Protein AF-A0A520CJH2-F1 (afdb_monomer)

pLDDT: mean 89.47, std 7.86, range [49.47, 98.0]

Nearest PDB structures (foldseek):
  4y6t-assembly2_C  TM=4.741E-01  e=3.007E-02  Tobacco streak virus
  7z4f-assembly1_G  TM=2.948E-01  e=1.039E-01  Escherichia phage vB_EcoP_SU10
  7z47-assembly1_G  TM=4.373E-01  e=9.478E-01  Escherichia phage vB_EcoP_SU10
  1u5z-assembly1_A  TM=4.393E-01  e=1.910E+00  Mus musculus
  6r21-assembly1_a  TM=2.544E-01  e=3.224E-01  Escherichia phage T7

Radius of gyration: 30.47 Å; Cα contacts (8 Å, |Δi|>4): 1007; chains: 1; bounding box: 66×52×87 Å

Structure (mmCIF, N/CA/C/O backbone):
data_AF-A0A520CJH2-F1
#
_entry.id   AF-A0A520CJH2-F1
#
loop_
_atom_site.group_PDB
_atom_site.id
_atom_site.type_symbol
_atom_site.label_atom_id
_atom_site.label_alt_id
_atom_site.label_comp_id
_atom_site.label_asym_id
_atom_site.label_entity_id
_atom_site.label_seq_id
_atom_site.pdbx_PDB_ins_code
_atom_site.Cartn_x
_atom_site.Cartn_y
_atom_site.Cartn_z
_atom_site.occupancy
_atom_site.B_iso_or_equiv
_atom_site.auth_seq_id
_atom_site.auth_comp_id
_atom_site.auth_asym_id
_atom_site.auth_atom_id
_atom_site.pdbx_PDB_model_num
ATOM 1 N N . MET A 1 1 ? -14.035 -7.427 -17.396 1.00 49.47 1 MET A N 1
ATOM 2 C CA . MET A 1 1 ? -14.349 -6.980 -16.019 1.00 49.47 1 MET A CA 1
ATOM 3 C C . MET A 1 1 ? -14.960 -8.146 -15.274 1.00 49.47 1 MET A C 1
ATOM 5 O O . MET A 1 1 ? -15.926 -8.706 -15.775 1.00 49.47 1 MET A O 1
ATOM 9 N N . LEU A 1 2 ? -14.410 -8.506 -14.117 1.00 64.00 2 LEU A N 1
ATOM 10 C CA . LEU A 1 2 ? -15.059 -9.451 -13.208 1.00 64.00 2 LEU A CA 1
ATOM 11 C C . LEU A 1 2 ? -16.206 -8.712 -12.513 1.00 64.00 2 LEU A C 1
ATOM 13 O O . LEU A 1 2 ? -16.003 -7.603 -12.021 1.00 64.00 2 LEU A O 1
ATOM 17 N N . ASN A 1 3 ? -17.414 -9.270 -12.536 1.00 65.25 3 ASN A N 1
ATOM 18 C CA . ASN A 1 3 ? -18.578 -8.648 -11.909 1.00 65.25 3 ASN A CA 1
ATOM 19 C C . ASN A 1 3 ? -19.119 -9.542 -10.792 1.00 65.25 3 ASN A C 1
ATOM 21 O O . ASN A 1 3 ? -19.513 -10.683 -11.041 1.00 65.25 3 ASN A O 1
ATOM 25 N N . GLY A 1 4 ? -19.144 -9.000 -9.577 1.00 76.44 4 GLY A N 1
ATOM 26 C CA . GLY A 1 4 ? -19.648 -9.680 -8.393 1.00 76.44 4 GLY A CA 1
ATOM 27 C C . GLY A 1 4 ? -18.774 -10.836 -7.906 1.00 76.44 4 GLY A C 1
ATOM 28 O O . GLY A 1 4 ? -17.748 -11.198 -8.487 1.00 76.44 4 GLY A O 1
ATOM 29 N N . ASP A 1 5 ? -19.210 -11.414 -6.796 1.00 86.88 5 ASP A N 1
ATOM 30 C CA . ASP A 1 5 ? -18.475 -12.427 -6.044 1.00 86.88 5 ASP A CA 1
ATOM 31 C C . ASP A 1 5 ? -18.231 -13.699 -6.851 1.00 86.88 5 ASP A C 1
ATOM 33 O O . ASP A 1 5 ? -17.122 -14.222 -6.859 1.00 86.88 5 ASP A O 1
ATOM 37 N N . LYS A 1 6 ? -19.242 -14.150 -7.602 1.00 89.56 6 LYS A N 1
ATOM 38 C CA . LYS A 1 6 ? -19.169 -15.389 -8.383 1.00 89.56 6 LYS A CA 1
ATOM 39 C C . LYS A 1 6 ? -18.104 -15.328 -9.482 1.00 89.56 6 LYS A C 1
ATOM 41 O O . LYS A 1 6 ? -17.424 -16.316 -9.728 1.00 89.56 6 LYS A O 1
ATOM 46 N N . ALA A 1 7 ? -17.941 -14.176 -10.138 1.00 91.12 7 ALA A N 1
ATOM 47 C CA . ALA A 1 7 ? -16.892 -14.005 -11.144 1.00 91.12 7 ALA A CA 1
ATOM 48 C C . ALA A 1 7 ? -15.493 -14.047 -10.514 1.00 91.12 7 ALA A C 1
ATOM 50 O O . ALA A 1 7 ? -14.572 -14.598 -11.107 1.00 91.12 7 ALA A O 1
ATOM 51 N N . GLN A 1 8 ? -15.340 -13.499 -9.307 1.00 93.25 8 GLN A N 1
ATOM 52 C CA . GLN A 1 8 ? -14.084 -13.587 -8.567 1.00 93.25 8 GLN A CA 1
ATOM 53 C C . GLN A 1 8 ? -13.792 -15.018 -8.108 1.00 93.25 8 GLN A C 1
ATOM 55 O O . GLN A 1 8 ? -12.650 -15.452 -8.207 1.00 93.25 8 GLN A O 1
ATOM 60 N N . ASP A 1 9 ? -14.810 -15.763 -7.669 1.00 92.88 9 ASP A N 1
ATOM 61 C CA . ASP A 1 9 ? -14.666 -17.178 -7.313 1.00 92.88 9 ASP A CA 1
ATOM 62 C C . ASP A 1 9 ? -14.182 -18.002 -8.521 1.00 92.88 9 ASP A C 1
ATOM 64 O O . ASP A 1 9 ? -13.231 -18.771 -8.396 1.00 92.88 9 ASP A O 1
ATOM 68 N N . PHE A 1 10 ? -14.757 -17.784 -9.712 1.00 94.19 10 PHE A N 1
ATOM 69 C CA . PHE A 1 10 ? -14.285 -18.430 -10.943 1.00 94.19 10 PHE A CA 1
ATOM 70 C C . PHE A 1 10 ? -12.838 -18.072 -11.291 1.00 94.19 10 PHE A C 1
ATOM 72 O O . PHE A 1 10 ? -12.078 -18.948 -11.694 1.00 94.19 10 PHE A O 1
ATOM 79 N N . GLU A 1 11 ? -12.437 -16.810 -11.125 1.00 94.69 11 GLU A N 1
ATOM 80 C CA . GLU A 1 11 ? -11.051 -16.410 -11.381 1.00 94.69 11 GLU A CA 1
ATOM 81 C C . GLU A 1 11 ? -10.081 -17.061 -10.384 1.00 94.69 11 GLU A C 1
ATOM 83 O O . GLU A 1 11 ? -9.000 -17.499 -10.766 1.00 94.69 11 GLU A O 1
ATOM 88 N N . ILE A 1 12 ? -10.475 -17.191 -9.115 1.00 95.12 12 ILE A N 1
ATOM 89 C CA . ILE A 1 12 ? -9.679 -17.890 -8.098 1.00 95.12 12 ILE A CA 1
ATOM 90 C C . ILE A 1 12 ? -9.507 -19.371 -8.459 1.00 95.12 12 ILE A C 1
ATOM 92 O O . ILE A 1 12 ? -8.401 -19.897 -8.326 1.00 95.12 12 ILE A O 1
ATOM 96 N N . GLU A 1 13 ? -10.557 -20.047 -8.929 1.00 96.12 13 GLU A N 1
ATOM 97 C CA . GLU A 1 13 ? -10.433 -21.429 -9.411 1.00 96.12 13 GLU A CA 1
ATOM 98 C C . GLU A 1 13 ? -9.540 -21.513 -10.655 1.00 96.12 13 GLU A C 1
ATOM 100 O O . GLU A 1 13 ? -8.630 -22.335 -10.687 1.00 96.12 13 GLU A O 1
ATOM 105 N N . ASN A 1 14 ? -9.674 -20.591 -11.612 1.00 95.25 14 ASN A N 1
ATOM 106 C CA . ASN A 1 14 ? -8.790 -20.512 -12.781 1.00 95.25 14 ASN A CA 1
ATOM 107 C C . ASN A 1 14 ? -7.308 -20.319 -12.389 1.00 95.25 14 ASN A C 1
ATOM 109 O O . ASN A 1 14 ? -6.427 -20.968 -12.956 1.00 95.25 14 ASN A O 1
ATOM 113 N N . ILE A 1 15 ? -7.019 -19.474 -11.392 1.00 95.06 15 ILE A N 1
ATOM 114 C CA . ILE A 1 15 ? -5.667 -19.281 -10.841 1.00 95.06 15 ILE A CA 1
ATOM 115 C C . ILE A 1 15 ? -5.108 -20.597 -10.278 1.00 95.06 15 ILE A C 1
ATOM 117 O O . ILE A 1 15 ? -3.943 -20.928 -10.530 1.00 95.06 15 ILE A O 1
ATOM 121 N N . LYS A 1 16 ? -5.931 -21.357 -9.541 1.00 95.50 16 LYS A N 1
ATOM 122 C CA . LYS A 1 16 ? -5.554 -22.659 -8.968 1.00 95.50 16 LYS A CA 1
ATOM 123 C C . LYS A 1 16 ? -5.333 -23.711 -10.054 1.00 95.50 16 LYS A C 1
ATOM 125 O O . LYS A 1 16 ? -4.285 -24.352 -10.062 1.00 95.50 16 LYS A O 1
ATOM 130 N N . GLU A 1 17 ? -6.283 -23.864 -10.974 1.00 96.75 17 GLU A N 1
ATOM 131 C CA . GLU A 1 17 ? -6.253 -24.852 -12.060 1.00 96.75 17 GLU A CA 1
ATOM 132 C C . GLU A 1 17 ? -5.045 -24.654 -12.980 1.00 96.75 17 GLU A C 1
ATOM 134 O O . GLU A 1 17 ? -4.362 -25.615 -13.333 1.00 96.75 17 GLU A O 1
ATOM 139 N N . LYS A 1 18 ? -4.722 -23.399 -13.318 1.00 96.38 18 LYS A N 1
ATOM 140 C CA . LYS A 1 18 ? -3.559 -23.063 -14.154 1.00 96.38 18 LYS A CA 1
ATOM 141 C C . LYS A 1 18 ? -2.236 -23.020 -13.390 1.00 96.38 18 LYS A C 1
ATOM 143 O O . LYS A 1 18 ? -1.203 -22.746 -13.999 1.00 96.38 18 LYS A O 1
ATOM 148 N N . ASN A 1 19 ? -2.243 -23.278 -12.080 1.00 94.31 19 ASN A N 1
ATOM 149 C CA . ASN A 1 19 ? -1.060 -23.230 -11.219 1.00 94.31 19 ASN A CA 1
ATOM 150 C C . ASN A 1 19 ? -0.271 -21.910 -11.373 1.00 94.31 19 ASN A C 1
ATOM 152 O O . ASN A 1 19 ? 0.968 -21.895 -11.459 1.00 94.31 19 ASN A O 1
ATOM 156 N N . ILE A 1 20 ? -1.003 -20.792 -11.458 1.00 96.56 20 ILE A N 1
ATOM 157 C CA . ILE A 1 20 ? -0.411 -19.469 -11.662 1.00 96.56 20 ILE A CA 1
ATOM 158 C C . ILE A 1 20 ? 0.540 -19.174 -10.505 1.00 96.56 20 ILE A C 1
ATOM 160 O O . ILE A 1 20 ? 0.189 -19.245 -9.330 1.00 96.56 20 ILE A O 1
ATOM 164 N N . SER A 1 21 ? 1.787 -18.875 -10.855 1.00 96.56 21 SER A N 1
ATOM 165 C CA . SER A 1 21 ? 2.884 -18.759 -9.888 1.00 96.56 21 SER A CA 1
ATOM 166 C C . SER A 1 21 ? 3.324 -17.324 -9.638 1.00 96.56 21 SER A C 1
ATOM 168 O O . SER A 1 21 ? 4.057 -17.089 -8.680 1.00 96.56 21 SER A O 1
ATOM 170 N N . ILE A 1 22 ? 2.888 -16.397 -10.491 1.00 95.94 22 ILE A N 1
ATOM 171 C CA . ILE A 1 22 ? 3.232 -14.979 -10.468 1.00 95.94 22 ILE A CA 1
ATOM 172 C C . ILE A 1 22 ? 1.938 -14.182 -10.644 1.00 95.94 22 ILE A C 1
ATOM 174 O O . ILE A 1 22 ? 1.135 -14.502 -11.518 1.00 95.94 22 ILE A O 1
ATOM 178 N N . VAL A 1 23 ? 1.751 -13.149 -9.827 1.00 95.38 23 VAL A N 1
ATOM 179 C CA . VAL A 1 23 ? 0.635 -12.201 -9.904 1.00 95.38 23 VAL A CA 1
ATOM 180 C C . VAL A 1 23 ? 1.197 -10.784 -9.845 1.00 95.38 23 VAL A C 1
ATOM 182 O O . VAL A 1 23 ? 2.148 -10.522 -9.111 1.00 95.38 23 VAL A O 1
ATOM 185 N N . LEU A 1 24 ? 0.612 -9.870 -10.614 1.00 93.19 24 LEU A N 1
ATOM 186 C CA . LEU A 1 24 ? 0.958 -8.452 -10.591 1.00 93.19 24 LEU A CA 1
ATOM 187 C C . LEU A 1 24 ? -0.078 -7.697 -9.763 1.00 93.19 24 LEU A C 1
ATOM 189 O O . LEU A 1 24 ? -1.270 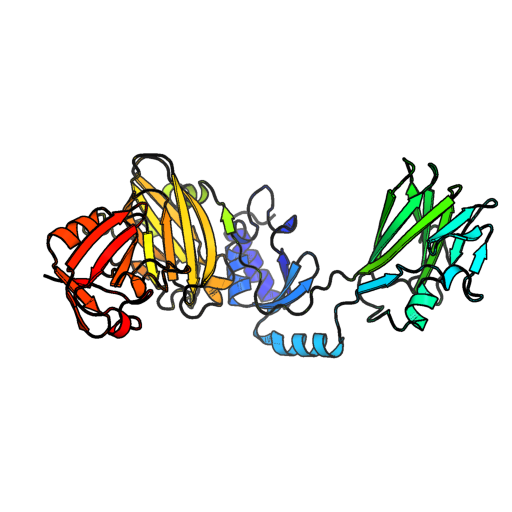-7.751 -10.064 1.00 93.19 24 LEU A O 1
ATOM 193 N N . MET A 1 25 ? 0.379 -6.998 -8.729 1.00 92.12 25 MET A N 1
ATOM 194 C CA . MET A 1 25 ? -0.459 -6.182 -7.855 1.00 92.12 25 MET A CA 1
ATOM 195 C C . MET A 1 25 ? -0.097 -4.710 -8.046 1.00 92.12 25 MET A C 1
ATOM 197 O O . MET A 1 25 ? 1.083 -4.372 -7.973 1.00 92.12 25 MET A O 1
ATOM 201 N N . PRO A 1 26 ? -1.061 -3.820 -8.324 1.00 90.06 26 PRO A N 1
ATOM 202 C CA . PRO A 1 26 ? -0.759 -2.417 -8.584 1.00 90.06 26 PRO A CA 1
ATOM 203 C C . PRO A 1 26 ? -0.163 -1.743 -7.344 1.00 90.06 26 PRO A C 1
ATOM 205 O O . PRO A 1 26 ? -0.619 -1.979 -6.225 1.00 90.06 26 PRO A O 1
ATOM 208 N N . ILE A 1 27 ? 0.838 -0.882 -7.543 1.00 87.81 27 ILE A N 1
ATOM 209 C CA . ILE A 1 27 ? 1.409 -0.076 -6.453 1.00 87.81 27 ILE A CA 1
ATOM 210 C C . ILE A 1 27 ? 0.531 1.143 -6.145 1.00 87.81 27 ILE A C 1
ATOM 212 O O . ILE A 1 27 ? -0.222 1.615 -7.001 1.00 87.81 27 ILE A O 1
ATOM 216 N N . LYS A 1 28 ? 0.655 1.692 -4.930 1.00 83.81 28 LYS A N 1
ATOM 217 C CA . LYS A 1 28 ? -0.051 2.911 -4.508 1.00 83.81 28 LYS A CA 1
ATOM 218 C C . LYS A 1 28 ? 0.225 4.063 -5.485 1.00 83.81 28 LYS A C 1
ATOM 220 O O . LYS A 1 28 ? 1.314 4.180 -6.036 1.00 83.81 28 LYS A O 1
ATOM 225 N N . ASN A 1 29 ? -0.769 4.930 -5.681 1.00 77.44 29 ASN A N 1
ATOM 226 C CA . ASN A 1 29 ? -0.710 6.113 -6.557 1.00 77.44 29 ASN A CA 1
ATOM 227 C C . ASN A 1 29 ? -0.493 5.824 -8.056 1.00 77.44 29 ASN A C 1
ATOM 229 O O . ASN A 1 29 ? -0.295 6.756 -8.832 1.00 77.44 29 ASN A O 1
ATOM 233 N N . ASN A 1 30 ? -0.578 4.564 -8.487 1.00 80.69 30 ASN A N 1
ATOM 234 C CA . ASN A 1 30 ? -0.613 4.215 -9.902 1.00 80.69 30 ASN A CA 1
ATOM 235 C C . ASN A 1 30 ? -2.052 4.274 -10.459 1.00 80.69 30 ASN A C 1
ATOM 237 O O . ASN A 1 30 ? -3.011 4.014 -9.732 1.00 80.69 30 ASN A O 1
ATOM 241 N N . ILE A 1 31 ? -2.213 4.537 -11.762 1.00 77.44 31 ILE A N 1
ATOM 242 C CA . ILE A 1 31 ? -3.508 4.475 -12.469 1.00 77.44 31 ILE A CA 1
ATOM 243 C C . ILE A 1 31 ? -4.232 3.129 -12.295 1.00 77.44 31 ILE A C 1
ATOM 245 O O . ILE A 1 31 ? -5.457 3.074 -12.312 1.00 77.44 31 ILE A O 1
ATOM 249 N N . TRP A 1 32 ? -3.483 2.046 -12.092 1.00 81.62 32 TRP A N 1
ATOM 250 C CA . TRP A 1 32 ? -4.009 0.702 -11.885 1.00 81.62 32 TRP A CA 1
ATOM 251 C C . TRP A 1 32 ? -4.401 0.430 -10.432 1.00 81.62 32 TRP A C 1
ATOM 253 O O . TRP A 1 32 ? -5.050 -0.573 -10.168 1.00 81.62 32 TRP A O 1
ATOM 263 N N . HIS A 1 33 ? -4.038 1.299 -9.483 1.00 82.88 33 HIS A N 1
ATOM 264 C CA . HIS A 1 33 ? -4.399 1.144 -8.070 1.00 82.88 33 HIS A CA 1
ATOM 265 C C . HIS A 1 33 ? -5.893 1.382 -7.829 1.00 82.88 33 HIS A C 1
ATOM 267 O O . HIS A 1 33 ? -6.485 0.782 -6.930 1.00 82.88 33 HIS A O 1
ATOM 273 N N . GLY A 1 34 ? -6.521 2.225 -8.655 1.00 82.88 34 GLY A N 1
ATOM 274 C CA . GLY A 1 34 ? -7.947 2.511 -8.592 1.00 82.88 34 GLY A CA 1
ATOM 275 C C . GLY A 1 34 ? -8.580 2.588 -9.975 1.00 82.88 34 GLY A C 1
ATOM 276 O O . GLY A 1 34 ? -8.155 3.365 -10.821 1.00 82.88 34 GLY A O 1
ATOM 277 N N . ILE A 1 35 ? -9.643 1.816 -10.196 1.00 79.56 35 ILE A N 1
ATOM 278 C CA . ILE A 1 35 ? -10.407 1.829 -11.448 1.00 79.56 35 ILE A CA 1
ATOM 279 C C . ILE A 1 35 ? -11.742 2.513 -11.172 1.00 79.56 35 ILE A C 1
ATOM 281 O O . ILE A 1 35 ? -12.525 2.028 -10.354 1.00 79.56 35 ILE A O 1
ATOM 285 N N . MET A 1 36 ? -12.016 3.617 -11.876 1.00 74.75 36 MET A N 1
ATOM 286 C CA . MET A 1 36 ? -13.234 4.426 -11.695 1.00 74.75 36 MET A CA 1
ATOM 287 C C . MET A 1 36 ? -13.401 4.922 -10.246 1.00 74.75 36 MET A C 1
ATOM 289 O O . MET A 1 36 ? -14.473 4.817 -9.657 1.00 74.75 36 MET A O 1
ATOM 293 N N . GLY A 1 37 ? -12.311 5.406 -9.641 1.00 75.06 37 GLY A N 1
ATOM 294 C CA . GLY A 1 37 ? -12.320 5.952 -8.278 1.00 75.06 37 GLY A CA 1
ATOM 295 C C . GLY A 1 37 ? -12.457 4.912 -7.158 1.00 75.06 37 GLY A C 1
ATOM 296 O O . GLY A 1 37 ? -12.549 5.293 -5.998 1.00 75.06 37 GLY A O 1
ATOM 297 N N . SER A 1 38 ? -12.459 3.612 -7.477 1.00 83.12 38 SER A N 1
ATOM 298 C CA . SER A 1 38 ? -12.492 2.524 -6.490 1.00 83.12 38 SER A CA 1
ATOM 299 C C . SER A 1 38 ? -11.183 1.747 -6.492 1.00 83.12 38 SER A C 1
ATOM 301 O O . SER A 1 38 ? -10.724 1.326 -7.556 1.00 83.12 38 SER A O 1
ATOM 303 N N . TYR A 1 39 ? -10.610 1.515 -5.311 1.00 89.62 39 TYR A N 1
ATOM 304 C CA . TYR A 1 39 ? -9.392 0.719 -5.160 1.00 89.62 39 TYR A CA 1
ATOM 305 C C . TYR A 1 39 ? -9.604 -0.713 -5.670 1.00 89.62 39 TYR A C 1
ATOM 307 O O . TYR A 1 39 ? -10.650 -1.326 -5.433 1.00 89.62 39 TYR A O 1
ATOM 315 N N . VAL A 1 40 ? -8.620 -1.243 -6.397 1.00 89.75 40 VAL A N 1
ATOM 316 C CA . VAL A 1 40 ? -8.719 -2.554 -7.065 1.00 89.75 40 VAL A CA 1
ATOM 317 C C . VAL A 1 40 ? -8.896 -3.695 -6.067 1.00 89.75 40 VAL A C 1
ATOM 319 O O . VAL A 1 40 ? -9.703 -4.590 -6.304 1.00 89.75 40 VAL A O 1
ATOM 322 N N . ASP A 1 41 ? -8.209 -3.638 -4.935 1.00 90.19 41 ASP A N 1
ATOM 323 C CA . ASP A 1 41 ? -8.299 -4.614 -3.846 1.00 90.19 41 ASP A CA 1
ATOM 324 C C . ASP A 1 41 ? -9.569 -4.482 -2.991 1.00 90.19 41 ASP A C 1
ATOM 326 O O . ASP A 1 41 ? -9.914 -5.410 -2.267 1.00 90.19 41 ASP A O 1
ATOM 330 N N . LEU A 1 42 ? -10.315 -3.381 -3.090 1.00 89.25 42 LEU A N 1
ATOM 331 C CA . LEU A 1 42 ? -11.682 -3.293 -2.564 1.00 89.25 42 LEU A CA 1
ATOM 332 C C . LEU A 1 42 ? -12.708 -3.815 -3.567 1.00 89.25 42 LEU A C 1
ATOM 334 O O . LEU A 1 42 ? -13.669 -4.479 -3.186 1.00 89.25 42 LEU A O 1
ATOM 338 N N . LYS A 1 43 ? -12.508 -3.530 -4.856 1.00 88.69 43 LYS A N 1
ATOM 339 C CA . LYS A 1 43 ? -13.416 -3.961 -5.925 1.00 88.69 43 LYS A CA 1
ATOM 340 C C . LYS A 1 43 ? -13.342 -5.470 -6.169 1.00 88.69 43 LYS A C 1
ATOM 342 O O . LYS A 1 43 ? -14.375 -6.107 -6.359 1.00 88.69 43 LYS A O 1
ATOM 347 N N . TYR A 1 44 ? -12.136 -6.034 -6.145 1.00 91.56 44 TYR A N 1
ATOM 348 C CA . TYR A 1 44 ? -11.856 -7.456 -6.358 1.00 91.56 44 TYR A CA 1
ATOM 349 C C . TYR A 1 44 ? -11.303 -8.108 -5.087 1.00 91.56 44 TYR A C 1
ATOM 351 O O . TYR A 1 44 ? -10.284 -8.804 -5.099 1.00 91.56 44 TYR A O 1
ATOM 359 N N . TYR A 1 45 ? -11.976 -7.841 -3.969 1.00 91.75 45 TYR A N 1
ATOM 360 C CA . TYR A 1 45 ? -11.511 -8.193 -2.634 1.00 91.75 45 TYR A CA 1
ATOM 361 C C . TYR A 1 45 ? -11.253 -9.695 -2.440 1.00 91.75 45 TYR A C 1
ATOM 363 O O . TYR A 1 45 ? -10.294 -10.040 -1.757 1.00 91.75 45 TYR A O 1
ATOM 371 N N . LYS A 1 46 ? -12.026 -10.605 -3.059 1.00 93.12 46 LYS A N 1
ATOM 372 C CA . LYS A 1 46 ? -11.806 -12.056 -2.894 1.00 93.12 46 LYS A CA 1
ATOM 373 C C . LYS A 1 46 ? -10.496 -12.489 -3.543 1.00 93.12 46 LYS A C 1
ATOM 375 O O . LYS A 1 46 ? -9.763 -13.308 -2.992 1.00 93.12 46 LYS A O 1
ATOM 380 N N . ILE A 1 47 ? -10.195 -11.928 -4.714 1.00 94.31 47 ILE A N 1
ATOM 381 C CA . ILE A 1 47 ? -8.946 -12.204 -5.430 1.00 94.31 47 ILE A CA 1
ATOM 382 C C . ILE A 1 47 ? -7.776 -11.622 -4.647 1.00 94.31 47 ILE A C 1
ATOM 384 O O . ILE A 1 47 ? -6.794 -12.324 -4.426 1.00 94.31 47 ILE A O 1
ATOM 388 N N . ALA A 1 48 ? -7.894 -10.377 -4.177 1.00 94.31 48 ALA A N 1
ATOM 389 C CA . ALA A 1 48 ? -6.870 -9.744 -3.351 1.00 94.31 48 ALA A CA 1
ATOM 390 C C . ALA A 1 48 ? -6.577 -10.571 -2.086 1.00 94.31 48 ALA A C 1
ATOM 392 O O . ALA A 1 48 ? -5.422 -10.880 -1.802 1.00 94.31 48 ALA A O 1
ATOM 393 N N . GLU A 1 49 ? -7.612 -11.026 -1.380 1.00 94.88 49 GLU A N 1
ATOM 394 C CA . GLU A 1 49 ? -7.493 -11.917 -0.220 1.00 94.88 49 GLU A CA 1
ATOM 395 C C . GLU A 1 49 ? -6.796 -13.232 -0.555 1.00 94.88 49 GLU A C 1
ATOM 397 O O . GLU A 1 49 ? -5.872 -13.642 0.150 1.00 94.88 49 GLU A O 1
ATOM 402 N N . TYR A 1 50 ? -7.194 -13.878 -1.653 1.00 95.00 50 TYR A N 1
ATOM 403 C CA . TYR A 1 50 ? -6.548 -15.099 -2.115 1.00 95.00 50 TYR A CA 1
ATOM 404 C C . TYR A 1 50 ? -5.059 -14.868 -2.413 1.00 95.00 50 TYR A C 1
ATOM 406 O O . TYR A 1 50 ? -4.216 -15.659 -1.978 1.00 95.00 50 TYR A O 1
ATOM 414 N N . VAL A 1 51 ? -4.716 -13.772 -3.094 1.00 95.69 51 VAL A N 1
ATOM 415 C CA . VAL A 1 51 ? -3.327 -13.403 -3.389 1.00 95.69 51 VAL A CA 1
ATOM 416 C C . VAL A 1 51 ? -2.556 -13.158 -2.093 1.00 95.69 51 VAL A C 1
ATOM 418 O O . VAL A 1 51 ? -1.530 -13.794 -1.873 1.00 95.69 51 VAL A O 1
ATOM 421 N N . TYR A 1 52 ? -3.049 -12.325 -1.179 1.00 94.62 52 TYR A N 1
ATOM 422 C CA . TYR A 1 52 ? -2.339 -12.000 0.064 1.00 94.62 52 TYR A CA 1
ATOM 423 C C . TYR A 1 52 ? -2.197 -13.190 1.028 1.00 94.62 52 TYR A C 1
ATOM 425 O O . TYR A 1 52 ? -1.209 -13.281 1.770 1.00 94.62 52 TYR A O 1
ATOM 433 N N . ALA A 1 53 ? -3.135 -14.139 0.987 1.00 93.69 53 ALA A N 1
ATOM 434 C CA . ALA A 1 53 ? -3.057 -15.378 1.749 1.00 93.69 53 ALA A CA 1
ATOM 435 C C . ALA A 1 53 ? -2.026 -16.368 1.173 1.00 93.69 53 ALA A C 1
ATOM 437 O O . ALA A 1 53 ? -1.315 -17.018 1.947 1.00 93.69 53 ALA A O 1
ATOM 438 N N . ASN A 1 54 ? -1.891 -16.470 -0.155 1.00 95.38 54 ASN A N 1
ATOM 439 C CA . ASN A 1 54 ? -1.142 -17.556 -0.814 1.00 95.38 54 ASN A CA 1
ATOM 440 C C . ASN A 1 54 ? 0.164 -17.121 -1.498 1.00 95.38 54 ASN A C 1
ATOM 442 O O . ASN A 1 54 ? 1.042 -17.953 -1.735 1.00 95.38 54 ASN A O 1
ATOM 446 N N . PHE A 1 55 ? 0.324 -15.833 -1.780 1.00 96.75 55 PHE A N 1
ATOM 447 C CA . PHE A 1 55 ? 1.470 -15.261 -2.475 1.00 96.75 55 PHE A CA 1
ATOM 448 C C . PHE A 1 55 ? 2.266 -14.344 -1.543 1.00 96.75 55 PHE A C 1
ATOM 450 O O . PHE A 1 55 ? 1.767 -13.849 -0.530 1.00 96.75 55 PHE A O 1
ATOM 457 N N . SER A 1 56 ? 3.532 -14.133 -1.882 1.00 95.50 56 SER A N 1
ATOM 458 C CA . SER A 1 56 ? 4.432 -13.207 -1.205 1.00 95.50 56 SER A CA 1
ATOM 459 C C . SER A 1 56 ? 4.984 -12.195 -2.204 1.00 95.50 56 SER A C 1
ATOM 461 O O . SER A 1 56 ? 5.319 -12.596 -3.321 1.00 95.50 56 SER A O 1
ATOM 463 N N . PRO A 1 57 ? 5.128 -10.918 -1.807 1.00 95.12 57 PRO A N 1
ATOM 464 C CA . PRO A 1 57 ? 5.881 -9.949 -2.581 1.00 95.12 57 PRO A CA 1
ATOM 465 C C . PRO A 1 57 ? 7.292 -10.478 -2.840 1.00 95.12 57 PRO A C 1
ATOM 467 O O . PRO A 1 57 ? 7.888 -11.156 -1.993 1.00 95.12 57 PRO A O 1
ATOM 470 N N . LEU A 1 58 ? 7.789 -10.189 -4.033 1.00 91.81 58 LEU A N 1
ATOM 471 C CA . LEU A 1 58 ? 9.121 -10.574 -4.465 1.00 91.81 58 LEU A CA 1
ATOM 472 C C . LEU A 1 58 ? 9.918 -9.347 -4.900 1.00 91.81 58 LEU A C 1
ATOM 474 O O . LEU A 1 58 ? 11.045 -9.137 -4.458 1.00 91.81 58 LEU A O 1
ATOM 478 N N . TYR A 1 59 ? 9.326 -8.545 -5.773 1.00 87.56 59 TYR A N 1
ATOM 479 C CA . TYR A 1 59 ? 10.030 -7.532 -6.540 1.00 87.56 59 TYR A CA 1
ATOM 480 C C . TYR A 1 59 ? 9.063 -6.434 -6.964 1.00 87.56 59 TYR A C 1
ATOM 482 O O . TYR A 1 59 ? 7.890 -6.720 -7.196 1.00 87.56 59 TYR A O 1
ATOM 490 N N . ARG A 1 60 ? 9.541 -5.198 -7.094 1.00 85.94 60 ARG A N 1
ATOM 491 C CA . ARG A 1 60 ? 8.740 -4.083 -7.594 1.00 85.94 60 ARG A CA 1
ATOM 492 C C . ARG A 1 60 ? 9.222 -3.616 -8.951 1.00 85.94 60 ARG A C 1
ATOM 494 O O . ARG A 1 60 ? 10.373 -3.225 -9.123 1.00 85.94 60 ARG A O 1
ATOM 501 N N . SER A 1 61 ? 8.275 -3.601 -9.875 1.00 80.56 61 SER A N 1
ATOM 502 C CA . SER A 1 61 ? 8.343 -2.835 -11.112 1.00 80.56 61 SER A CA 1
ATOM 503 C C . SER A 1 61 ? 7.690 -1.466 -10.906 1.00 80.56 61 SER A C 1
ATOM 505 O O . SER A 1 61 ? 6.901 -1.280 -9.979 1.00 80.56 61 SER A O 1
ATOM 507 N N . GLY A 1 62 ? 7.949 -0.517 -11.799 1.00 72.94 62 GLY A N 1
ATOM 508 C CA . GLY A 1 62 ? 7.544 0.880 -11.652 1.00 72.94 62 GLY A CA 1
ATOM 509 C C . GLY A 1 62 ? 6.035 1.087 -11.534 1.00 72.94 62 GLY A C 1
ATOM 510 O O . GLY A 1 62 ? 5.598 2.149 -11.103 1.00 72.94 62 GLY A O 1
ATOM 511 N N . THR A 1 63 ? 5.226 0.083 -11.885 1.00 82.81 63 THR A N 1
ATOM 512 C CA . THR A 1 63 ? 3.760 0.140 -11.800 1.00 82.81 63 THR A CA 1
ATOM 513 C C . THR A 1 63 ? 3.121 -0.991 -10.988 1.00 82.81 63 THR A C 1
ATOM 515 O O . THR A 1 63 ? 1.985 -0.839 -10.532 1.00 82.81 63 THR A O 1
ATOM 518 N N . PHE A 1 64 ? 3.841 -2.091 -10.745 1.00 90.19 64 PHE A N 1
ATOM 519 C CA . PHE A 1 64 ? 3.326 -3.260 -10.031 1.00 90.19 64 PHE A CA 1
ATOM 520 C C . PHE A 1 64 ? 4.343 -3.838 -9.051 1.00 90.19 64 PHE A C 1
ATOM 522 O O . PHE A 1 64 ? 5.518 -4.014 -9.381 1.00 90.19 64 PHE A O 1
ATOM 529 N N . ASP A 1 65 ? 3.849 -4.260 -7.895 1.00 91.62 65 ASP A N 1
ATOM 530 C CA . ASP A 1 65 ? 4.498 -5.273 -7.081 1.00 91.62 65 ASP A CA 1
ATOM 531 C C . ASP A 1 65 ? 4.254 -6.650 -7.712 1.00 91.62 65 ASP A C 1
ATOM 533 O O . ASP A 1 65 ? 3.120 -7.060 -7.972 1.00 91.62 65 ASP A O 1
ATOM 537 N N . VAL A 1 66 ? 5.334 -7.386 -7.945 1.00 92.94 66 VAL A N 1
ATOM 538 C CA . VAL A 1 66 ? 5.315 -8.771 -8.402 1.00 92.94 66 VAL A CA 1
ATOM 539 C C . VAL A 1 66 ? 5.218 -9.675 -7.182 1.00 92.94 66 VAL A C 1
ATOM 541 O O . VAL A 1 66 ? 6.107 -9.712 -6.326 1.00 92.94 66 VAL A O 1
ATOM 544 N N . TYR A 1 67 ? 4.125 -10.419 -7.119 1.00 96.38 67 TYR A N 1
ATOM 545 C CA . TYR A 1 67 ? 3.853 -11.425 -6.109 1.00 96.38 67 TYR A CA 1
ATOM 546 C C . TYR A 1 67 ? 4.115 -12.805 -6.690 1.00 96.38 67 TYR A C 1
ATOM 548 O O . TYR A 1 67 ? 3.756 -13.085 -7.831 1.00 96.38 67 TYR A O 1
ATOM 556 N N . VAL A 1 68 ? 4.695 -13.694 -5.892 1.00 96.62 68 VAL A N 1
ATOM 557 C CA . VAL A 1 68 ? 4.917 -15.090 -6.274 1.00 96.62 68 VAL A CA 1
ATOM 558 C C . VAL A 1 68 ? 4.301 -16.039 -5.271 1.00 96.62 68 VAL A C 1
ATOM 560 O O . VAL A 1 68 ? 4.205 -15.728 -4.084 1.00 96.62 68 VAL A O 1
ATOM 563 N N . LEU A 1 69 ? 3.874 -17.208 -5.741 1.00 97.00 69 LEU A N 1
ATOM 564 C CA . LEU A 1 69 ? 3.301 -18.231 -4.876 1.00 97.00 69 LEU A CA 1
ATOM 565 C C . LEU A 1 69 ? 4.296 -18.561 -3.752 1.00 97.00 69 LEU A C 1
ATOM 567 O O . LEU A 1 69 ? 5.472 -18.811 -4.023 1.00 97.00 69 LEU A O 1
ATOM 571 N N . LYS A 1 70 ? 3.837 -18.583 -2.492 1.00 95.56 70 LYS A N 1
ATOM 572 C CA . LYS A 1 70 ? 4.707 -18.755 -1.309 1.00 95.56 70 LYS A CA 1
ATOM 573 C C . LYS A 1 70 ? 5.621 -19.978 -1.418 1.00 95.56 70 LYS A C 1
ATOM 575 O O . LYS A 1 70 ? 6.804 -19.890 -1.104 1.00 95.56 70 LYS A O 1
ATOM 580 N N . SER A 1 71 ? 5.101 -21.091 -1.937 1.00 96.00 71 SER A N 1
ATOM 581 C CA . SER A 1 71 ? 5.856 -22.334 -2.150 1.00 96.00 71 SER A CA 1
ATOM 582 C C . SER A 1 71 ? 6.960 -22.231 -3.211 1.00 96.00 71 SER A C 1
ATOM 584 O O . SER A 1 71 ? 7.882 -23.041 -3.202 1.00 96.00 71 SER A O 1
ATOM 586 N N . LYS A 1 72 ? 6.900 -21.240 -4.108 1.00 96.25 72 LYS A N 1
ATOM 587 C CA . LYS A 1 72 ? 7.882 -21.004 -5.177 1.00 96.25 72 LYS A CA 1
ATOM 588 C C . LYS A 1 72 ? 8.789 -19.801 -4.911 1.00 96.25 72 LYS A C 1
ATOM 590 O O . LYS A 1 72 ? 9.665 -19.523 -5.726 1.00 96.25 72 LYS A O 1
ATOM 595 N N . LYS A 1 73 ? 8.637 -19.105 -3.777 1.00 93.69 73 LYS A N 1
ATOM 596 C CA . LYS A 1 73 ? 9.407 -17.886 -3.490 1.00 93.69 73 LYS A CA 1
ATOM 597 C C . LYS A 1 73 ? 10.919 -18.122 -3.545 1.00 93.69 73 LYS A C 1
ATOM 599 O O . LYS A 1 73 ? 11.611 -17.386 -4.234 1.00 93.69 73 LYS A O 1
ATOM 604 N N . ALA A 1 74 ? 11.415 -19.182 -2.902 1.00 93.56 74 ALA A N 1
ATOM 605 C CA . ALA A 1 74 ? 12.847 -19.496 -2.887 1.00 93.56 74 ALA A CA 1
ATOM 606 C C . ALA A 1 74 ? 13.421 -19.736 -4.296 1.00 93.56 74 ALA A C 1
ATOM 608 O O . ALA A 1 74 ? 14.536 -19.318 -4.590 1.00 93.56 74 ALA A O 1
ATOM 609 N N . HIS A 1 75 ? 12.645 -20.371 -5.180 1.00 94.12 75 HIS A N 1
ATOM 610 C CA . HIS A 1 75 ? 13.037 -20.581 -6.572 1.00 94.12 75 HIS A CA 1
ATOM 611 C C . HIS A 1 75 ? 13.192 -19.248 -7.318 1.00 94.12 75 HIS A C 1
ATOM 613 O O . HIS A 1 75 ? 14.228 -19.012 -7.937 1.00 94.12 75 HIS A O 1
ATOM 619 N N . PHE A 1 76 ? 12.209 -18.350 -7.206 1.00 92.62 76 PHE A N 1
ATOM 620 C CA . PHE A 1 76 ? 12.276 -17.039 -7.854 1.00 92.62 76 PHE A CA 1
ATOM 621 C C . PHE A 1 76 ? 13.314 -16.100 -7.224 1.00 92.62 76 PHE A C 1
ATOM 623 O O . PHE A 1 76 ? 13.961 -15.354 -7.953 1.00 92.62 76 PHE A O 1
ATOM 630 N N . ASP A 1 77 ? 13.542 -16.175 -5.909 1.00 88.38 77 ASP A N 1
ATOM 631 C CA . ASP A 1 77 ? 14.636 -15.453 -5.245 1.00 88.38 77 ASP A CA 1
ATOM 632 C C . ASP A 1 77 ? 15.999 -15.856 -5.836 1.00 88.38 77 ASP A C 1
ATOM 634 O O . ASP A 1 77 ? 16.850 -14.998 -6.064 1.00 88.38 77 ASP A O 1
ATOM 638 N N . THR A 1 78 ? 16.220 -17.148 -6.111 1.00 88.94 78 THR A N 1
ATOM 639 C CA . THR A 1 78 ? 17.454 -17.625 -6.760 1.00 88.94 78 THR A CA 1
ATOM 640 C C . THR A 1 78 ? 17.580 -17.109 -8.192 1.00 88.94 78 THR A C 1
ATOM 642 O O . THR A 1 78 ? 18.665 -16.672 -8.571 1.00 88.94 78 THR A O 1
ATOM 645 N N . ILE A 1 79 ? 16.487 -17.098 -8.965 1.00 86.75 79 ILE A N 1
ATOM 646 C CA . ILE A 1 79 ? 16.483 -16.525 -10.321 1.00 86.75 79 ILE A CA 1
ATOM 647 C C . ILE A 1 79 ? 16.865 -15.042 -10.265 1.00 86.75 79 ILE A C 1
ATOM 649 O O . ILE A 1 79 ? 17.809 -14.639 -10.939 1.00 86.75 79 ILE A O 1
ATOM 653 N N . LEU A 1 80 ? 16.214 -14.241 -9.415 1.00 81.00 80 LEU A N 1
ATOM 654 C CA . LEU A 1 80 ? 16.528 -12.813 -9.285 1.00 81.00 80 LEU A CA 1
ATOM 655 C C . LEU A 1 80 ? 17.976 -12.572 -8.853 1.00 81.00 80 LEU A C 1
ATOM 657 O O . LEU A 1 80 ? 18.646 -11.720 -9.422 1.00 81.00 80 LEU A O 1
ATOM 661 N N . LYS A 1 81 ? 18.494 -13.359 -7.902 1.00 80.75 81 LYS A N 1
ATOM 662 C CA . LYS A 1 81 ? 19.904 -13.271 -7.493 1.00 80.75 81 LYS A CA 1
ATOM 663 C C . LYS A 1 81 ? 20.864 -13.594 -8.635 1.00 80.75 81 LYS A C 1
ATOM 665 O O . LYS A 1 81 ? 21.900 -12.947 -8.739 1.00 80.75 81 LYS A O 1
ATOM 670 N N . SER A 1 82 ? 20.531 -14.568 -9.484 1.00 79.69 82 SER A N 1
ATOM 671 C CA . SER A 1 82 ? 21.354 -14.916 -10.649 1.00 79.69 82 SER A CA 1
ATOM 672 C C . SER A 1 82 ? 21.366 -13.827 -11.728 1.00 79.69 82 SER A C 1
ATOM 674 O O . SER A 1 82 ? 22.344 -13.718 -12.458 1.00 79.69 82 SER A O 1
ATOM 676 N N . LEU A 1 83 ? 20.321 -12.991 -11.784 1.00 72.62 83 LEU A N 1
ATOM 677 C CA . LEU A 1 83 ? 20.225 -11.838 -12.686 1.00 72.62 83 LEU A CA 1
ATOM 678 C C . LEU A 1 83 ? 20.993 -10.600 -12.175 1.00 72.62 83 LEU A C 1
ATOM 680 O O . LEU A 1 83 ? 21.142 -9.625 -12.908 1.00 72.62 83 LEU A O 1
ATOM 684 N N . GLY A 1 84 ? 21.504 -10.620 -10.939 1.00 67.94 84 GLY A N 1
ATOM 685 C CA . GLY A 1 84 ? 22.288 -9.522 -10.371 1.00 67.94 84 GLY A CA 1
ATOM 686 C C . GLY A 1 84 ? 21.457 -8.287 -9.998 1.00 67.94 84 GLY A C 1
ATOM 687 O O . GLY A 1 84 ? 20.326 -8.395 -9.526 1.00 67.94 84 GLY A O 1
ATOM 688 N N . ASP A 1 85 ? 22.052 -7.100 -10.148 1.00 62.84 85 ASP A N 1
ATOM 689 C CA . ASP A 1 85 ? 21.446 -5.818 -9.762 1.00 62.84 85 ASP A CA 1
ATOM 690 C C . ASP A 1 85 ? 20.297 -5.458 -10.711 1.00 62.84 85 ASP A C 1
ATOM 692 O O . ASP A 1 85 ? 20.494 -4.910 -11.791 1.00 62.84 85 ASP A O 1
ATOM 696 N N . THR A 1 86 ? 19.074 -5.837 -10.352 1.00 63.28 86 THR A N 1
ATOM 697 C CA . THR A 1 86 ? 17.910 -5.658 -11.235 1.00 63.28 86 THR A CA 1
ATOM 698 C C . THR A 1 86 ? 17.587 -4.195 -11.553 1.00 63.28 86 THR A C 1
ATOM 700 O O . THR A 1 86 ? 16.735 -3.969 -12.404 1.00 63.28 86 THR A O 1
ATOM 703 N N . SER A 1 87 ? 18.206 -3.203 -10.900 1.00 64.25 87 SER A N 1
ATOM 704 C CA . SER A 1 87 ? 18.107 -1.784 -11.264 1.00 64.25 87 SER A CA 1
ATOM 705 C C . SER A 1 87 ? 19.335 -1.305 -12.054 1.00 64.25 87 SER A C 1
ATOM 707 O O . SER A 1 87 ? 20.480 -1.625 -11.745 1.00 64.25 87 SER A O 1
ATOM 709 N N . SER A 1 88 ? 19.091 -0.531 -13.107 1.00 63.72 88 SER A N 1
ATOM 710 C CA . SER A 1 88 ? 20.098 0.040 -13.997 1.00 63.72 88 SER A CA 1
ATOM 711 C C . SER A 1 88 ? 19.712 1.485 -14.295 1.00 63.72 88 SER A C 1
ATOM 713 O O . SER A 1 88 ? 19.113 1.791 -15.328 1.00 63.72 88 SER A O 1
ATOM 715 N N . ASP A 1 89 ? 20.049 2.377 -13.369 1.00 73.69 89 ASP A N 1
ATOM 716 C CA . ASP A 1 89 ? 19.998 3.810 -13.627 1.00 73.69 89 ASP A CA 1
ATOM 717 C C . ASP A 1 89 ? 21.346 4.236 -14.194 1.00 73.69 89 ASP A C 1
ATOM 719 O O . ASP A 1 89 ? 22.370 4.220 -13.508 1.00 73.69 89 ASP A O 1
ATOM 723 N N . THR A 1 90 ? 21.355 4.598 -15.472 1.00 83.75 90 THR A N 1
ATOM 724 C CA . THR A 1 90 ? 22.553 5.074 -16.157 1.00 83.75 90 THR A CA 1
ATOM 725 C C . THR A 1 90 ? 22.278 6.425 -16.785 1.00 83.75 90 THR A C 1
ATOM 727 O O . THR A 1 90 ? 21.279 6.607 -17.477 1.00 83.75 90 THR A O 1
ATOM 730 N N . SER A 1 91 ? 23.139 7.405 -16.515 1.00 88.94 91 SER A N 1
ATOM 731 C CA . SER A 1 91 ? 22.940 8.771 -16.991 1.00 88.94 91 SER A CA 1
ATOM 732 C C . SER A 1 91 ? 24.225 9.426 -17.473 1.00 88.94 91 SER A C 1
ATOM 734 O O . SER A 1 91 ? 25.297 9.305 -16.861 1.00 88.94 91 SER A O 1
ATOM 736 N N . VAL A 1 92 ? 24.067 10.213 -18.530 1.00 90.56 92 VAL A N 1
ATOM 737 C CA . VAL A 1 92 ? 25.019 11.208 -19.004 1.00 90.56 92 VAL A CA 1
ATOM 738 C C . VAL A 1 92 ? 24.464 12.593 -18.698 1.00 90.56 92 VAL A C 1
ATOM 740 O O . VAL A 1 92 ? 23.373 12.949 -19.142 1.00 90.56 92 VAL A O 1
ATOM 743 N N . THR A 1 93 ? 25.218 13.363 -17.923 1.00 90.94 93 THR A N 1
ATOM 744 C CA . THR A 1 93 ? 24.963 14.790 -17.667 1.00 90.94 93 THR A CA 1
ATOM 745 C C . THR A 1 93 ? 26.111 15.663 -18.163 1.00 90.94 93 THR A C 1
ATOM 747 O O . THR A 1 93 ? 25.901 16.832 -18.460 1.00 90.94 93 THR A O 1
ATOM 750 N N . ASP A 1 94 ? 27.311 15.090 -18.292 1.00 90.00 94 ASP A N 1
ATOM 751 C CA . ASP A 1 94 ? 28.439 15.706 -18.981 1.00 90.00 94 ASP A CA 1
ATOM 752 C C . ASP A 1 94 ? 28.519 15.172 -20.417 1.00 90.00 94 ASP A C 1
ATOM 754 O O . ASP A 1 94 ? 28.779 13.990 -20.643 1.00 90.00 94 ASP A O 1
ATOM 758 N N . PHE A 1 95 ? 28.300 16.057 -21.386 1.00 93.25 95 PHE A N 1
ATOM 759 C CA . PHE A 1 95 ? 28.312 15.735 -22.811 1.00 93.25 95 PHE A CA 1
ATOM 760 C C . PHE A 1 95 ? 29.656 16.027 -23.491 1.00 93.25 95 PHE A C 1
ATOM 762 O O . PHE A 1 95 ? 29.737 15.985 -24.718 1.00 93.25 95 PHE A O 1
ATOM 769 N N . ASN A 1 96 ? 30.727 16.295 -22.733 1.00 92.00 96 ASN A N 1
ATOM 770 C CA . ASN A 1 96 ? 32.065 16.549 -23.280 1.00 92.00 96 ASN A CA 1
ATOM 771 C C . ASN A 1 96 ? 32.578 15.407 -24.174 1.00 92.00 96 ASN A C 1
ATOM 773 O O . ASN A 1 96 ? 33.330 15.668 -25.117 1.00 92.00 96 ASN A O 1
ATOM 777 N N . PHE A 1 97 ? 32.118 14.170 -23.939 1.00 92.50 97 PHE A N 1
ATOM 778 C CA . PHE A 1 97 ? 32.441 13.007 -24.771 1.00 92.50 97 PHE A CA 1
ATOM 779 C C . PHE A 1 97 ? 32.036 13.192 -26.242 1.00 92.50 97 PHE A C 1
ATOM 781 O O . PHE A 1 97 ? 32.602 12.549 -27.120 1.00 92.50 97 PHE A O 1
ATOM 788 N N . LEU A 1 98 ? 31.101 14.103 -26.551 1.00 93.81 98 LEU A N 1
ATOM 789 C CA . LEU A 1 98 ? 30.726 14.431 -27.928 1.00 93.81 98 LEU A CA 1
ATOM 790 C C . LEU A 1 98 ? 31.883 15.026 -28.739 1.00 93.81 98 LEU A C 1
ATOM 792 O O . LEU A 1 98 ? 31.789 15.066 -29.963 1.00 93.81 98 LEU A O 1
ATOM 796 N N . ASN A 1 99 ? 32.979 15.453 -28.106 1.00 90.69 99 ASN A N 1
ATOM 797 C CA . ASN A 1 99 ? 34.209 15.865 -28.787 1.00 90.69 99 ASN A CA 1
ATOM 798 C C . ASN A 1 99 ? 35.163 14.699 -29.094 1.00 90.69 99 ASN A C 1
ATOM 800 O O . ASN A 1 99 ? 36.120 14.886 -29.842 1.00 90.69 99 ASN A O 1
ATOM 804 N N . GLU A 1 100 ? 34.915 13.505 -28.557 1.00 91.12 100 GLU A N 1
ATOM 805 C CA . GLU A 1 100 ? 35.790 12.351 -28.748 1.00 91.12 100 GLU A CA 1
ATOM 806 C C . GLU A 1 100 ? 35.694 11.780 -30.170 1.00 91.12 100 GLU A C 1
ATOM 808 O O . GLU A 1 100 ? 34.681 11.910 -30.863 1.00 91.12 100 GLU A O 1
ATOM 813 N N . SER A 1 101 ? 36.777 11.140 -30.619 1.00 91.00 101 SER A N 1
ATOM 814 C CA . SER A 1 101 ? 36.918 10.636 -31.992 1.00 91.00 101 SER A CA 1
ATOM 815 C C . SER A 1 101 ? 36.043 9.421 -32.301 1.00 91.00 101 SER A C 1
ATOM 817 O O . SER A 1 101 ? 35.785 9.152 -33.471 1.00 91.00 101 SER A O 1
ATOM 819 N N . PHE A 1 102 ? 35.579 8.692 -31.281 1.00 92.12 102 PHE A N 1
ATOM 820 C CA . PHE A 1 102 ? 34.673 7.557 -31.471 1.00 92.12 102 PHE A CA 1
ATOM 821 C C . PHE A 1 102 ? 33.223 7.992 -31.738 1.00 92.12 102 PHE A C 1
ATOM 823 O O . PHE A 1 102 ? 32.422 7.182 -32.193 1.00 92.12 102 PHE A O 1
ATOM 830 N N . VAL A 1 103 ? 32.872 9.254 -31.460 1.00 95.19 103 VAL A N 1
ATOM 831 C CA . VAL A 1 103 ? 31.524 9.778 -31.696 1.00 95.19 103 VAL A CA 1
ATOM 832 C C . VAL A 1 103 ? 31.384 10.142 -33.169 1.00 95.19 103 VAL A C 1
ATOM 834 O O . VAL A 1 103 ? 32.017 11.082 -33.656 1.00 95.19 103 VAL A O 1
ATOM 837 N N . ASN A 1 104 ? 30.515 9.424 -33.875 1.00 96.00 104 ASN A N 1
ATOM 838 C CA . ASN A 1 104 ? 30.184 9.735 -35.259 1.00 96.00 104 ASN A CA 1
ATOM 839 C C . ASN A 1 104 ? 29.218 10.924 -35.295 1.00 96.00 104 ASN A C 1
ATOM 841 O O . ASN A 1 104 ? 28.202 10.929 -34.600 1.00 96.00 104 ASN A O 1
ATOM 845 N N . LYS A 1 105 ? 29.546 11.936 -36.095 1.00 95.69 105 LYS A N 1
ATOM 846 C CA . LYS A 1 105 ? 28.797 13.185 -36.241 1.00 95.69 105 LYS A CA 1
ATOM 847 C C . LYS A 1 105 ? 28.643 13.482 -37.725 1.00 95.69 105 LYS A C 1
ATOM 849 O O . LYS A 1 105 ? 29.624 13.432 -38.462 1.00 95.69 105 LYS A O 1
ATOM 854 N N . ASN A 1 106 ? 27.442 13.858 -38.141 1.00 96.69 106 ASN A N 1
ATOM 855 C CA . ASN A 1 106 ? 27.176 14.359 -39.485 1.00 96.69 106 ASN A CA 1
ATOM 856 C C . ASN A 1 106 ? 26.493 15.716 -39.383 1.00 96.69 106 ASN A C 1
ATOM 858 O O . ASN A 1 106 ? 25.533 15.847 -38.629 1.00 96.69 106 ASN A O 1
ATOM 862 N N . ASN A 1 107 ? 26.997 16.710 -40.119 1.00 95.69 107 ASN A N 1
ATOM 863 C CA . ASN A 1 107 ? 26.461 18.076 -40.166 1.00 95.69 107 ASN A CA 1
ATOM 864 C C . ASN A 1 107 ? 26.156 18.699 -38.785 1.00 95.69 107 ASN A C 1
ATOM 866 O O . ASN A 1 107 ? 25.316 19.583 -38.671 1.00 95.69 107 ASN A O 1
ATOM 870 N N . LEU A 1 108 ? 26.867 18.274 -37.735 1.00 94.62 108 LEU A N 1
ATOM 871 C CA . LEU A 1 108 ? 26.760 18.813 -36.381 1.00 94.62 108 LEU A CA 1
ATOM 872 C C . LEU A 1 108 ? 28.083 19.430 -35.947 1.00 94.62 108 LEU A C 1
ATOM 874 O O . LEU A 1 108 ? 29.125 18.773 -35.961 1.00 94.62 108 LEU A O 1
ATOM 878 N N . ILE A 1 109 ? 28.016 20.680 -35.505 1.00 94.56 109 ILE A N 1
ATOM 879 C CA . ILE A 1 109 ? 29.122 21.389 -34.868 1.00 94.56 109 ILE A CA 1
ATOM 880 C C . ILE A 1 109 ? 28.921 21.301 -33.356 1.00 94.56 109 ILE A C 1
ATOM 882 O O . ILE A 1 109 ? 27.870 21.685 -32.842 1.00 94.56 109 ILE A O 1
ATOM 886 N N . VAL A 1 110 ? 29.932 20.796 -32.649 1.00 94.00 110 VAL A N 1
ATOM 887 C CA . VAL A 1 110 ? 29.957 20.751 -31.183 1.00 94.00 110 VAL A CA 1
ATOM 888 C C . VAL A 1 110 ? 30.696 21.986 -30.681 1.00 94.00 110 VAL A C 1
ATOM 890 O O . VAL A 1 110 ? 31.872 22.176 -30.980 1.00 94.00 110 VAL A O 1
ATOM 893 N N . GLU A 1 111 ? 30.009 22.828 -29.922 1.00 94.00 111 GLU A N 1
ATOM 894 C CA . GLU A 1 111 ? 30.593 23.985 -29.249 1.00 94.00 111 GLU A CA 1
ATOM 895 C C . GLU A 1 111 ? 30.633 23.724 -27.747 1.00 94.00 111 GLU A C 1
ATOM 897 O O . GLU A 1 111 ? 29.655 23.256 -27.167 1.00 94.00 111 GLU A O 1
ATOM 902 N N . ASN A 1 112 ? 31.754 24.051 -27.108 1.00 90.00 112 ASN A N 1
ATOM 903 C CA . ASN A 1 112 ? 31.885 24.015 -25.657 1.00 90.00 112 ASN A CA 1
ATOM 904 C C . ASN A 1 112 ? 32.053 25.447 -25.154 1.00 90.00 112 ASN A C 1
ATOM 906 O O . ASN A 1 112 ? 32.985 26.147 -25.552 1.00 90.00 112 ASN A O 1
ATOM 910 N N . SER A 1 113 ? 31.131 25.913 -24.322 1.00 85.69 113 SER A N 1
ATOM 911 C CA . SER A 1 113 ? 31.201 27.234 -23.698 1.00 85.69 113 SER A CA 1
ATOM 912 C C . SER A 1 113 ? 30.803 27.102 -22.238 1.00 85.69 113 SER A C 1
ATOM 914 O O . SER A 1 113 ? 29.731 26.592 -21.944 1.00 85.69 113 SER A O 1
ATOM 916 N N . ASN A 1 114 ? 31.655 27.559 -21.318 1.00 79.69 114 ASN A N 1
ATOM 917 C CA . ASN A 1 114 ? 31.394 27.517 -19.872 1.00 79.69 114 ASN A CA 1
ATOM 918 C C . ASN A 1 114 ? 31.026 26.115 -19.333 1.00 79.69 114 ASN A C 1
ATOM 920 O O . ASN A 1 114 ? 30.139 26.001 -18.491 1.00 79.69 114 ASN A O 1
ATOM 924 N N . ASN A 1 115 ? 31.702 25.057 -19.803 1.00 78.69 115 ASN A N 1
ATOM 925 C CA . ASN A 1 115 ? 31.396 23.648 -19.493 1.00 78.69 115 ASN A CA 1
ATOM 926 C C . ASN A 1 115 ? 30.002 23.176 -19.946 1.00 78.69 115 ASN A C 1
ATOM 928 O O . ASN A 1 115 ? 29.510 22.153 -19.471 1.00 78.69 115 ASN A O 1
ATOM 932 N N . GLU A 1 116 ? 29.371 23.888 -20.875 1.00 87.81 116 GLU A N 1
ATOM 933 C CA . GLU A 1 116 ? 28.102 23.503 -21.474 1.00 87.81 116 GLU A CA 1
ATOM 934 C C . GLU A 1 116 ? 28.313 23.165 -22.955 1.00 87.81 116 GLU A C 1
ATOM 936 O O . GLU A 1 116 ? 28.888 23.945 -23.723 1.00 87.81 116 GLU A O 1
ATOM 941 N N . ILE A 1 117 ? 27.858 21.976 -23.356 1.00 94.44 117 ILE A N 1
ATOM 942 C CA . ILE A 1 117 ? 27.975 21.498 -24.733 1.00 94.44 117 ILE A CA 1
ATOM 943 C C . ILE A 1 117 ? 26.741 21.903 -25.522 1.00 94.44 117 ILE A C 1
ATOM 945 O O . ILE A 1 117 ? 25.616 21.548 -25.186 1.00 94.44 117 ILE A O 1
ATOM 949 N N . SER A 1 118 ? 26.969 22.614 -26.615 1.00 94.00 118 SER A N 1
ATOM 950 C CA . SER A 1 118 ? 25.957 22.992 -27.586 1.00 94.00 118 SER A CA 1
ATOM 951 C C . SER A 1 118 ? 26.179 22.255 -28.903 1.00 94.00 118 SER A C 1
ATOM 953 O O . SER A 1 118 ? 27.299 22.177 -29.399 1.00 94.00 118 SER A O 1
ATOM 955 N N . LEU A 1 119 ? 25.105 21.750 -29.499 1.00 95.88 119 LEU A N 1
ATOM 956 C CA . LEU A 1 119 ? 25.101 21.067 -30.788 1.00 95.88 119 LEU A CA 1
ATOM 957 C C . LEU A 1 119 ? 24.378 21.945 -31.800 1.00 95.88 119 LEU A C 1
ATOM 959 O O . LEU A 1 119 ? 23.167 22.129 -31.688 1.00 95.88 119 LEU A O 1
ATOM 963 N N . LYS A 1 120 ? 25.119 22.494 -32.764 1.00 95.44 120 LYS A N 1
ATOM 964 C CA . LYS A 1 120 ? 24.577 23.313 -33.852 1.00 95.44 120 LYS A CA 1
ATOM 965 C C . LYS A 1 120 ? 24.449 22.501 -35.131 1.00 95.44 120 LYS A C 1
ATOM 967 O O . LYS A 1 120 ? 25.416 21.879 -35.572 1.00 95.44 120 LYS A O 1
ATOM 972 N N . SER A 1 121 ? 23.270 22.541 -35.735 1.00 93.25 121 SER A N 1
ATOM 973 C CA . SER A 1 121 ? 23.011 21.940 -37.040 1.00 93.25 121 SER A CA 1
ATOM 974 C C . SER A 1 121 ? 23.623 22.803 -38.148 1.00 93.25 121 SER A C 1
ATOM 976 O O . SER A 1 121 ? 23.384 24.005 -38.204 1.00 93.25 121 SER A O 1
ATOM 978 N N . ASN A 1 122 ? 24.429 22.197 -39.021 1.00 91.31 122 ASN A N 1
ATOM 979 C CA . ASN A 1 122 ? 25.162 22.856 -40.109 1.00 91.31 122 ASN A CA 1
ATOM 980 C C . ASN A 1 122 ? 24.833 22.240 -41.483 1.00 91.31 122 ASN A C 1
ATOM 982 O O . ASN A 1 122 ? 25.700 22.070 -42.338 1.00 91.31 122 ASN A O 1
ATOM 986 N N . GLY A 1 123 ? 23.580 21.837 -41.689 1.00 85.12 123 GLY A N 1
ATOM 987 C CA . GLY A 1 123 ? 23.133 21.239 -42.942 1.00 85.12 123 GLY A CA 1
ATOM 988 C C . GLY A 1 123 ? 21.893 20.372 -42.769 1.00 85.12 123 GLY A C 1
ATOM 989 O O . GLY A 1 123 ? 21.226 20.403 -41.737 1.00 85.12 123 GLY A O 1
ATOM 990 N N . SER A 1 124 ? 21.580 19.589 -43.799 1.00 86.38 124 SER A N 1
ATOM 991 C CA . SER A 1 124 ? 20.532 18.571 -43.730 1.00 86.38 124 SER A CA 1
ATOM 992 C C . SER A 1 124 ? 21.045 17.305 -43.041 1.00 86.38 124 SER A C 1
ATOM 994 O O . SER A 1 124 ? 22.224 16.967 -43.133 1.00 86.38 124 SER A O 1
ATOM 996 N N . SER A 1 125 ? 20.153 16.557 -42.392 1.00 89.25 125 SER A N 1
ATOM 997 C CA . SER A 1 125 ? 20.485 15.272 -41.750 1.00 89.25 125 SER A CA 1
ATOM 998 C C . SER A 1 125 ? 21.553 15.387 -40.657 1.00 89.25 125 SER A C 1
ATOM 1000 O O . SER A 1 125 ? 22.484 14.584 -40.592 1.00 89.25 125 SER A O 1
ATOM 1002 N N . SER A 1 126 ? 21.442 16.401 -39.804 1.00 96.50 126 SER A N 1
ATOM 1003 C CA . SER A 1 126 ? 22.359 16.598 -38.685 1.00 96.50 126 SER A CA 1
ATOM 1004 C C . SER A 1 126 ? 22.114 15.541 -37.609 1.00 96.50 126 SER A C 1
ATOM 1006 O O . SER A 1 126 ? 20.988 15.403 -37.128 1.00 96.50 126 SER A O 1
ATOM 1008 N N . PHE A 1 127 ? 23.131 14.760 -37.244 1.00 97.25 127 PHE A N 1
ATOM 1009 C CA . PHE A 1 127 ? 23.000 13.706 -36.233 1.00 97.25 127 PHE A CA 1
ATOM 1010 C C . PHE A 1 127 ? 24.314 13.382 -35.528 1.00 97.25 127 PHE A C 1
ATOM 1012 O O . PHE A 1 127 ? 25.401 13.680 -36.031 1.00 97.25 127 PHE A O 1
ATOM 1019 N N . PHE A 1 128 ? 24.205 12.709 -34.383 1.00 97.19 128 PHE A N 1
ATOM 1020 C CA . PHE A 1 128 ? 25.337 12.068 -33.722 1.00 97.19 128 PHE A CA 1
ATOM 1021 C C . PHE A 1 128 ? 25.003 10.652 -33.224 1.00 97.19 128 PHE A C 1
ATOM 1023 O O . PHE A 1 128 ? 23.849 10.342 -32.921 1.00 97.19 128 PHE A O 1
ATOM 1030 N N . ILE A 1 129 ? 26.032 9.803 -33.151 1.00 96.88 129 ILE A N 1
ATOM 1031 C CA . ILE A 1 129 ? 26.011 8.412 -32.669 1.00 96.88 129 ILE A CA 1
ATOM 1032 C C . ILE A 1 129 ? 27.213 8.218 -31.737 1.00 96.88 129 ILE A C 1
ATOM 1034 O O . ILE A 1 129 ? 28.293 8.742 -32.011 1.00 96.88 129 ILE A O 1
ATOM 1038 N N . GLY A 1 130 ? 27.040 7.462 -30.652 1.00 94.44 130 GLY A N 1
ATOM 1039 C CA . GLY A 1 130 ? 28.132 7.119 -29.730 1.00 94.44 130 GLY A CA 1
ATOM 1040 C C . GLY A 1 130 ? 27.808 7.295 -28.246 1.00 94.44 130 GLY A C 1
ATOM 1041 O O . GLY A 1 130 ? 28.655 7.006 -27.405 1.00 94.44 130 GLY A O 1
ATOM 1042 N N . ILE A 1 131 ? 26.595 7.735 -27.878 1.00 94.50 131 ILE A N 1
ATOM 1043 C CA . ILE A 1 131 ? 26.190 7.787 -26.458 1.00 94.50 131 ILE A CA 1
ATOM 1044 C C . ILE A 1 131 ? 26.278 6.397 -25.817 1.00 94.50 131 ILE A C 1
ATOM 1046 O O . ILE A 1 131 ? 26.781 6.272 -24.700 1.00 94.50 131 ILE A O 1
ATOM 1050 N N . MET A 1 132 ? 25.803 5.358 -26.511 1.00 93.44 132 MET A N 1
ATOM 1051 C CA . MET A 1 132 ? 25.795 4.001 -25.962 1.00 93.44 132 MET A CA 1
ATOM 1052 C C . MET A 1 132 ? 27.217 3.486 -25.757 1.00 93.44 132 MET A C 1
ATOM 1054 O O . MET A 1 132 ? 27.536 2.980 -24.683 1.00 93.44 132 MET A O 1
ATOM 1058 N N . ASP A 1 133 ? 28.103 3.721 -26.723 1.00 92.12 133 ASP A N 1
ATOM 1059 C CA . ASP A 1 133 ? 29.528 3.417 -26.595 1.00 92.12 133 ASP A CA 1
ATOM 1060 C C . ASP A 1 133 ? 30.194 4.145 -25.423 1.00 92.12 133 ASP A C 1
ATOM 1062 O O . ASP A 1 133 ? 30.940 3.527 -24.660 1.00 92.12 133 ASP A O 1
ATOM 1066 N N . HIS A 1 134 ? 29.898 5.432 -25.220 1.00 93.50 134 HIS A N 1
ATOM 1067 C CA . HIS A 1 134 ? 30.394 6.180 -24.063 1.00 93.50 134 HIS A CA 1
ATOM 1068 C C . HIS A 1 134 ? 29.917 5.562 -22.738 1.00 93.50 134 HIS A C 1
ATOM 1070 O O . HIS A 1 134 ? 30.699 5.348 -21.804 1.00 93.50 134 HIS A O 1
ATOM 1076 N N . LEU A 1 135 ? 28.627 5.240 -22.654 1.00 90.50 135 LEU A N 1
ATOM 1077 C CA . LEU A 1 135 ? 28.015 4.635 -21.475 1.00 90.50 135 LEU A CA 1
ATOM 1078 C C . LEU A 1 135 ? 28.578 3.231 -21.171 1.00 90.50 135 LEU A C 1
ATOM 1080 O O . LEU A 1 135 ? 28.817 2.908 -20.004 1.00 90.50 135 LEU A O 1
ATOM 1084 N N . ARG A 1 136 ? 28.870 2.421 -22.198 1.00 89.19 136 ARG A N 1
ATOM 1085 C CA . ARG A 1 136 ? 29.536 1.114 -22.037 1.00 89.19 136 ARG A CA 1
ATOM 1086 C C . ARG A 1 136 ? 30.988 1.258 -21.599 1.00 89.19 136 ARG A C 1
ATOM 1088 O O . ARG A 1 136 ? 31.404 0.602 -20.649 1.00 89.19 136 ARG A O 1
ATOM 1095 N N . ARG A 1 137 ? 31.758 2.151 -22.234 1.00 88.94 137 ARG A N 1
ATOM 1096 C CA . ARG A 1 137 ? 33.173 2.409 -21.889 1.00 88.94 137 ARG A CA 1
ATOM 1097 C C . ARG A 1 137 ? 33.343 2.936 -20.468 1.00 88.94 137 ARG A C 1
ATOM 1099 O O . ARG A 1 137 ? 34.334 2.624 -19.816 1.00 88.94 137 ARG A O 1
ATOM 1106 N N . SER A 1 138 ? 32.369 3.695 -19.975 1.00 85.38 138 SER A N 1
ATOM 1107 C CA . SER A 1 138 ? 32.337 4.179 -18.590 1.00 85.38 138 SER A CA 1
ATOM 1108 C C . SER A 1 138 ? 31.827 3.140 -17.580 1.00 85.38 138 SER A C 1
ATOM 1110 O O . SER A 1 138 ? 31.705 3.459 -16.399 1.00 85.38 138 SER A O 1
ATOM 1112 N N . ASN A 1 139 ? 31.552 1.902 -18.020 1.00 79.38 139 ASN A N 1
ATOM 1113 C CA . ASN A 1 139 ? 31.000 0.808 -17.217 1.00 79.38 139 ASN A CA 1
ATOM 1114 C C . ASN A 1 139 ? 29.718 1.207 -16.457 1.00 79.38 139 ASN A C 1
ATOM 1116 O O . ASN A 1 139 ? 29.455 0.737 -15.349 1.00 79.38 139 ASN A O 1
ATOM 1120 N N . LYS A 1 140 ? 28.937 2.133 -17.034 1.00 76.81 140 LYS A N 1
ATOM 1121 C CA . LYS A 1 140 ? 27.707 2.660 -16.430 1.00 76.81 140 LYS A CA 1
ATOM 1122 C C . LYS A 1 140 ? 26.464 1.880 -16.837 1.00 76.81 140 LYS A C 1
ATOM 1124 O O . LYS A 1 140 ? 25.412 2.096 -16.243 1.00 76.81 140 LYS A O 1
ATOM 1129 N N . ILE A 1 141 ? 26.545 1.031 -17.857 1.00 79.06 141 ILE A N 1
ATOM 1130 C CA . ILE A 1 141 ? 25.427 0.186 -18.276 1.00 79.06 141 ILE A CA 1
ATOM 1131 C C . ILE A 1 141 ? 25.541 -1.160 -17.570 1.00 79.06 141 ILE A C 1
ATOM 1133 O O . ILE A 1 141 ? 26.567 -1.830 -17.638 1.00 79.06 141 ILE A O 1
ATOM 1137 N N . LYS A 1 142 ? 24.461 -1.549 -16.896 1.00 75.19 142 LYS A N 1
ATOM 1138 C CA . LYS A 1 142 ? 24.282 -2.872 -16.302 1.00 75.19 142 LYS A CA 1
ATOM 1139 C C . LYS A 1 142 ? 23.003 -3.473 -16.867 1.00 75.19 142 LYS A C 1
ATOM 1141 O O . LYS A 1 142 ? 22.045 -2.738 -17.075 1.00 75.19 142 LYS A O 1
ATOM 1146 N N . ASN A 1 143 ? 22.985 -4.791 -17.052 1.00 73.50 143 ASN A N 1
ATOM 1147 C CA . ASN A 1 143 ? 21.783 -5.553 -17.397 1.00 73.50 143 ASN A CA 1
ATOM 1148 C C . ASN A 1 143 ? 21.037 -5.013 -18.630 1.00 73.50 143 ASN A C 1
ATOM 1150 O O . ASN A 1 143 ? 19.865 -4.649 -18.557 1.00 73.50 143 ASN A O 1
ATOM 1154 N N . GLU A 1 144 ? 21.735 -5.006 -19.773 1.00 81.44 144 GLU A N 1
ATOM 1155 C CA . GLU A 1 144 ? 21.235 -4.488 -21.058 1.00 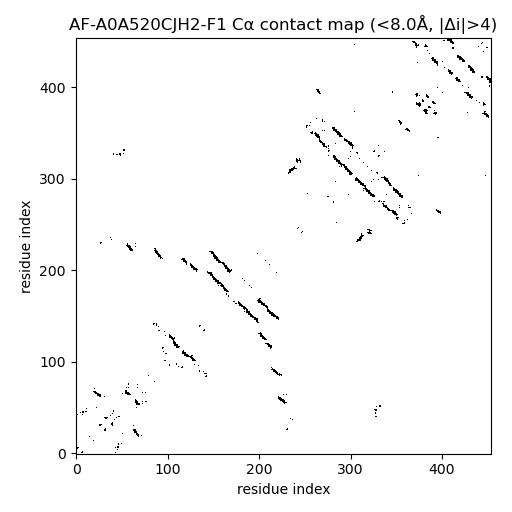81.44 144 GLU A CA 1
ATOM 1156 C C . GLU A 1 144 ? 19.951 -5.162 -21.545 1.00 81.44 144 GLU A C 1
ATOM 1158 O O . GLU A 1 144 ? 19.211 -4.545 -22.301 1.00 81.44 144 GLU A O 1
ATOM 1163 N N . ASP A 1 145 ? 19.653 -6.377 -21.084 1.00 80.44 145 ASP A N 1
ATOM 1164 C CA . ASP A 1 145 ? 18.474 -7.147 -21.488 1.00 80.44 145 ASP A CA 1
ATOM 1165 C C . ASP A 1 145 ? 17.175 -6.759 -20.754 1.00 80.44 145 ASP A C 1
ATOM 1167 O O . ASP A 1 145 ? 16.112 -7.298 -21.066 1.00 80.44 145 ASP A O 1
ATOM 1171 N N . LEU A 1 146 ? 17.226 -5.840 -19.782 1.00 76.19 146 LEU A N 1
ATOM 1172 C CA . LEU A 1 146 ? 16.037 -5.396 -19.046 1.00 76.19 146 LEU A CA 1
ATOM 1173 C C . LEU A 1 146 ? 15.301 -4.259 -19.773 1.00 76.19 146 LEU A C 1
ATOM 1175 O O . LEU A 1 146 ? 15.961 -3.340 -20.270 1.00 76.19 146 LE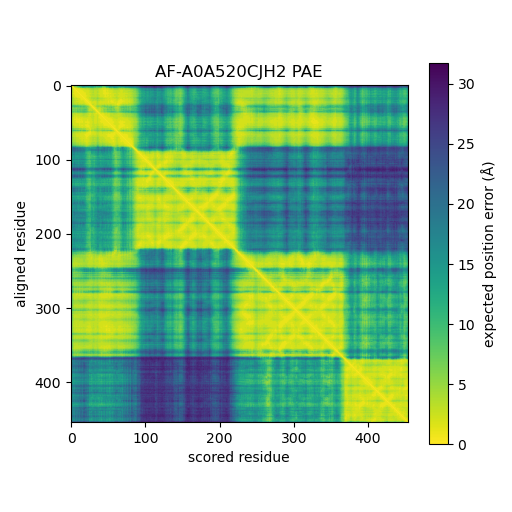U A O 1
ATOM 1179 N N . PRO A 1 147 ? 13.949 -4.248 -19.770 1.00 80.38 147 PRO A N 1
ATOM 1180 C CA . PRO A 1 147 ? 13.169 -3.121 -20.272 1.00 80.38 147 PRO A CA 1
ATOM 1181 C C . PRO A 1 147 ? 13.620 -1.796 -19.662 1.00 80.38 147 PRO A C 1
ATOM 1183 O O . PRO A 1 147 ? 13.875 -1.707 -18.459 1.00 80.38 147 PRO A O 1
ATOM 1186 N N . SER A 1 148 ? 13.711 -0.764 -20.496 1.00 85.69 148 SER A N 1
ATOM 1187 C CA . SER A 1 148 ? 14.294 0.521 -20.111 1.00 85.69 148 SER A CA 1
ATOM 1188 C C . SER A 1 148 ? 13.511 1.688 -20.693 1.00 85.69 148 SER A C 1
ATOM 1190 O O . SER A 1 148 ? 12.930 1.582 -21.769 1.00 85.69 148 SER A O 1
ATOM 1192 N N . ARG A 1 149 ? 13.515 2.818 -19.991 1.00 88.44 149 ARG A N 1
ATOM 1193 C CA . ARG A 1 149 ? 12.979 4.093 -20.457 1.00 88.44 149 ARG A CA 1
ATOM 1194 C C . ARG A 1 149 ? 14.124 5.071 -20.651 1.00 88.44 149 ARG A C 1
ATOM 1196 O O . ARG A 1 149 ? 14.882 5.323 -19.718 1.00 88.44 149 ARG A O 1
ATOM 1203 N N . LEU A 1 150 ? 14.219 5.647 -21.842 1.00 92.56 150 LEU A N 1
ATOM 1204 C CA . LEU A 1 150 ? 15.053 6.810 -22.108 1.00 92.56 150 LEU A CA 1
ATOM 1205 C C . LEU A 1 150 ? 14.354 8.070 -21.604 1.00 92.56 150 LEU A C 1
ATOM 1207 O O . LEU A 1 150 ? 13.199 8.310 -21.942 1.00 92.56 150 LEU A O 1
ATOM 1211 N N . ASN A 1 151 ? 15.087 8.896 -20.867 1.00 94.00 151 ASN A N 1
ATOM 1212 C CA . ASN A 1 151 ? 14.761 10.273 -20.539 1.00 94.00 151 ASN A CA 1
ATOM 1213 C C . ASN A 1 151 ? 15.868 11.179 -21.100 1.00 94.00 151 ASN A C 1
ATOM 1215 O O . ASN A 1 151 ? 16.992 11.192 -20.589 1.00 94.00 151 ASN A O 1
ATOM 1219 N N . PHE A 1 152 ? 15.562 11.915 -22.169 1.00 96.44 152 PHE A N 1
ATOM 1220 C CA . PHE A 1 152 ? 16.485 12.860 -22.791 1.00 96.44 152 PHE A CA 1
ATOM 1221 C C . PHE A 1 152 ? 15.979 14.293 -22.614 1.00 96.44 152 PHE A C 1
ATOM 1223 O O . PHE A 1 152 ? 14.987 14.686 -23.222 1.00 96.44 152 PHE A O 1
ATOM 1230 N N . LYS A 1 153 ? 16.661 15.081 -21.778 1.00 97.31 153 LYS A N 1
ATOM 1231 C CA . LYS A 1 153 ? 16.371 16.500 -21.530 1.00 97.31 153 LYS A CA 1
ATOM 1232 C C . LYS A 1 153 ? 17.394 17.379 -22.223 1.00 97.31 153 LYS A C 1
ATOM 1234 O O . LYS A 1 153 ? 18.596 17.123 -22.135 1.00 97.31 153 LYS A O 1
ATOM 1239 N N . PHE A 1 154 ? 16.924 18.451 -22.842 1.00 96.94 154 PHE A N 1
ATOM 1240 C CA . PHE A 1 154 ? 17.761 19.409 -23.556 1.00 96.94 154 PHE A CA 1
ATOM 1241 C C . PHE A 1 154 ? 17.078 20.777 -23.612 1.00 96.94 154 PHE A C 1
ATOM 1243 O O . PHE A 1 154 ? 15.871 20.895 -23.413 1.00 96.94 154 PHE A O 1
ATOM 1250 N N . ASN A 1 155 ? 17.857 21.815 -23.886 1.00 97.12 155 ASN A N 1
ATOM 1251 C CA . ASN A 1 155 ? 17.346 23.125 -24.266 1.00 97.12 155 ASN A CA 1
ATOM 1252 C C . ASN A 1 155 ? 17.433 23.276 -25.791 1.00 97.12 155 ASN A C 1
ATOM 1254 O O . ASN A 1 155 ? 18.446 22.893 -26.369 1.00 97.12 155 ASN A O 1
ATOM 1258 N N . ALA A 1 156 ? 16.398 23.800 -26.443 1.00 97.00 156 ALA A N 1
ATOM 1259 C CA . ALA A 1 156 ? 16.385 24.065 -27.882 1.00 97.00 156 ALA A CA 1
ATOM 1260 C C . ALA A 1 156 ? 16.302 25.569 -28.158 1.00 97.00 156 ALA A C 1
ATOM 1262 O O . ALA A 1 156 ? 15.508 26.274 -27.533 1.00 97.00 156 ALA A O 1
ATOM 1263 N N . SER A 1 157 ? 17.084 26.066 -29.120 1.00 95.56 157 SER A N 1
ATOM 1264 C CA . SER A 1 157 ? 17.081 27.490 -29.487 1.00 95.56 157 SER A CA 1
ATOM 1265 C C . SER A 1 157 ? 15.818 27.926 -30.226 1.00 95.56 157 SER A C 1
ATOM 1267 O O . SER A 1 157 ? 15.395 29.072 -30.101 1.00 95.56 157 SER A O 1
ATOM 1269 N N . ASN A 1 158 ? 15.216 27.026 -31.002 1.00 94.50 158 ASN A N 1
ATOM 1270 C CA . ASN A 1 158 ? 14.075 27.293 -31.871 1.00 94.50 158 ASN A CA 1
ATOM 1271 C C . ASN A 1 158 ? 13.188 26.047 -32.025 1.00 94.50 158 ASN A C 1
ATOM 1273 O O . ASN A 1 158 ? 13.506 24.968 -31.525 1.00 94.50 158 ASN A O 1
ATOM 1277 N N . THR A 1 159 ? 12.058 26.219 -32.711 1.00 95.12 159 THR A N 1
ATOM 1278 C CA . THR A 1 159 ? 11.152 25.123 -33.068 1.00 95.12 159 THR A CA 1
ATOM 1279 C C . THR A 1 159 ? 11.753 24.220 -34.147 1.00 95.12 159 THR A C 1
ATOM 1281 O O . THR A 1 159 ? 12.616 24.639 -34.920 1.00 95.12 159 THR A O 1
ATOM 1284 N N . GLY A 1 160 ? 11.287 22.974 -34.207 1.00 95.06 160 GLY A N 1
ATOM 1285 C CA . GLY A 1 160 ? 11.744 21.963 -35.165 1.00 95.06 160 GLY A CA 1
ATOM 1286 C C . GLY A 1 160 ? 11.465 20.562 -34.639 1.00 95.06 160 GLY A C 1
ATOM 1287 O O . GLY A 1 160 ? 10.393 20.330 -34.078 1.00 95.06 160 GLY A O 1
ATOM 1288 N N . SER A 1 161 ? 12.404 19.628 -34.786 1.00 95.75 161 SER A N 1
ATOM 1289 C CA . SER A 1 161 ? 12.248 18.280 -34.227 1.00 95.75 161 SER A CA 1
ATOM 1290 C C . SER A 1 161 ? 13.568 17.632 -33.819 1.00 95.75 161 SER A C 1
ATOM 1292 O O . SER A 1 161 ? 14.652 18.006 -34.268 1.00 95.75 161 SER A O 1
ATOM 1294 N N . ILE A 1 162 ? 13.470 16.633 -32.947 1.00 97.06 162 ILE A N 1
ATOM 1295 C CA . ILE A 1 162 ? 14.523 15.639 -32.739 1.00 97.06 162 ILE A CA 1
ATOM 1296 C C . ILE A 1 162 ? 13.963 14.288 -33.140 1.00 97.06 162 ILE A C 1
ATOM 1298 O O . ILE A 1 162 ? 12.855 13.928 -32.748 1.00 97.06 162 ILE A O 1
ATOM 1302 N N . LYS A 1 163 ? 14.747 13.518 -33.886 1.00 97.56 163 LYS A N 1
ATOM 1303 C CA . LYS A 1 163 ? 14.396 12.157 -34.274 1.00 97.56 163 LYS A CA 1
ATOM 1304 C C . LYS A 1 163 ? 15.401 11.176 -33.696 1.00 97.56 163 LYS A C 1
ATOM 1306 O O . LYS A 1 163 ? 16.604 11.317 -33.902 1.00 97.56 163 LYS A O 1
ATOM 1311 N N . ILE A 1 164 ? 14.905 10.200 -32.946 1.00 97.75 164 ILE A N 1
ATOM 1312 C CA . ILE A 1 164 ? 15.716 9.168 -32.304 1.00 97.75 164 ILE A CA 1
ATOM 1313 C C . ILE A 1 164 ? 15.584 7.892 -33.118 1.00 97.75 164 ILE A C 1
ATOM 1315 O O . ILE A 1 164 ? 14.484 7.359 -33.245 1.00 97.75 164 ILE A O 1
ATOM 1319 N N . TYR A 1 165 ? 16.705 7.399 -33.637 1.00 98.00 165 TYR A N 1
ATOM 1320 C CA . TYR A 1 165 ? 16.800 6.066 -34.220 1.00 98.00 165 TYR A CA 1
ATOM 1321 C C . TYR A 1 165 ? 17.500 5.137 -33.237 1.00 98.00 165 TYR A C 1
ATOM 1323 O O . TYR A 1 165 ? 18.432 5.552 -32.543 1.00 98.00 165 TYR A O 1
ATOM 1331 N N . TYR A 1 166 ? 17.085 3.876 -33.198 1.00 97.19 166 TYR A N 1
ATOM 1332 C CA . TYR A 1 166 ? 17.628 2.907 -32.254 1.00 97.19 166 TYR A CA 1
ATOM 1333 C C . TYR A 1 166 ? 17.815 1.528 -32.885 1.00 97.19 166 TYR A C 1
ATOM 1335 O O . TYR A 1 166 ? 17.042 1.087 -33.735 1.00 97.19 166 TYR A O 1
ATOM 1343 N N . ASN A 1 167 ? 18.839 0.829 -32.410 1.00 96.38 167 ASN A N 1
ATOM 1344 C CA . ASN A 1 167 ? 19.133 -0.559 -32.744 1.00 96.38 167 ASN A CA 1
ATOM 1345 C C . ASN A 1 167 ? 19.064 -1.380 -31.461 1.00 96.38 167 ASN A C 1
ATOM 1347 O O . ASN A 1 167 ? 19.619 -0.967 -30.447 1.00 96.38 167 ASN A O 1
ATOM 1351 N N . LEU A 1 168 ? 18.387 -2.528 -31.476 1.00 92.62 168 LEU A N 1
ATOM 1352 C CA . LEU A 1 168 ? 18.280 -3.386 -30.291 1.00 92.62 168 LEU A CA 1
ATOM 1353 C C . LEU A 1 168 ? 19.385 -4.444 -30.270 1.00 92.62 168 LEU A C 1
ATOM 1355 O O . LEU A 1 168 ? 19.760 -4.917 -29.200 1.00 92.62 168 LEU A O 1
ATOM 1359 N N . ASN A 1 169 ? 19.907 -4.817 -31.436 1.00 92.69 169 ASN A N 1
ATOM 1360 C CA . ASN A 1 169 ? 20.948 -5.824 -31.585 1.00 92.69 169 ASN A CA 1
ATOM 1361 C C . ASN A 1 169 ? 22.150 -5.271 -32.367 1.00 92.69 169 ASN A C 1
ATOM 1363 O O . ASN A 1 169 ? 21.980 -4.366 -33.184 1.00 92.69 169 ASN A O 1
ATOM 1367 N N . PRO A 1 170 ? 23.352 -5.853 -32.192 1.00 90.62 170 PRO A N 1
ATOM 1368 C CA . PRO A 1 170 ? 24.562 -5.403 -32.886 1.00 90.62 170 PRO A CA 1
ATOM 1369 C C . PRO A 1 170 ? 24.493 -5.488 -34.414 1.00 90.62 170 PRO A C 1
ATOM 1371 O O . PRO A 1 170 ? 25.210 -4.773 -35.104 1.00 90.62 170 PRO A O 1
ATOM 1374 N N . THR A 1 171 ? 23.656 -6.379 -34.950 1.00 92.50 171 THR A N 1
ATOM 1375 C CA . THR A 1 171 ? 23.487 -6.571 -36.397 1.00 92.50 171 THR A CA 1
ATOM 1376 C C . THR A 1 171 ? 22.396 -5.689 -37.000 1.00 92.50 171 THR A C 1
ATOM 1378 O O . THR A 1 171 ? 22.209 -5.715 -38.214 1.00 92.50 171 THR A O 1
ATOM 1381 N N . ASP A 1 172 ? 21.646 -4.947 -36.180 1.00 91.69 172 ASP A N 1
ATOM 1382 C CA . ASP A 1 172 ? 20.606 -4.049 -36.673 1.00 91.69 172 ASP A CA 1
ATOM 1383 C C . ASP A 1 172 ? 21.244 -2.818 -37.336 1.00 91.69 172 ASP A C 1
ATOM 1385 O O . ASP A 1 172 ? 22.252 -2.284 -36.874 1.00 91.69 172 ASP A O 1
ATOM 1389 N N . THR A 1 173 ? 20.618 -2.320 -38.400 1.00 93.44 173 THR A N 1
ATOM 1390 C CA . THR A 1 173 ? 20.955 -1.031 -39.018 1.00 93.44 173 THR A CA 1
ATOM 1391 C C . THR A 1 173 ? 19.879 0.002 -38.706 1.00 93.44 173 THR A C 1
ATOM 1393 O O . THR A 1 173 ? 18.704 -0.352 -38.567 1.00 93.44 173 THR A O 1
ATOM 1396 N N . PHE A 1 174 ? 20.236 1.288 -38.649 1.00 95.19 174 PHE A N 1
ATOM 1397 C CA . PHE A 1 174 ? 19.231 2.339 -38.487 1.00 95.19 174 PHE A CA 1
ATOM 1398 C C . PHE A 1 174 ? 18.232 2.313 -39.649 1.00 95.19 174 PHE A C 1
ATOM 1400 O O . PHE A 1 174 ? 18.609 2.153 -40.809 1.00 95.19 174 PHE A O 1
ATOM 1407 N N . SER A 1 175 ? 16.949 2.436 -39.321 1.00 95.00 175 SER A N 1
ATOM 1408 C CA . SER A 1 175 ? 15.846 2.385 -40.280 1.00 95.00 175 SER A CA 1
ATOM 1409 C C . SER A 1 175 ? 14.677 3.213 -39.767 1.00 95.00 175 SER A C 1
ATOM 1411 O O . SER A 1 175 ? 14.553 3.416 -38.560 1.00 95.00 175 SER A O 1
ATOM 1413 N N . GLU A 1 176 ? 13.807 3.644 -40.673 1.00 94.12 176 GLU A N 1
ATOM 1414 C CA . GLU A 1 176 ? 12.593 4.396 -40.340 1.00 94.12 176 GLU A CA 1
ATOM 1415 C C . GLU A 1 176 ? 11.605 3.585 -39.485 1.00 94.12 176 GLU A C 1
ATOM 1417 O O . GLU A 1 176 ? 10.940 4.149 -38.623 1.00 94.12 176 GLU A O 1
ATOM 1422 N N . ASP A 1 177 ? 11.604 2.254 -39.615 1.00 92.00 177 ASP A N 1
ATOM 1423 C CA . ASP A 1 177 ? 10.796 1.352 -38.777 1.00 92.00 177 ASP A CA 1
ATOM 1424 C C . ASP A 1 177 ? 11.236 1.344 -37.300 1.00 92.00 177 ASP A C 1
ATOM 1426 O O . ASP A 1 177 ? 10.505 0.883 -36.424 1.00 92.00 177 ASP A O 1
ATOM 1430 N N . ARG A 1 178 ? 12.449 1.835 -37.011 1.00 93.69 178 ARG A N 1
ATOM 1431 C CA . ARG A 1 178 ? 13.020 1.979 -35.663 1.00 93.69 178 ARG A CA 1
ATOM 1432 C C . ARG A 1 178 ? 13.445 3.420 -35.409 1.00 93.69 178 ARG A C 1
ATOM 1434 O O . ARG A 1 178 ? 14.558 3.687 -34.948 1.00 93.69 178 ARG A O 1
ATOM 1441 N N . ALA A 1 179 ? 12.553 4.345 -35.743 1.00 95.38 179 ALA A N 1
ATOM 1442 C CA . ALA A 1 179 ? 12.734 5.763 -35.512 1.00 95.38 179 ALA A CA 1
ATOM 1443 C C . ALA A 1 179 ? 11.484 6.380 -34.887 1.00 95.38 179 ALA A C 1
ATOM 1445 O O . ALA A 1 179 ? 10.360 6.036 -35.246 1.00 95.38 179 ALA A O 1
ATOM 1446 N N . GLN A 1 180 ? 11.677 7.333 -33.980 1.00 96.44 180 GLN A N 1
ATOM 1447 C CA . GLN A 1 180 ? 10.592 8.143 -33.444 1.00 96.44 180 GLN A CA 1
ATOM 1448 C C . GLN A 1 180 ? 10.972 9.619 -33.493 1.00 96.44 180 GLN A C 1
ATOM 1450 O O . GLN A 1 180 ? 12.051 10.014 -33.049 1.00 96.44 180 GLN A O 1
ATOM 1455 N N . GLU A 1 181 ? 10.084 10.429 -34.063 1.00 96.00 181 GLU A N 1
ATOM 1456 C CA . GLU A 1 181 ? 10.255 11.873 -34.178 1.00 96.00 181 GLU A CA 1
ATOM 1457 C C . GLU A 1 181 ? 9.456 12.603 -33.099 1.00 96.00 181 GLU A C 1
ATOM 1459 O O . GLU A 1 181 ? 8.293 12.294 -32.838 1.00 96.00 181 GLU A O 1
ATOM 1464 N N . PHE A 1 182 ? 10.100 13.583 -32.476 1.00 96.75 182 PHE A N 1
ATOM 1465 C CA . PHE A 1 182 ? 9.570 14.375 -31.381 1.00 96.75 182 PHE A CA 1
ATOM 1466 C C . PHE A 1 182 ? 9.571 15.852 -31.794 1.00 96.75 182 PHE A C 1
ATOM 1468 O O . PHE A 1 182 ? 10.649 16.438 -31.957 1.00 96.75 182 PHE A O 1
ATOM 1475 N N . PRO A 1 183 ? 8.392 16.469 -31.992 1.00 95.62 183 PRO A N 1
ATOM 1476 C CA . PRO A 1 183 ? 8.306 17.871 -32.372 1.00 95.62 183 PRO A CA 1
ATOM 1477 C C . PRO A 1 183 ? 8.682 18.786 -31.199 1.00 95.62 183 PRO A C 1
ATOM 1479 O O . PRO A 1 183 ? 8.271 18.565 -30.061 1.00 95.62 183 PRO A O 1
ATOM 1482 N N . ILE A 1 184 ? 9.417 19.853 -31.502 1.00 95.06 184 ILE A N 1
ATOM 1483 C CA . ILE A 1 184 ? 9.755 20.945 -30.586 1.00 95.06 184 ILE A CA 1
ATOM 1484 C C . ILE A 1 184 ? 8.892 22.139 -30.979 1.00 95.06 184 ILE A C 1
ATOM 1486 O O . ILE A 1 184 ? 9.134 22.801 -31.992 1.00 95.06 184 ILE A O 1
ATOM 1490 N N . THR A 1 185 ? 7.851 22.393 -30.191 1.00 90.00 185 THR A N 1
ATOM 1491 C CA . THR A 1 185 ? 6.844 23.424 -30.483 1.00 90.00 185 THR A CA 1
ATOM 1492 C C . THR A 1 185 ? 7.191 24.789 -29.898 1.00 90.00 185 THR A C 1
ATOM 1494 O O . THR A 1 185 ? 6.675 25.797 -30.375 1.00 90.00 185 THR A O 1
ATOM 1497 N N . ILE A 1 186 ? 8.085 24.835 -28.906 1.00 89.94 186 ILE A N 1
ATOM 1498 C CA . ILE A 1 186 ? 8.587 26.058 -28.272 1.00 89.94 186 ILE A CA 1
ATOM 1499 C C . ILE A 1 186 ? 10.096 25.953 -28.023 1.00 89.94 186 ILE A C 1
ATOM 1501 O O . ILE A 1 186 ? 10.616 24.870 -27.743 1.00 89.94 186 ILE A O 1
ATOM 1505 N N . SER A 1 187 ? 10.799 27.084 -28.113 1.00 93.62 187 SER A N 1
ATOM 1506 C CA . SER A 1 187 ? 12.188 27.175 -27.658 1.00 93.62 187 SER A CA 1
ATOM 1507 C C . SER A 1 187 ? 12.267 27.075 -26.132 1.00 93.62 187 SER A C 1
ATOM 1509 O O . SER A 1 187 ? 11.299 27.346 -25.419 1.00 93.62 187 SER A O 1
ATOM 1511 N N . GLY A 1 188 ? 13.432 26.679 -25.624 1.00 95.19 188 GLY A N 1
ATOM 1512 C CA . GLY A 1 188 ? 13.665 26.461 -24.202 1.00 95.19 188 GLY A CA 1
ATOM 1513 C C . GLY A 1 188 ? 13.768 24.984 -23.832 1.00 95.19 188 GLY A C 1
ATOM 1514 O O . GLY A 1 188 ? 14.229 24.156 -24.621 1.00 95.19 188 GLY A O 1
ATOM 1515 N N . ASP A 1 189 ? 13.387 24.662 -22.599 1.00 96.38 189 ASP A N 1
ATOM 1516 C CA . ASP A 1 189 ? 13.572 23.331 -22.026 1.00 96.38 189 ASP A CA 1
ATOM 1517 C C . ASP A 1 189 ? 12.554 22.328 -22.566 1.00 96.38 189 ASP A C 1
ATOM 1519 O O . ASP A 1 189 ? 11.345 22.533 -22.500 1.00 96.38 189 ASP A O 1
ATOM 1523 N N . ASN A 1 190 ? 13.073 21.217 -23.078 1.00 96.31 190 ASN A N 1
ATOM 1524 C CA . ASN A 1 190 ? 12.322 20.144 -23.705 1.00 96.31 190 ASN A CA 1
ATOM 1525 C C . ASN A 1 190 ? 12.772 18.784 -23.146 1.00 96.31 190 ASN A C 1
ATOM 1527 O O . ASN A 1 190 ? 13.864 18.637 -22.582 1.00 96.31 190 ASN A O 1
ATOM 1531 N N . GLY A 1 191 ? 11.910 17.776 -23.291 1.00 94.81 191 GLY A N 1
ATOM 1532 C CA . GLY A 1 191 ? 12.162 16.425 -22.803 1.00 94.81 191 GLY A CA 1
ATOM 1533 C C . GLY A 1 191 ? 11.542 15.363 -23.702 1.00 94.81 191 GLY A C 1
ATOM 1534 O O . GLY A 1 191 ? 10.384 15.476 -24.096 1.00 94.81 191 GLY A O 1
ATOM 1535 N N . ILE A 1 192 ? 12.311 14.319 -23.990 1.00 95.06 192 ILE A N 1
ATOM 1536 C CA . ILE A 1 192 ? 11.882 13.136 -24.732 1.00 95.06 192 ILE A CA 1
ATOM 1537 C C . ILE A 1 192 ? 11.857 11.949 -23.775 1.00 95.06 192 ILE A C 1
ATOM 1539 O O . ILE A 1 192 ? 12.822 11.718 -23.044 1.00 95.06 192 ILE A O 1
ATOM 1543 N N . ASN A 1 193 ? 10.755 11.197 -23.797 1.00 91.62 193 ASN A N 1
ATOM 1544 C CA . ASN A 1 193 ? 10.624 9.931 -23.088 1.00 91.62 193 ASN A CA 1
ATOM 1545 C C . ASN A 1 193 ? 10.281 8.824 -24.085 1.00 91.62 193 ASN A C 1
ATOM 1547 O O . ASN A 1 193 ? 9.370 8.998 -24.894 1.00 91.62 193 ASN A O 1
ATOM 1551 N N . MET A 1 194 ? 11.002 7.707 -24.021 1.00 90.88 194 MET A N 1
ATOM 1552 C CA . MET A 1 194 ? 10.798 6.570 -24.920 1.00 90.88 194 MET A CA 1
ATOM 1553 C C . MET A 1 194 ? 11.024 5.258 -24.174 1.00 90.88 194 MET A C 1
ATOM 1555 O O . MET A 1 194 ? 12.035 5.114 -23.491 1.00 90.88 194 MET A O 1
ATOM 1559 N N . ASP A 1 195 ? 10.089 4.319 -24.295 1.00 87.00 195 ASP A N 1
ATOM 1560 C CA . ASP A 1 195 ? 10.192 2.992 -23.687 1.00 87.00 195 ASP A CA 1
ATOM 1561 C C . ASP A 1 195 ? 10.805 1.992 -24.677 1.00 87.00 195 ASP A C 1
ATOM 1563 O O . ASP A 1 195 ? 10.463 1.970 -25.861 1.00 87.00 195 ASP A O 1
ATOM 1567 N N . PHE A 1 196 ? 11.683 1.129 -24.177 1.00 87.06 196 PHE A N 1
ATOM 1568 C CA . PHE A 1 196 ? 12.346 0.077 -24.933 1.00 87.06 196 PHE A CA 1
ATOM 1569 C C . PHE A 1 196 ? 12.189 -1.281 -24.240 1.00 87.06 196 PHE A C 1
ATOM 1571 O O . PHE A 1 196 ? 12.240 -1.360 -23.009 1.00 87.06 196 PHE A O 1
ATOM 1578 N N . PRO A 1 197 ? 12.073 -2.380 -25.010 1.00 82.56 197 PRO A N 1
ATOM 1579 C CA . PRO A 1 197 ? 12.005 -3.731 -24.449 1.00 82.56 197 PRO A CA 1
ATOM 1580 C C . PRO A 1 197 ? 13.314 -4.165 -23.777 1.00 82.56 197 PRO A C 1
ATOM 1582 O O . PRO A 1 197 ? 13.296 -5.068 -22.948 1.00 82.56 197 PRO A O 1
ATOM 1585 N N . LYS A 1 198 ? 14.432 -3.529 -24.143 1.00 86.56 198 LYS A N 1
ATOM 1586 C CA . LYS A 1 198 ? 15.755 -3.673 -23.537 1.00 86.56 198 LYS A CA 1
ATOM 1587 C C . LYS A 1 198 ? 16.588 -2.410 -23.789 1.00 86.56 198 LYS A C 1
ATOM 1589 O O . LYS A 1 198 ? 16.173 -1.599 -24.619 1.00 86.56 198 LYS A O 1
ATOM 1594 N N . ILE A 1 199 ? 17.723 -2.213 -23.117 1.00 89.50 199 ILE A N 1
ATOM 1595 C CA . ILE A 1 199 ? 18.609 -1.073 -23.414 1.00 89.50 199 ILE A CA 1
ATOM 1596 C C . ILE A 1 199 ? 19.066 -1.179 -24.882 1.00 89.50 199 ILE A C 1
ATOM 1598 O O . ILE A 1 199 ? 19.566 -2.233 -25.284 1.00 89.50 199 ILE A O 1
ATOM 1602 N N . PRO A 1 200 ? 18.887 -0.134 -25.713 1.00 93.31 200 PRO A N 1
ATOM 1603 C CA . PRO A 1 200 ? 19.318 -0.171 -27.104 1.00 93.31 200 PRO A CA 1
ATOM 1604 C C . PRO A 1 200 ? 20.813 -0.455 -27.240 1.00 93.31 200 PRO A C 1
ATOM 1606 O O . PRO A 1 200 ? 21.642 0.097 -26.515 1.00 93.31 200 PRO A O 1
ATOM 1609 N N . PHE A 1 201 ? 21.170 -1.277 -28.224 1.00 93.56 201 P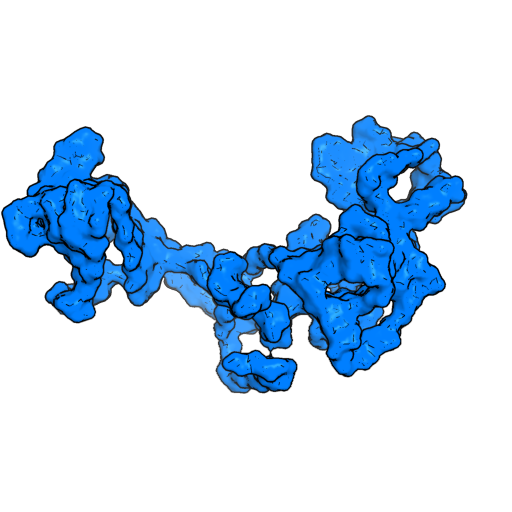HE A N 1
ATOM 1610 C CA . PHE A 1 201 ? 22.562 -1.479 -28.581 1.00 93.56 201 PHE A CA 1
ATOM 1611 C C . PHE A 1 201 ? 23.203 -0.154 -29.020 1.00 93.56 201 PHE A C 1
ATOM 1613 O O . PHE A 1 201 ? 24.282 0.194 -28.555 1.00 93.56 201 PHE A O 1
ATOM 1620 N N . GLU A 1 202 ? 22.507 0.625 -29.845 1.00 95.56 202 GLU A N 1
ATOM 1621 C CA . GLU A 1 202 ? 22.988 1.910 -30.353 1.00 95.56 202 GLU A CA 1
ATOM 1622 C C . GLU A 1 202 ? 21.820 2.895 -30.479 1.00 95.56 202 GLU A C 1
ATOM 1624 O O . GLU A 1 202 ? 20.688 2.493 -30.769 1.00 95.56 202 GLU A O 1
ATOM 1629 N N . ILE A 1 203 ? 22.106 4.187 -30.299 1.00 97.19 203 ILE A N 1
ATOM 1630 C CA . ILE A 1 203 ? 21.174 5.282 -30.579 1.00 97.19 203 ILE A CA 1
ATOM 1631 C C . ILE A 1 203 ? 21.838 6.313 -31.489 1.00 97.19 203 ILE A C 1
ATOM 1633 O O . ILE A 1 203 ? 22.956 6.760 -31.227 1.00 97.19 203 ILE A O 1
ATOM 1637 N N . MET A 1 204 ? 21.093 6.742 -32.508 1.00 97.88 204 MET A N 1
ATOM 1638 C CA . MET A 1 204 ? 21.380 7.941 -33.286 1.00 97.88 204 MET A CA 1
ATOM 1639 C C . MET A 1 204 ? 20.371 9.028 -32.927 1.00 97.88 204 MET A C 1
ATOM 1641 O O . MET A 1 204 ? 19.161 8.824 -33.033 1.00 97.88 204 MET A O 1
ATOM 1645 N N . VAL A 1 205 ? 20.871 10.200 -32.546 1.00 97.62 205 VAL A N 1
ATOM 1646 C CA . VAL A 1 205 ? 20.039 11.380 -32.297 1.00 97.62 205 VAL A CA 1
ATOM 1647 C C . VAL A 1 205 ? 20.196 12.323 -33.480 1.00 97.62 205 VAL A C 1
ATOM 1649 O O . VAL A 1 205 ? 21.255 12.921 -33.667 1.00 97.62 205 VAL A O 1
ATOM 1652 N N . SER A 1 206 ? 19.143 12.448 -34.282 1.00 97.31 206 SER A N 1
ATOM 1653 C CA . SER A 1 206 ? 19.055 13.426 -35.362 1.00 97.31 206 SER A CA 1
ATOM 1654 C C . SER A 1 206 ? 18.414 14.713 -34.851 1.00 97.31 206 SER A C 1
ATOM 1656 O O . SER A 1 206 ? 17.364 14.692 -34.208 1.00 97.31 206 SER A O 1
ATOM 1658 N N . VAL A 1 207 ? 19.080 15.834 -35.110 1.00 96.12 207 VAL A N 1
ATOM 1659 C CA . VAL A 1 207 ? 18.757 17.157 -34.581 1.00 96.12 207 VAL A CA 1
ATOM 1660 C C . VAL A 1 207 ? 18.312 18.047 -35.738 1.00 96.12 207 VAL A C 1
ATOM 1662 O O . VAL A 1 207 ? 19.136 18.567 -36.487 1.00 96.12 207 VAL A O 1
ATOM 1665 N N . ASN A 1 208 ? 17.002 18.247 -35.865 1.00 94.50 208 ASN A N 1
ATOM 1666 C CA . ASN A 1 208 ? 16.382 19.109 -36.875 1.00 94.50 208 ASN A CA 1
ATOM 1667 C C . ASN A 1 208 ? 15.942 20.439 -36.248 1.00 94.50 208 ASN A C 1
ATOM 1669 O O . ASN A 1 208 ? 14.801 20.878 -36.387 1.00 94.50 208 ASN A O 1
ATOM 1673 N N . VAL A 1 209 ? 16.867 21.063 -35.524 1.00 93.62 209 VAL A N 1
ATOM 1674 C CA . VAL A 1 209 ? 16.767 22.422 -34.977 1.00 93.62 209 VAL A CA 1
ATOM 1675 C C . VAL A 1 209 ? 18.117 23.110 -35.140 1.00 93.62 209 VAL A C 1
ATOM 1677 O O . VAL A 1 209 ? 19.128 22.444 -35.360 1.00 93.62 209 VAL A O 1
ATOM 1680 N N . GLU A 1 210 ? 18.150 24.437 -35.044 1.00 94.31 210 GLU A N 1
ATOM 1681 C CA . GLU A 1 210 ? 19.380 25.207 -35.253 1.00 94.31 210 GLU A CA 1
ATOM 1682 C C . GLU A 1 210 ? 20.435 24.853 -34.201 1.00 94.31 210 GLU A C 1
ATOM 1684 O O . GLU A 1 210 ? 21.596 24.609 -34.534 1.00 94.31 210 GLU A O 1
ATOM 1689 N N . LYS A 1 211 ? 20.021 24.778 -32.932 1.00 95.69 211 LYS A N 1
ATOM 1690 C CA . LYS A 1 211 ? 20.898 24.480 -31.805 1.00 95.69 211 LYS A CA 1
ATOM 1691 C C . LYS A 1 211 ? 20.146 23.750 -30.692 1.00 95.69 211 LYS A C 1
ATOM 1693 O O . LYS A 1 211 ? 19.052 24.161 -30.301 1.00 95.69 211 LYS A O 1
ATOM 1698 N N . ILE A 1 212 ? 20.775 22.720 -30.125 1.00 96.75 212 ILE A N 1
ATOM 1699 C CA . ILE A 1 212 ? 20.380 22.159 -28.827 1.00 96.75 212 ILE A CA 1
ATOM 1700 C C . ILE A 1 212 ? 21.520 22.183 -27.826 1.00 96.75 212 ILE A C 1
ATOM 1702 O O . ILE A 1 212 ? 22.688 22.091 -28.189 1.00 96.75 212 ILE A O 1
ATOM 1706 N N . THR A 1 213 ? 21.153 22.213 -26.556 1.00 96.88 213 THR A N 1
ATOM 1707 C CA . THR A 1 213 ? 22.055 22.037 -25.427 1.00 96.88 213 THR A CA 1
ATOM 1708 C C . THR A 1 213 ? 21.572 20.849 -24.596 1.00 96.88 213 THR A C 1
ATOM 1710 O O . THR A 1 213 ? 20.599 20.984 -23.843 1.00 96.88 213 THR A O 1
ATOM 1713 N N . PRO A 1 214 ? 22.169 19.655 -24.768 1.00 96.56 214 PRO A N 1
ATOM 1714 C CA . PRO A 1 214 ? 21.840 18.472 -23.981 1.00 96.56 214 PRO A CA 1
ATOM 1715 C C . PRO A 1 214 ? 22.069 18.707 -22.484 1.00 96.56 214 PRO A C 1
ATOM 1717 O O . PRO A 1 214 ? 23.101 19.237 -22.088 1.00 96.56 214 PRO A O 1
ATOM 1720 N N . LYS A 1 215 ? 21.114 18.290 -21.649 1.00 95.50 215 LYS A N 1
ATOM 1721 C CA . LYS A 1 215 ? 21.190 18.415 -20.183 1.00 95.50 215 LYS A CA 1
ATOM 1722 C C . LYS A 1 215 ? 21.294 17.061 -19.494 1.00 95.50 215 LYS A C 1
ATOM 1724 O O . LYS A 1 215 ? 22.090 16.889 -18.578 1.00 95.50 215 LYS A O 1
ATOM 1729 N N . VAL A 1 216 ? 20.477 16.099 -19.915 1.00 95.81 216 VAL A N 1
ATOM 1730 C CA . VAL A 1 216 ? 20.433 14.755 -19.322 1.00 95.81 216 VAL A CA 1
ATOM 1731 C C . VAL A 1 216 ? 20.109 13.750 -20.406 1.00 95.81 216 VAL A C 1
ATOM 1733 O O . VAL A 1 216 ? 19.128 13.944 -21.107 1.00 95.81 216 VAL A O 1
ATOM 1736 N N . PHE A 1 217 ? 20.873 12.668 -20.508 1.00 94.56 217 PHE A N 1
ATOM 1737 C CA . PHE A 1 217 ? 20.523 11.491 -21.297 1.00 94.56 217 PHE A CA 1
ATOM 1738 C C . PHE A 1 217 ? 20.587 10.277 -20.377 1.00 94.56 217 PHE A C 1
ATOM 1740 O O . PHE A 1 217 ? 21.672 9.870 -19.962 1.00 94.56 217 PHE A O 1
ATOM 1747 N N . GLN A 1 218 ? 19.431 9.748 -19.994 1.00 92.50 218 GLN A N 1
ATOM 1748 C CA . GLN A 1 218 ? 19.326 8.740 -18.947 1.00 92.50 218 GLN A CA 1
ATOM 1749 C C . GLN A 1 218 ? 18.516 7.544 -19.426 1.00 92.50 218 GLN A C 1
ATOM 1751 O O . GLN A 1 218 ? 17.428 7.729 -19.958 1.00 92.50 218 GLN A O 1
ATOM 1756 N N . PHE A 1 219 ? 19.006 6.333 -19.171 1.00 89.69 219 PHE A N 1
ATOM 1757 C CA . PHE A 1 219 ? 18.151 5.154 -19.134 1.00 89.69 219 PHE A CA 1
ATOM 1758 C C . PHE A 1 219 ? 17.877 4.781 -17.691 1.00 89.69 219 PHE A C 1
ATOM 1760 O O . PHE A 1 219 ? 18.798 4.655 -16.884 1.00 89.69 219 PHE A O 1
ATOM 1767 N N . THR A 1 220 ? 16.604 4.592 -17.396 1.00 83.94 220 THR A N 1
ATOM 1768 C CA . THR A 1 220 ? 16.134 3.996 -16.151 1.00 83.94 220 THR A CA 1
ATOM 1769 C C . THR A 1 220 ? 15.405 2.722 -16.514 1.00 83.94 220 THR A C 1
ATOM 1771 O O . THR A 1 220 ? 14.566 2.739 -17.416 1.00 83.94 220 THR A O 1
ATOM 1774 N N . ASN A 1 221 ? 15.679 1.622 -15.831 1.00 78.12 221 ASN A N 1
ATOM 1775 C CA . ASN A 1 221 ? 14.744 0.510 -15.867 1.00 78.12 221 ASN A CA 1
ATOM 1776 C C . ASN A 1 221 ? 13.657 0.743 -14.811 1.00 78.12 221 ASN A C 1
ATOM 1778 O O . ASN A 1 221 ? 13.889 1.370 -13.783 1.00 78.12 221 ASN A O 1
ATOM 1782 N N . ASP A 1 222 ? 12.447 0.245 -15.052 1.00 66.81 222 ASP A N 1
ATOM 1783 C CA . ASP A 1 222 ? 11.327 0.419 -14.115 1.00 66.81 222 ASP A CA 1
ATOM 1784 C C . ASP A 1 222 ? 11.516 -0.428 -12.829 1.00 66.81 222 ASP A C 1
ATOM 1786 O O . ASP A 1 222 ? 10.582 -0.647 -12.066 1.00 66.81 222 ASP A O 1
ATOM 1790 N N . SER A 1 223 ? 12.714 -0.943 -12.565 1.00 72.31 223 SER A N 1
ATOM 1791 C CA . SER A 1 223 ? 13.020 -1.777 -11.413 1.00 72.31 223 SER A CA 1
ATOM 1792 C C . SER A 1 223 ? 13.221 -0.956 -10.151 1.00 72.31 223 SER A C 1
ATOM 1794 O O . SER A 1 223 ? 14.126 -0.134 -10.079 1.00 72.31 223 SER A O 1
ATOM 1796 N N . GLN A 1 224 ? 12.446 -1.245 -9.109 1.00 69.25 224 GLN A N 1
ATOM 1797 C CA . GLN A 1 224 ? 12.662 -0.678 -7.772 1.00 69.25 224 GLN A CA 1
ATOM 1798 C C . GLN A 1 224 ? 13.251 -1.705 -6.790 1.00 69.25 224 GLN A C 1
ATOM 1800 O O . GLN A 1 224 ? 13.326 -1.451 -5.588 1.00 69.25 224 GLN A O 1
ATOM 1805 N N . GLY A 1 225 ? 13.687 -2.862 -7.299 1.00 73.75 225 GLY A N 1
ATOM 1806 C CA . GLY A 1 225 ? 14.349 -3.908 -6.525 1.00 73.75 225 GLY A CA 1
ATOM 1807 C C . GLY A 1 225 ? 13.405 -4.823 -5.740 1.00 73.75 225 GLY A C 1
ATOM 1808 O O . GLY A 1 225 ? 12.193 -4.881 -5.968 1.00 73.75 225 GLY A O 1
ATOM 1809 N N . SER A 1 226 ? 13.988 -5.608 -4.831 1.00 80.12 226 SER A N 1
ATOM 1810 C CA . SER A 1 226 ? 13.264 -6.606 -4.037 1.00 80.12 226 SER A CA 1
ATOM 1811 C C . SER A 1 226 ? 12.293 -5.959 -3.052 1.00 80.12 226 SER A C 1
ATOM 1813 O O . SER A 1 226 ? 12.658 -5.058 -2.298 1.00 80.12 226 SER A O 1
ATOM 1815 N N . VAL A 1 227 ? 11.075 -6.495 -2.976 1.00 82.88 227 VAL A N 1
ATOM 1816 C CA . VAL A 1 227 ? 10.050 -6.043 -2.030 1.00 82.88 227 VAL A CA 1
ATOM 1817 C C . VAL A 1 227 ? 9.690 -7.174 -1.089 1.00 82.88 227 VAL A C 1
ATOM 1819 O O . VAL A 1 227 ? 9.259 -8.239 -1.511 1.00 82.88 227 VAL A O 1
ATOM 1822 N N . ASN A 1 228 ? 9.832 -6.918 0.212 1.00 84.19 228 ASN A N 1
ATOM 1823 C CA . ASN A 1 228 ? 9.399 -7.846 1.260 1.00 84.19 228 ASN A CA 1
ATOM 1824 C C . ASN A 1 228 ? 8.002 -7.508 1.794 1.00 84.19 228 ASN A C 1
ATOM 1826 O O . ASN A 1 228 ? 7.302 -8.385 2.301 1.00 84.19 228 ASN A O 1
ATOM 1830 N N . LYS A 1 229 ? 7.610 -6.230 1.726 1.00 88.56 229 LYS A N 1
ATOM 1831 C CA . LYS A 1 229 ? 6.311 -5.725 2.177 1.00 88.56 229 LYS A CA 1
ATOM 1832 C C . LYS A 1 229 ? 5.862 -4.605 1.233 1.00 88.56 229 LYS A C 1
ATOM 1834 O O . LYS A 1 229 ? 6.674 -3.716 0.982 1.00 88.56 229 LYS A O 1
ATOM 1839 N N . PRO A 1 230 ? 4.615 -4.627 0.736 1.00 88.81 230 PRO A N 1
ATOM 1840 C CA . PRO A 1 230 ? 4.075 -3.535 -0.058 1.00 88.81 230 PRO A CA 1
ATOM 1841 C C . PRO A 1 230 ? 3.906 -2.277 0.799 1.00 88.81 230 PRO A C 1
ATOM 1843 O O . PRO A 1 230 ? 3.954 -2.317 2.034 1.00 88.81 230 PRO A O 1
ATOM 1846 N N . GLU A 1 231 ? 3.665 -1.148 0.143 1.00 88.31 231 GLU A N 1
ATOM 1847 C CA . GLU A 1 231 ? 3.399 0.108 0.839 1.00 88.31 231 GLU A CA 1
ATOM 1848 C C . GLU A 1 231 ? 2.113 0.042 1.666 1.00 88.31 231 GLU A C 1
ATOM 1850 O O . GLU A 1 231 ? 1.173 -0.692 1.357 1.00 88.31 231 GLU A O 1
ATOM 1855 N N . LYS A 1 232 ? 2.065 0.850 2.727 1.00 90.38 232 LYS A N 1
ATOM 1856 C CA . LYS A 1 232 ? 0.828 1.089 3.467 1.00 90.38 232 LYS A CA 1
ATOM 1857 C C . LYS A 1 232 ? -0.170 1.822 2.568 1.00 90.38 232 LYS A C 1
ATOM 1859 O O . LYS A 1 232 ? 0.126 2.900 2.040 1.00 90.38 232 LYS A O 1
ATOM 1864 N N . ILE A 1 233 ? -1.383 1.286 2.494 1.00 89.25 233 ILE A N 1
ATOM 1865 C CA . ILE A 1 233 ? -2.504 1.931 1.814 1.00 89.25 233 ILE A CA 1
ATOM 1866 C C . ILE A 1 233 ? -3.395 2.624 2.850 1.00 89.25 233 ILE A C 1
ATOM 1868 O O . ILE A 1 233 ? -3.752 2.047 3.882 1.00 89.25 233 ILE A O 1
ATOM 1872 N N . ASP A 1 234 ? -3.721 3.881 2.559 1.00 91.56 234 ASP A N 1
ATOM 1873 C CA . ASP A 1 234 ? -4.723 4.669 3.268 1.00 91.56 234 ASP A CA 1
ATOM 1874 C C . ASP A 1 234 ? -5.924 4.781 2.326 1.00 91.56 234 ASP A C 1
ATOM 1876 O O . ASP A 1 234 ? -5.874 5.474 1.305 1.00 91.56 234 ASP A O 1
ATOM 1880 N N . TYR A 1 235 ? -6.964 4.006 2.615 1.00 92.06 235 TYR A N 1
ATOM 1881 C CA . TYR A 1 235 ? -8.184 3.960 1.828 1.00 92.06 235 TYR A CA 1
ATOM 1882 C C . TYR A 1 235 ? -9.129 5.059 2.288 1.00 92.06 235 TYR A C 1
ATOM 1884 O O . TYR A 1 235 ? -9.372 5.205 3.484 1.00 92.06 235 TYR A O 1
ATOM 1892 N N . PHE A 1 236 ? -9.746 5.759 1.341 1.00 93.19 236 PHE A N 1
ATOM 1893 C CA . PHE A 1 236 ? -10.957 6.524 1.610 1.00 93.19 236 PHE A CA 1
ATOM 1894 C C . PHE A 1 236 ? -12.128 5.898 0.856 1.00 93.19 236 PHE A C 1
ATOM 1896 O O . PHE A 1 236 ? -12.181 5.930 -0.371 1.00 93.19 236 PHE A O 1
ATOM 1903 N N . ILE A 1 237 ? -13.046 5.279 1.598 1.00 93.75 237 ILE A N 1
ATOM 1904 C CA . ILE A 1 237 ? -14.115 4.424 1.055 1.00 93.75 237 ILE A CA 1
ATOM 1905 C C . ILE A 1 237 ? -15.511 5.034 1.212 1.00 93.75 237 ILE A C 1
ATOM 1907 O O . ILE A 1 237 ? -16.511 4.391 0.889 1.00 93.75 237 ILE A O 1
ATOM 1911 N N . GLY A 1 238 ? -15.592 6.283 1.681 1.00 94.56 238 GLY A N 1
ATOM 1912 C CA . GLY A 1 238 ? -16.827 7.064 1.745 1.00 94.56 238 GLY A CA 1
ATOM 1913 C C . GLY A 1 238 ? -17.969 6.307 2.430 1.00 94.56 238 GLY A C 1
ATOM 1914 O O . GLY A 1 238 ? -17.844 5.900 3.582 1.00 94.56 238 GLY A O 1
ATOM 1915 N N . TYR A 1 239 ? -19.078 6.106 1.715 1.00 94.31 239 TYR A N 1
ATOM 1916 C CA . TYR A 1 239 ? -20.283 5.433 2.222 1.00 94.31 239 TYR A CA 1
ATOM 1917 C C . TYR A 1 239 ? -20.342 3.925 1.925 1.00 94.31 239 TYR A C 1
ATOM 1919 O O . TYR A 1 239 ? -21.328 3.275 2.280 1.00 94.31 239 TYR A O 1
ATOM 1927 N N . VAL A 1 240 ? -19.309 3.345 1.297 1.00 92.44 240 VAL A N 1
ATOM 1928 C CA . VAL A 1 240 ? -19.269 1.905 0.976 1.00 92.44 240 VAL A CA 1
ATOM 1929 C C . VAL A 1 240 ? -19.526 1.029 2.210 1.00 92.44 240 VAL A C 1
ATOM 1931 O O . VAL A 1 240 ? -20.337 0.111 2.096 1.00 92.44 240 VAL A O 1
ATOM 1934 N N . PRO A 1 241 ? -18.965 1.314 3.405 1.00 95.19 241 PRO A N 1
ATOM 1935 C CA . PRO A 1 241 ? -19.225 0.488 4.584 1.00 95.19 241 PRO A CA 1
ATOM 1936 C C . PRO A 1 241 ? -20.692 0.431 5.004 1.00 95.19 241 PRO A C 1
ATOM 1938 O O . PRO A 1 241 ? -21.159 -0.628 5.419 1.00 95.19 241 PRO A O 1
ATOM 1941 N N . LYS A 1 242 ? -21.427 1.544 4.877 1.00 94.81 242 LYS A N 1
ATOM 1942 C CA . LYS A 1 242 ? -22.866 1.591 5.167 1.00 94.81 242 LYS A CA 1
ATOM 1943 C C . LYS A 1 242 ? -23.647 0.768 4.150 1.00 94.81 242 LYS A C 1
ATOM 1945 O O . LYS A 1 242 ? -24.477 -0.049 4.530 1.00 94.81 242 LYS A O 1
ATOM 1950 N N . LEU A 1 243 ? -23.330 0.931 2.861 1.00 90.81 243 LEU A N 1
ATOM 1951 C CA . LEU A 1 243 ? -23.945 0.147 1.785 1.00 90.81 243 LEU A CA 1
ATOM 1952 C C . LEU A 1 243 ? -23.718 -1.357 1.986 1.00 90.81 243 LEU A C 1
ATOM 1954 O O . LEU A 1 243 ? -24.641 -2.148 1.829 1.00 90.81 243 LEU A O 1
ATOM 1958 N N . TRP A 1 244 ? -22.508 -1.763 2.371 1.00 89.25 244 TRP A N 1
ATOM 1959 C CA . TRP A 1 244 ? -22.198 -3.166 2.639 1.00 89.25 244 TRP A CA 1
ATOM 1960 C C . TRP A 1 244 ? -22.911 -3.721 3.868 1.00 89.25 244 TRP A C 1
ATOM 1962 O O . TRP A 1 244 ? -23.237 -4.903 3.877 1.00 89.25 244 TRP A O 1
ATOM 1972 N N . ALA A 1 245 ? -23.170 -2.913 4.892 1.00 91.12 245 ALA A N 1
ATOM 1973 C CA . ALA A 1 245 ? -23.836 -3.392 6.097 1.00 91.12 245 ALA A CA 1
ATOM 1974 C C . ALA A 1 245 ? -25.367 -3.377 6.007 1.00 91.12 245 ALA A C 1
ATOM 1976 O O . ALA A 1 245 ? -26.001 -4.317 6.468 1.00 91.12 245 ALA A O 1
ATOM 1977 N N . GLU A 1 246 ? -25.964 -2.324 5.444 1.00 89.19 246 GLU A N 1
ATOM 1978 C CA . GLU A 1 246 ? -27.423 -2.127 5.449 1.00 89.19 246 GLU A CA 1
ATOM 1979 C C . GLU A 1 246 ? -28.102 -2.547 4.144 1.00 89.19 246 GLU A C 1
ATOM 1981 O O . GLU A 1 246 ? -29.263 -2.947 4.158 1.00 89.19 246 GLU A O 1
ATOM 1986 N N . ASN A 1 247 ? -27.402 -2.436 3.012 1.00 80.81 247 ASN A N 1
ATOM 1987 C CA . ASN A 1 247 ? -27.978 -2.666 1.686 1.00 80.81 247 ASN A CA 1
ATOM 1988 C C . ASN A 1 247 ? -27.493 -3.969 1.041 1.00 80.81 247 ASN A C 1
ATOM 1990 O O . ASN A 1 247 ? -27.933 -4.300 -0.061 1.00 80.81 247 ASN A O 1
ATOM 1994 N N . SER A 1 248 ? -26.585 -4.704 1.688 1.00 75.00 248 SER A N 1
ATOM 1995 C CA . SER A 1 248 ? -26.243 -6.050 1.244 1.00 75.00 248 SER A CA 1
ATOM 1996 C C . SER A 1 248 ? -27.286 -7.051 1.741 1.00 75.00 248 SER A C 1
ATOM 1998 O O . SER A 1 248 ? -27.863 -6.896 2.813 1.00 75.00 248 SER A O 1
ATOM 2000 N N . ASN A 1 249 ? -27.486 -8.136 0.993 1.00 69.25 249 ASN A N 1
ATOM 2001 C CA . ASN A 1 249 ? -28.301 -9.270 1.443 1.00 69.25 249 ASN A CA 1
ATOM 2002 C C . ASN A 1 249 ? -27.564 -10.140 2.486 1.00 69.25 249 ASN A C 1
ATOM 2004 O O . ASN A 1 249 ? -27.881 -11.321 2.633 1.00 69.25 249 ASN A O 1
ATOM 2008 N N . ASN A 1 250 ? -26.537 -9.607 3.159 1.00 70.56 250 ASN A N 1
ATOM 2009 C CA . ASN A 1 250 ? -25.719 -10.375 4.083 1.00 70.56 250 ASN A CA 1
ATOM 2010 C C . ASN A 1 250 ? -26.424 -10.516 5.441 1.00 70.56 250 ASN A C 1
ATOM 2012 O O . ASN A 1 250 ? -26.363 -9.637 6.301 1.00 70.56 250 ASN A O 1
ATOM 2016 N N . VAL A 1 251 ? -27.093 -11.654 5.626 1.00 71.25 251 VAL A N 1
ATOM 2017 C CA . VAL A 1 251 ? -27.822 -11.999 6.854 1.00 71.25 251 VAL A CA 1
ATOM 2018 C C . VAL A 1 251 ? -26.903 -12.219 8.058 1.00 71.25 251 VAL A C 1
ATOM 2020 O O . VAL A 1 251 ? -27.368 -12.129 9.193 1.00 71.25 251 VAL A O 1
ATOM 2023 N N . ASP A 1 252 ? -25.608 -12.449 7.849 1.00 76.62 252 ASP A N 1
ATOM 2024 C CA . ASP A 1 252 ? -24.679 -12.838 8.914 1.00 76.62 252 ASP A CA 1
ATOM 2025 C C . ASP A 1 252 ? -24.433 -11.711 9.927 1.00 76.62 252 ASP A C 1
ATOM 2027 O O . ASP A 1 252 ? -24.224 -11.963 11.115 1.00 76.62 252 ASP A O 1
ATOM 2031 N N . PHE A 1 253 ? -24.554 -10.450 9.503 1.00 82.56 253 PHE A N 1
ATOM 2032 C CA . PHE A 1 253 ? -24.423 -9.299 10.399 1.00 82.56 253 PHE A CA 1
ATOM 2033 C C . PHE A 1 253 ? -25.561 -9.196 11.419 1.00 82.56 253 PHE A C 1
ATOM 2035 O O . PHE A 1 253 ? -25.374 -8.642 12.505 1.00 82.56 253 PHE A O 1
ATOM 2042 N N . SER A 1 254 ? -26.725 -9.781 11.121 1.00 77.75 254 SER A N 1
ATOM 2043 C CA . SER A 1 254 ? -27.851 -9.801 12.059 1.00 77.75 254 SER A CA 1
ATOM 2044 C C . SER A 1 254 ? -27.560 -10.625 13.321 1.00 77.75 254 SER A C 1
ATOM 2046 O O . SER A 1 254 ? -28.143 -10.359 14.370 1.00 77.75 254 SER A O 1
ATOM 2048 N N . MET A 1 255 ? -26.614 -11.570 13.246 1.00 80.00 255 MET A N 1
ATOM 2049 C CA . MET A 1 255 ? -26.219 -12.436 14.362 1.00 80.00 255 MET A CA 1
ATOM 2050 C C . MET A 1 255 ? -25.244 -11.761 15.339 1.00 80.00 255 MET A C 1
ATOM 2052 O O . MET A 1 255 ? -24.919 -12.322 16.387 1.00 80.00 255 MET A O 1
ATOM 2056 N N . ILE A 1 256 ? -24.762 -10.557 15.018 1.00 85.69 256 ILE A N 1
ATOM 2057 C CA . ILE A 1 256 ? -23.820 -9.830 15.867 1.00 85.69 256 ILE A CA 1
ATOM 2058 C C . ILE A 1 256 ? -24.573 -9.194 17.033 1.00 85.69 256 ILE A C 1
ATOM 2060 O O . ILE A 1 256 ? -25.420 -8.308 16.860 1.00 85.69 256 ILE A O 1
ATOM 2064 N N . ASN A 1 257 ? -24.215 -9.646 18.235 1.00 84.81 257 ASN A N 1
ATOM 2065 C CA . ASN A 1 257 ? -24.798 -9.184 19.485 1.00 84.81 257 ASN A CA 1
ATOM 2066 C C . ASN A 1 257 ? -24.462 -7.715 19.756 1.00 84.81 257 ASN A C 1
ATOM 2068 O O . ASN A 1 257 ? -23.319 -7.279 19.608 1.00 84.81 257 ASN A O 1
ATOM 2072 N N . SER A 1 258 ? -25.460 -6.977 20.234 1.00 87.56 258 SER A N 1
ATOM 2073 C CA . SER A 1 258 ? -25.261 -5.645 20.798 1.00 87.56 258 SER A CA 1
ATOM 2074 C C . SER A 1 258 ? -24.433 -5.696 22.076 1.00 87.56 258 SER A C 1
ATOM 2076 O O . SER A 1 258 ? -24.484 -6.659 22.848 1.00 87.56 258 SER A O 1
ATOM 2078 N N . LEU A 1 259 ? -23.691 -4.619 22.322 1.00 84.00 259 LEU A N 1
ATOM 2079 C CA . LEU A 1 259 ? -23.113 -4.357 23.630 1.00 84.00 259 LEU A CA 1
ATOM 2080 C C . LEU A 1 259 ? -24.244 -4.281 24.661 1.00 84.00 259 LEU A C 1
ATOM 2082 O O . LEU A 1 259 ? -25.313 -3.739 24.382 1.00 84.00 259 LEU A O 1
ATOM 2086 N N . LYS A 1 260 ? -24.002 -4.811 25.869 1.00 80.56 260 LYS A N 1
ATOM 2087 C CA . LYS A 1 260 ? -24.993 -4.773 26.963 1.00 80.56 260 LYS A CA 1
ATOM 2088 C C . LYS A 1 260 ? -25.477 -3.350 27.235 1.00 80.56 260 LYS A C 1
ATOM 2090 O O . LYS A 1 260 ? -26.654 -3.149 27.490 1.00 80.56 260 LYS A O 1
ATOM 2095 N N . ASN A 1 261 ? -24.550 -2.399 27.166 1.00 77.62 261 ASN A N 1
ATOM 2096 C CA . ASN A 1 261 ? -24.825 -0.974 27.175 1.00 77.62 261 ASN A CA 1
ATOM 2097 C C . ASN A 1 261 ? -24.035 -0.348 26.020 1.00 77.62 261 ASN A C 1
ATOM 2099 O O . ASN A 1 261 ? -22.844 -0.660 25.900 1.00 77.62 261 ASN A O 1
ATOM 2103 N N . PRO A 1 262 ? -24.651 0.511 25.189 1.00 84.94 262 PRO A N 1
ATOM 2104 C CA . PRO A 1 262 ? -23.910 1.298 24.215 1.00 84.94 262 PRO A CA 1
ATOM 2105 C C . PRO A 1 262 ? -22.826 2.119 24.914 1.00 84.94 262 PRO A C 1
ATOM 2107 O O . PRO A 1 262 ? -23.044 2.626 26.018 1.00 84.94 262 PRO A O 1
ATOM 2110 N N . VAL A 1 263 ? -21.668 2.245 24.276 1.00 84.19 263 VAL A N 1
ATOM 2111 C CA . VAL A 1 263 ? -20.569 3.078 24.777 1.00 84.19 263 VAL A CA 1
ATOM 2112 C C . VAL A 1 263 ? -20.455 4.331 23.935 1.00 84.19 263 VAL A C 1
ATOM 2114 O O . VAL A 1 263 ? -20.634 4.280 22.723 1.00 84.19 263 VAL A O 1
ATOM 2117 N N . GLU A 1 264 ? -20.163 5.454 24.569 1.00 86.75 264 GLU A N 1
ATOM 2118 C CA . GLU A 1 264 ? -19.915 6.713 23.875 1.00 86.75 264 GLU A CA 1
ATOM 2119 C C . GLU A 1 264 ? -18.411 6.958 23.832 1.00 86.75 264 GLU A C 1
ATOM 2121 O O . GLU A 1 264 ? -17.819 7.203 24.880 1.00 86.75 264 GLU A O 1
ATOM 2126 N N . GLU A 1 265 ? -17.795 6.814 22.657 1.00 81.94 265 GLU A N 1
ATOM 2127 C CA . GLU A 1 265 ? -16.339 6.728 22.484 1.00 81.94 265 GLU A CA 1
ATOM 2128 C C . GLU A 1 265 ? -15.875 7.472 21.224 1.00 81.94 265 GLU A C 1
ATOM 2130 O O . GLU A 1 265 ? -16.571 7.501 20.209 1.00 81.94 265 GLU A O 1
ATOM 2135 N N . THR A 1 266 ? -14.668 8.038 21.274 1.00 82.81 266 THR A N 1
ATOM 2136 C CA . THR A 1 266 ? -13.925 8.508 20.086 1.00 82.81 266 THR A CA 1
ATOM 2137 C C . THR A 1 266 ? -13.042 7.406 19.502 1.00 82.81 266 THR A C 1
ATOM 2139 O O . THR A 1 266 ? -12.721 7.423 18.314 1.00 82.81 266 THR A O 1
ATOM 2142 N N . THR A 1 267 ? -12.654 6.425 20.324 1.00 83.69 267 THR A N 1
ATOM 2143 C CA . THR A 1 267 ? -11.813 5.298 19.923 1.00 83.69 267 THR A CA 1
ATOM 2144 C C . THR A 1 267 ? -12.284 3.991 20.554 1.00 83.69 267 THR A C 1
ATOM 2146 O O . THR A 1 267 ? -12.686 3.937 21.713 1.00 83.69 267 THR A O 1
ATOM 2149 N N . ALA A 1 268 ? -12.221 2.902 19.789 1.00 85.50 268 ALA A N 1
ATOM 2150 C CA . ALA A 1 268 ? -12.497 1.552 20.278 1.00 85.50 268 ALA A CA 1
ATOM 2151 C C . ALA A 1 268 ? -11.576 0.564 19.562 1.00 85.50 268 ALA A C 1
ATOM 2153 O O . ALA A 1 268 ? -11.303 0.733 18.379 1.00 85.50 268 ALA A O 1
ATOM 2154 N N . SER A 1 269 ? -11.074 -0.469 20.244 1.00 87.56 269 SER A N 1
ATOM 2155 C CA . SER A 1 269 ? -10.097 -1.395 19.647 1.00 87.56 269 SER A CA 1
ATOM 2156 C C . SER A 1 269 ? -10.389 -2.859 19.946 1.00 87.56 269 SER A C 1
ATOM 2158 O O . SER A 1 269 ? -10.819 -3.206 21.043 1.00 87.56 269 SER A O 1
ATOM 2160 N N . ILE A 1 270 ? -10.100 -3.722 18.972 1.00 89.12 270 ILE A N 1
ATOM 2161 C CA . ILE A 1 270 ? -10.198 -5.179 19.076 1.00 89.12 270 ILE A CA 1
ATOM 2162 C C . ILE A 1 270 ? -8.868 -5.787 18.627 1.00 89.12 270 ILE A C 1
ATOM 2164 O O . ILE A 1 270 ? -8.401 -5.538 17.517 1.00 89.12 270 ILE A O 1
ATOM 2168 N N . GLU A 1 271 ? -8.268 -6.613 19.480 1.00 87.50 271 GLU A N 1
ATOM 2169 C CA . GLU A 1 271 ? -7.170 -7.494 19.077 1.00 87.50 271 GLU A CA 1
ATOM 2170 C C . GLU A 1 271 ? -7.732 -8.657 18.256 1.00 87.50 271 GLU A C 1
ATOM 2172 O O . GLU A 1 271 ? -8.692 -9.305 18.675 1.00 87.50 271 GLU A O 1
ATOM 2177 N N . SER A 1 272 ? -7.137 -8.948 17.097 1.00 87.38 272 SER A N 1
ATOM 2178 C CA . SER A 1 272 ? -7.663 -9.979 16.191 1.00 87.38 272 SER A CA 1
ATOM 2179 C C . SER A 1 272 ? -7.542 -11.410 16.715 1.00 87.38 272 SER A C 1
ATOM 2181 O O . SER A 1 272 ? -8.181 -12.282 16.148 1.00 87.38 272 SER A O 1
ATOM 2183 N N . GLN A 1 273 ? -6.742 -11.688 17.751 1.00 85.81 273 GLN A N 1
ATOM 2184 C CA . GLN A 1 273 ? -6.593 -13.025 18.360 1.00 85.81 273 GLN A CA 1
ATOM 2185 C C . GLN A 1 273 ? -6.410 -14.159 17.325 1.00 85.81 273 GLN A C 1
ATOM 2187 O O . GLN A 1 273 ? -7.080 -15.188 17.389 1.00 85.81 273 GLN A O 1
ATOM 2192 N N . ASN A 1 274 ? -5.506 -13.971 16.357 1.00 85.62 274 ASN A N 1
ATOM 2193 C CA . ASN A 1 274 ? -5.262 -14.882 15.227 1.00 85.62 274 ASN A CA 1
ATOM 2194 C C . ASN A 1 274 ? -6.429 -15.065 14.234 1.00 85.62 274 ASN A C 1
ATOM 2196 O O . ASN A 1 274 ? -6.351 -15.935 13.365 1.00 85.62 274 ASN A O 1
ATOM 2200 N N . LEU A 1 275 ? -7.495 -14.258 14.286 1.00 89.38 275 LEU A N 1
ATOM 2201 C CA . LEU A 1 275 ? -8.583 -14.309 13.299 1.00 89.38 275 LEU A CA 1
ATOM 2202 C C . LEU A 1 275 ? -8.063 -14.083 11.873 1.00 89.38 275 LEU A C 1
ATOM 2204 O O . LEU A 1 275 ? -8.574 -14.659 10.917 1.00 89.38 275 LEU A O 1
ATOM 2208 N N . ASN A 1 276 ? -6.974 -13.330 11.734 1.00 90.12 276 ASN A N 1
ATOM 2209 C CA . ASN A 1 276 ? -6.269 -13.120 10.476 1.00 90.12 276 ASN A CA 1
ATOM 2210 C C . ASN A 1 276 ? -5.550 -14.361 9.910 1.00 90.12 276 ASN A C 1
ATOM 2212 O O . ASN A 1 276 ? -5.020 -14.314 8.801 1.00 90.12 276 ASN A O 1
ATOM 2216 N N . LYS A 1 277 ? -5.512 -15.467 10.661 1.00 88.12 277 LYS A N 1
ATOM 2217 C CA . LYS A 1 277 ? -5.024 -16.780 10.209 1.00 88.12 277 LYS A CA 1
ATOM 2218 C C . LYS A 1 277 ? -6.154 -17.710 9.771 1.00 88.12 277 LYS A C 1
ATOM 2220 O O . LYS A 1 277 ? -5.879 -18.802 9.275 1.00 88.12 277 LYS A O 1
ATOM 2225 N N . THR A 1 278 ? -7.411 -17.308 9.952 1.00 84.25 278 THR A N 1
ATOM 2226 C CA . THR A 1 278 ? -8.552 -18.096 9.479 1.00 84.25 278 THR A CA 1
ATOM 2227 C C . THR A 1 278 ? -8.685 -18.006 7.960 1.00 84.25 278 THR A C 1
ATOM 2229 O O . THR A 1 278 ? -8.294 -17.021 7.336 1.00 84.25 278 THR A O 1
ATOM 2232 N N . LYS A 1 279 ? -9.205 -19.073 7.344 1.00 76.31 279 LYS A N 1
ATOM 2233 C CA . LYS A 1 279 ? -9.537 -19.073 5.917 1.00 76.31 279 LYS A CA 1
ATOM 2234 C C . LYS A 1 279 ? -10.875 -18.358 5.740 1.00 76.31 279 LYS A C 1
ATOM 2236 O O . LYS A 1 279 ? -11.889 -18.875 6.201 1.00 76.31 279 LYS A O 1
ATOM 2241 N N . GLY A 1 280 ? -10.861 -17.205 5.080 1.00 82.56 280 GLY A N 1
ATOM 2242 C CA . GLY A 1 280 ? -12.063 -16.448 4.726 1.00 82.56 280 GLY A CA 1
ATOM 2243 C C . GLY A 1 280 ? -11.915 -14.949 4.962 1.00 82.56 280 GLY A C 1
ATOM 2244 O O . GLY A 1 280 ? -11.004 -14.500 5.661 1.00 82.56 280 GLY A O 1
ATOM 2245 N N . GLY A 1 281 ? -12.820 -14.182 4.359 1.00 90.75 281 GLY A N 1
ATOM 2246 C CA . GLY A 1 281 ? -12.903 -12.741 4.576 1.00 90.75 281 GLY A CA 1
ATOM 2247 C C . GLY A 1 281 ? -13.278 -12.388 6.014 1.00 90.75 281 GLY A C 1
ATOM 2248 O O . GLY A 1 281 ? -13.987 -13.138 6.687 1.00 90.75 281 GLY A O 1
ATOM 2249 N N . VAL A 1 282 ? -12.824 -11.227 6.479 1.00 94.12 282 VAL A N 1
ATOM 2250 C CA . VAL A 1 282 ? -13.125 -10.681 7.803 1.00 94.12 282 VAL A CA 1
ATOM 2251 C C . VAL A 1 282 ? -13.537 -9.222 7.679 1.00 94.12 282 VAL A C 1
ATOM 2253 O O . VAL A 1 282 ? -12.868 -8.411 7.034 1.00 94.12 282 VAL A O 1
ATOM 2256 N N . PHE A 1 283 ? -14.635 -8.890 8.347 1.00 94.44 283 PHE A N 1
ATOM 2257 C CA . PHE A 1 283 ? -15.173 -7.545 8.439 1.00 94.44 283 PHE A CA 1
ATOM 2258 C C . PHE A 1 283 ? -14.977 -6.981 9.844 1.00 94.44 283 PHE A C 1
ATOM 2260 O O . PHE A 1 283 ? -15.223 -7.665 10.834 1.00 94.44 283 PHE A O 1
ATOM 2267 N N . ALA A 1 284 ? -14.596 -5.710 9.932 1.00 96.12 284 ALA A N 1
ATOM 2268 C CA . ALA A 1 284 ? -14.888 -4.880 11.088 1.00 96.12 284 ALA A CA 1
ATOM 2269 C C . ALA A 1 284 ? -16.325 -4.369 10.940 1.00 96.12 284 ALA A C 1
ATOM 2271 O O . ALA A 1 284 ? -16.610 -3.542 10.070 1.00 96.12 284 ALA A O 1
ATOM 2272 N N . TYR A 1 285 ? -17.226 -4.912 11.753 1.00 95.69 285 TYR A N 1
ATOM 2273 C CA . TYR A 1 285 ? -18.642 -4.573 11.761 1.00 95.69 285 TYR A CA 1
ATOM 2274 C C . TYR A 1 285 ? -18.971 -3.672 12.946 1.00 95.69 285 TYR A C 1
ATOM 2276 O O . TYR A 1 285 ? -18.545 -3.948 14.070 1.00 95.69 285 TYR A O 1
ATOM 2284 N N . M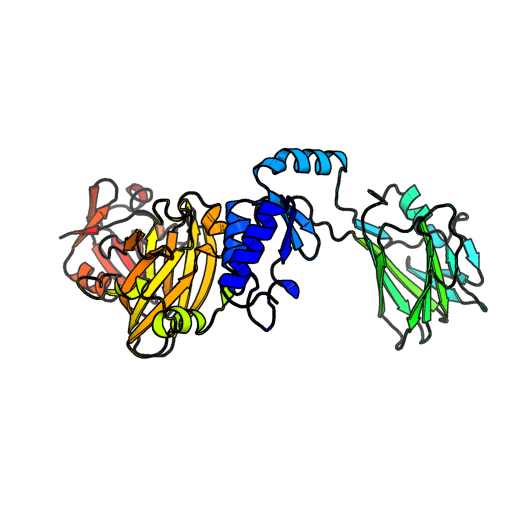ET A 1 286 ? -19.756 -2.623 12.707 1.00 95.81 286 MET A N 1
ATOM 2285 C CA . MET A 1 286 ? -20.176 -1.673 13.732 1.00 95.81 286 MET A CA 1
ATOM 2286 C C . MET A 1 286 ? -21.631 -1.239 13.548 1.00 95.81 286 MET A C 1
ATOM 2288 O O . MET A 1 286 ? -22.100 -1.088 12.426 1.00 95.81 286 MET A O 1
ATOM 2292 N N . GLU A 1 287 ? -22.312 -0.966 14.658 1.00 96.19 287 GLU A N 1
ATOM 2293 C CA . GLU A 1 287 ? -23.578 -0.224 14.698 1.00 96.19 287 GLU A CA 1
ATOM 2294 C C . GLU A 1 287 ? -23.311 1.055 15.487 1.00 96.19 287 GLU A C 1
ATOM 2296 O O . GLU A 1 287 ? -23.007 0.991 16.682 1.00 96.19 287 GLU A O 1
ATOM 2301 N N . ILE A 1 288 ? -23.357 2.199 14.807 1.00 97.00 288 ILE A N 1
ATOM 2302 C CA . ILE A 1 288 ? -22.960 3.499 15.351 1.00 97.00 288 ILE A CA 1
ATOM 2303 C C . ILE A 1 288 ? -24.132 4.465 15.249 1.00 97.00 288 ILE A C 1
ATOM 2305 O O . ILE A 1 288 ? -24.795 4.549 14.217 1.00 97.00 288 ILE A O 1
ATOM 2309 N N . GLU A 1 289 ? -24.353 5.219 16.317 1.00 97.50 289 GLU A N 1
ATOM 2310 C CA . GLU A 1 289 ? -25.258 6.354 16.366 1.00 97.50 289 GLU A CA 1
ATOM 2311 C C . GLU A 1 289 ? -24.464 7.653 16.544 1.00 97.50 289 GLU A C 1
ATOM 2313 O O . GLU A 1 289 ? -23.663 7.785 17.474 1.00 97.50 289 GLU A O 1
ATOM 2318 N N . SER A 1 290 ? -24.689 8.604 15.636 1.00 96.62 290 SER A N 1
ATOM 2319 C CA . SER A 1 290 ? -24.037 9.916 15.629 1.00 96.62 290 SER A CA 1
ATOM 2320 C C . SER A 1 290 ? -25.062 11.046 15.556 1.00 96.62 290 SER A C 1
ATOM 2322 O O . SER A 1 290 ? -26.067 10.950 14.852 1.00 96.62 290 SER A O 1
ATOM 2324 N N . GLU A 1 291 ? -24.800 12.152 16.250 1.00 95.00 291 GLU A N 1
ATOM 2325 C CA . GLU A 1 291 ? -25.663 13.343 16.229 1.00 95.00 291 GLU A CA 1
ATOM 2326 C C . GLU A 1 291 ? -25.489 14.187 14.956 1.00 95.00 291 GLU A C 1
ATOM 2328 O O . GLU A 1 291 ? -26.393 14.933 14.562 1.00 95.00 291 GLU A O 1
ATOM 2333 N N . THR A 1 292 ? -24.339 14.054 14.294 1.00 95.31 292 THR A N 1
ATOM 2334 C CA . THR A 1 292 ? -23.969 14.775 13.070 1.00 95.31 292 THR A CA 1
ATOM 2335 C C . THR A 1 292 ? -23.294 13.845 12.072 1.00 95.31 292 THR A C 1
ATOM 2337 O O . THR A 1 292 ? -22.755 12.807 12.455 1.00 95.31 292 THR A O 1
ATOM 2340 N N . ASP A 1 293 ? -23.251 14.244 10.804 1.00 96.56 293 ASP A N 1
ATOM 2341 C CA . ASP A 1 293 ? -22.376 13.586 9.836 1.00 96.56 293 ASP A CA 1
ATOM 2342 C C . ASP A 1 293 ? -20.914 13.833 10.235 1.00 96.56 293 ASP A C 1
ATOM 2344 O O . ASP A 1 293 ? -20.535 14.972 10.525 1.00 96.56 293 ASP A O 1
ATOM 2348 N N . ILE A 1 294 ? -20.105 12.776 10.297 1.00 95.81 294 ILE A N 1
ATOM 2349 C CA . ILE A 1 294 ? -18.682 12.858 10.654 1.00 95.81 294 ILE A CA 1
ATOM 2350 C C . ILE A 1 294 ? -17.844 11.889 9.819 1.00 95.81 294 ILE A C 1
ATOM 2352 O O . ILE A 1 294 ? -18.358 10.931 9.240 1.00 95.81 294 ILE A O 1
ATOM 2356 N N . VAL A 1 295 ? -16.532 12.109 9.803 1.00 95.44 295 VAL A N 1
ATOM 2357 C CA . VAL A 1 295 ? -15.564 11.157 9.255 1.00 95.44 295 VAL A CA 1
ATOM 2358 C C . VAL A 1 295 ? -15.003 10.302 10.387 1.00 95.44 295 VAL A C 1
ATOM 2360 O O . VAL A 1 295 ? -14.716 10.785 11.485 1.00 95.44 295 VAL A O 1
ATOM 2363 N N . ALA A 1 296 ? -14.850 9.014 10.113 1.00 96.62 296 ALA A N 1
ATOM 2364 C CA . ALA A 1 296 ? -14.191 8.070 10.997 1.00 96.62 296 ALA A CA 1
ATOM 2365 C C . ALA A 1 296 ? -13.217 7.194 10.213 1.00 96.62 296 ALA A C 1
ATOM 2367 O O . ALA A 1 296 ? -13.177 7.211 8.982 1.00 96.62 296 ALA A O 1
ATOM 2368 N N . SER A 1 297 ? -12.416 6.415 10.931 1.00 97.44 297 SER A N 1
ATOM 2369 C CA . SER A 1 297 ? -11.530 5.437 10.322 1.00 97.44 297 SER A CA 1
ATOM 2370 C C . SER A 1 297 ? -11.439 4.140 11.111 1.00 97.44 297 SER A C 1
ATOM 2372 O O . SER A 1 297 ? -11.623 4.109 12.328 1.00 97.44 297 SER A O 1
ATOM 2374 N N . ILE A 1 298 ? -11.126 3.066 10.389 1.00 97.62 298 ILE A N 1
ATOM 2375 C CA . ILE A 1 298 ? -10.599 1.827 10.954 1.00 97.62 298 ILE A CA 1
ATOM 2376 C C . ILE A 1 298 ? -9.097 1.785 10.686 1.00 97.62 298 ILE A C 1
ATOM 2378 O O . ILE A 1 298 ? -8.658 1.823 9.541 1.00 97.62 298 ILE A O 1
ATOM 2382 N N . ASP A 1 299 ? -8.302 1.694 11.742 1.00 95.50 299 ASP A N 1
ATOM 2383 C CA . ASP A 1 299 ? -6.851 1.565 11.695 1.00 95.50 299 ASP A CA 1
ATOM 2384 C C . ASP A 1 299 ? -6.453 0.120 12.006 1.00 95.50 299 ASP A C 1
ATOM 2386 O O . ASP A 1 299 ? -6.738 -0.400 13.086 1.00 95.50 299 ASP A O 1
ATOM 2390 N N . LEU A 1 300 ? -5.794 -0.533 11.052 1.00 95.44 300 LEU A N 1
ATOM 2391 C CA . LEU A 1 300 ? -5.142 -1.819 11.254 1.00 95.44 300 LEU A CA 1
ATOM 2392 C C . LEU A 1 300 ? -3.717 -1.545 11.726 1.00 95.44 300 LEU A C 1
ATOM 2394 O O . LEU A 1 300 ? -2.944 -0.929 10.996 1.00 95.44 300 LEU A O 1
ATOM 2398 N N . SER A 1 301 ? -3.340 -2.016 12.908 1.00 92.25 301 SER A N 1
ATOM 2399 C CA . SER A 1 301 ? -2.005 -1.788 13.468 1.00 92.25 301 SER A CA 1
ATOM 2400 C C . SER A 1 301 ? -1.373 -3.072 13.993 1.00 92.25 301 SER A C 1
ATOM 2402 O O . SER A 1 301 ? -2.057 -4.001 14.402 1.00 92.25 301 SER A O 1
ATOM 2404 N N . GLU A 1 302 ? -0.047 -3.132 13.9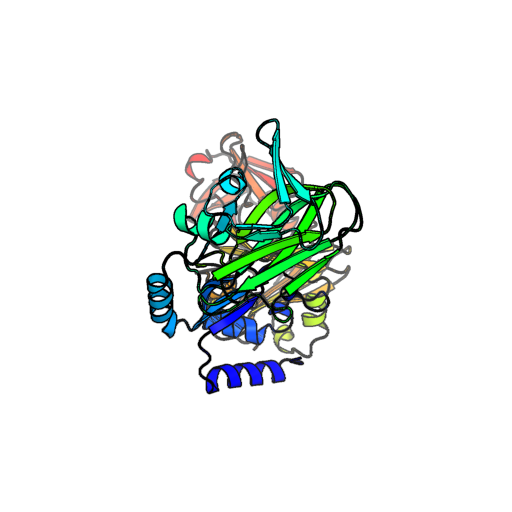88 1.00 87.62 302 GLU A N 1
ATOM 2405 C CA . GLU A 1 302 ? 0.731 -4.211 14.602 1.00 87.62 302 GLU A CA 1
ATOM 2406 C C . GLU A 1 302 ? 1.899 -3.581 15.348 1.00 87.62 302 GLU A C 1
ATOM 2408 O O . GLU A 1 302 ? 2.594 -2.727 14.791 1.00 87.62 302 GLU A O 1
ATOM 2413 N N . SER A 1 303 ? 2.095 -3.974 16.610 1.00 80.88 303 SER A N 1
ATOM 2414 C CA . SER A 1 303 ? 3.085 -3.350 17.499 1.00 80.88 303 SER A CA 1
ATOM 2415 C C . SER A 1 303 ? 2.977 -1.820 17.489 1.00 80.88 303 SER A C 1
ATOM 2417 O O . SER A 1 303 ? 3.980 -1.116 17.450 1.00 80.88 303 SER A O 1
ATOM 2419 N N . ASN A 1 304 ? 1.737 -1.313 17.467 1.00 74.12 304 ASN A N 1
ATOM 2420 C CA . ASN A 1 304 ? 1.385 0.112 17.445 1.00 74.12 304 ASN A CA 1
ATOM 2421 C C . ASN A 1 304 ? 1.814 0.893 16.194 1.00 74.12 304 ASN A C 1
ATOM 2423 O O . ASN A 1 304 ? 1.677 2.114 16.153 1.00 74.12 304 ASN A O 1
ATOM 2427 N N . ILE A 1 305 ? 2.267 0.200 15.152 1.00 84.38 305 ILE A N 1
ATOM 2428 C CA . ILE A 1 305 ? 2.559 0.791 13.850 1.00 84.38 305 ILE A CA 1
ATOM 2429 C C . ILE A 1 305 ? 1.345 0.564 12.953 1.00 84.38 305 ILE A C 1
ATOM 2431 O O . ILE A 1 305 ? 0.985 -0.585 12.685 1.00 84.38 305 ILE A O 1
ATOM 2435 N N . SER A 1 306 ? 0.731 1.650 12.480 1.00 90.62 306 SER A N 1
ATOM 2436 C CA . SER A 1 306 ? -0.364 1.600 11.504 1.00 90.62 306 SER A CA 1
ATOM 2437 C C . SER A 1 306 ? 0.103 0.917 10.213 1.00 90.62 306 SER A C 1
ATOM 2439 O O . SER A 1 306 ? 1.156 1.242 9.661 1.00 90.62 306 SER A O 1
ATOM 2441 N N . LYS A 1 307 ? -0.673 -0.061 9.752 1.00 93.50 307 LYS A N 1
ATOM 2442 C CA . LYS A 1 307 ? -0.400 -0.924 8.594 1.00 93.50 307 LYS A CA 1
ATOM 2443 C C . LYS A 1 307 ? -1.385 -0.718 7.450 1.00 93.50 307 LYS A C 1
ATOM 2445 O O . LYS A 1 307 ? -1.024 -0.927 6.298 1.00 93.50 307 LYS A O 1
ATOM 2450 N N . ALA A 1 308 ? -2.605 -0.302 7.763 1.00 94.44 308 ALA A N 1
ATOM 2451 C CA . ALA A 1 308 ? -3.609 0.145 6.806 1.00 94.44 308 ALA A CA 1
ATOM 2452 C C . ALA A 1 308 ? -4.605 1.051 7.533 1.00 94.44 308 ALA A C 1
ATOM 2454 O O . ALA A 1 308 ? -4.860 0.851 8.722 1.00 94.44 308 ALA A O 1
ATOM 2455 N N . ASN A 1 309 ? -5.173 2.023 6.829 1.00 95.94 309 ASN A N 1
ATOM 2456 C CA . ASN A 1 309 ? -6.240 2.865 7.361 1.00 95.94 309 ASN A CA 1
ATOM 2457 C C . ASN A 1 309 ? -7.419 2.884 6.387 1.00 95.94 309 ASN A C 1
ATOM 2459 O O . ASN A 1 309 ? -7.206 2.987 5.186 1.00 95.94 309 ASN A O 1
ATOM 2463 N N . TYR A 1 310 ? -8.640 2.784 6.902 1.00 96.88 310 TYR A N 1
ATOM 2464 C CA . TYR A 1 310 ? -9.875 2.823 6.125 1.00 96.88 310 TYR A CA 1
ATOM 2465 C C . TYR A 1 310 ? -10.727 3.993 6.611 1.00 96.88 310 TYR A C 1
ATOM 2467 O O . TYR A 1 310 ? -11.456 3.847 7.589 1.00 96.88 310 TYR A O 1
ATOM 2475 N N . GLY A 1 311 ? -10.624 5.147 5.956 1.00 97.06 311 GLY A N 1
ATOM 2476 C CA . GLY A 1 311 ? -11.456 6.321 6.207 1.00 97.06 311 GLY A CA 1
ATOM 2477 C C . GLY A 1 311 ? -12.836 6.191 5.559 1.00 97.06 311 GLY A C 1
ATOM 2478 O O . GLY A 1 311 ? -12.945 5.801 4.395 1.00 97.06 311 GLY A O 1
ATOM 2479 N N . PHE A 1 312 ? -13.895 6.513 6.297 1.00 97.50 312 PHE A N 1
ATOM 2480 C CA . PHE A 1 312 ? -15.282 6.396 5.845 1.00 97.50 312 PHE A CA 1
ATOM 2481 C C . PHE A 1 312 ? -16.190 7.446 6.499 1.00 97.50 312 PHE A C 1
ATOM 2483 O O . PHE A 1 312 ? -15.836 8.058 7.508 1.00 97.50 312 PHE A O 1
ATOM 2490 N N . ASN A 1 313 ? -17.372 7.641 5.916 1.00 97.56 313 ASN A N 1
ATOM 2491 C CA . ASN A 1 313 ? -18.355 8.609 6.396 1.00 97.56 313 ASN A CA 1
ATOM 2492 C C . ASN A 1 313 ? -19.375 7.928 7.317 1.00 97.56 313 ASN A C 1
ATOM 2494 O O . ASN A 1 313 ? -19.990 6.930 6.932 1.00 97.56 313 ASN A O 1
ATOM 2498 N N . ILE A 1 314 ? -19.592 8.504 8.499 1.00 97.50 314 ILE A N 1
ATOM 2499 C CA . ILE A 1 314 ? -20.687 8.164 9.410 1.00 97.50 314 ILE A CA 1
ATOM 2500 C C . ILE A 1 314 ? -21.802 9.183 9.200 1.00 97.50 314 ILE A C 1
ATOM 2502 O O . ILE A 1 314 ? -21.583 10.384 9.340 1.00 97.50 314 ILE A O 1
ATOM 2506 N N . MET A 1 315 ? -22.998 8.699 8.870 1.00 97.06 315 MET A N 1
ATOM 2507 C CA . MET A 1 315 ? -24.192 9.534 8.748 1.00 97.06 315 MET A CA 1
ATOM 2508 C C . MET A 1 315 ? -24.827 9.791 10.114 1.00 97.06 315 MET A C 1
ATOM 2510 O O . MET A 1 315 ? -24.809 8.918 10.986 1.00 97.06 315 MET A O 1
ATOM 2514 N N . LYS A 1 316 ? -25.437 10.966 10.272 1.00 97.44 316 LYS A N 1
ATOM 2515 C CA . LYS A 1 316 ? -26.308 11.305 11.396 1.00 97.44 316 LYS A CA 1
ATOM 2516 C C . LYS A 1 316 ? -27.413 10.260 11.552 1.00 97.44 316 LYS A C 1
ATOM 2518 O O . LYS A 1 316 ? -28.061 9.876 10.583 1.00 97.44 316 LYS A O 1
ATOM 2523 N N . GLY A 1 317 ? -27.690 9.893 12.798 1.00 97.69 317 GLY A N 1
ATOM 2524 C CA . GLY A 1 317 ? -28.621 8.831 13.155 1.00 97.69 317 GLY A CA 1
ATOM 2525 C C . GLY A 1 317 ? -27.892 7.530 13.467 1.00 97.69 317 GLY A C 1
ATOM 2526 O O . GLY A 1 317 ? -26.674 7.512 13.643 1.00 97.69 317 GLY A O 1
ATOM 2527 N N . LYS A 1 318 ? -28.662 6.448 13.583 1.00 97.44 318 LYS A N 1
ATOM 2528 C CA . LYS A 1 318 ? -28.175 5.117 13.948 1.00 97.44 318 LYS A CA 1
ATOM 2529 C C . LYS A 1 318 ? -28.077 4.232 12.708 1.00 97.44 318 LYS A C 1
ATOM 2531 O O . LYS A 1 318 ? -29.094 3.969 12.072 1.00 97.44 318 LYS A O 1
ATOM 2536 N N . HIS A 1 319 ? -26.869 3.762 12.406 1.00 97.06 319 HIS A N 1
ATOM 2537 C CA . HIS A 1 319 ? -26.554 3.037 11.177 1.00 97.06 319 HIS A CA 1
ATOM 2538 C C . HIS A 1 319 ? -25.568 1.889 11.390 1.00 97.06 319 HIS A C 1
ATOM 2540 O O . HIS A 1 319 ? -24.773 1.900 12.332 1.00 97.06 319 HIS A O 1
ATOM 2546 N N . ASN A 1 320 ? -25.594 0.921 10.473 1.00 96.19 320 ASN A N 1
ATOM 2547 C CA . ASN A 1 320 ? -24.635 -0.181 10.430 1.00 96.19 320 ASN A CA 1
ATOM 2548 C C . ASN A 1 320 ? -23.523 0.079 9.407 1.00 96.19 320 ASN A C 1
ATOM 2550 O O . ASN A 1 320 ? -23.761 0.664 8.353 1.00 96.19 320 ASN A O 1
ATOM 2554 N N . TYR A 1 321 ? -22.313 -0.397 9.705 1.00 96.62 321 TYR A N 1
ATOM 2555 C CA . TYR A 1 321 ? -21.122 -0.239 8.870 1.00 96.62 321 TYR A CA 1
ATOM 2556 C C . TYR A 1 321 ? -20.302 -1.532 8.853 1.00 96.62 321 TYR A C 1
ATOM 2558 O O . TYR A 1 321 ? -20.055 -2.122 9.903 1.00 96.62 321 TYR A O 1
ATOM 2566 N N . ALA A 1 322 ? -19.845 -1.954 7.673 1.00 95.38 322 ALA A N 1
ATOM 2567 C CA . ALA A 1 322 ? -19.019 -3.143 7.489 1.00 95.38 322 ALA A CA 1
ATOM 2568 C C . ALA A 1 322 ? -17.793 -2.810 6.632 1.00 95.38 322 ALA A C 1
ATOM 2570 O O . ALA A 1 322 ? -17.914 -2.482 5.454 1.00 95.38 322 ALA A O 1
ATOM 2571 N N . ILE A 1 323 ? -16.599 -2.909 7.217 1.00 95.75 323 ILE A N 1
ATOM 2572 C CA . ILE A 1 323 ? -15.323 -2.680 6.530 1.00 95.75 323 ILE A CA 1
ATOM 2573 C C . ILE A 1 323 ? -14.604 -4.020 6.388 1.00 95.75 323 ILE A C 1
ATOM 2575 O O . ILE A 1 323 ? -14.276 -4.642 7.395 1.00 95.75 323 ILE A O 1
ATOM 2579 N N . ARG A 1 324 ? -14.319 -4.470 5.163 1.00 93.94 324 ARG A N 1
ATOM 2580 C CA . ARG A 1 324 ? -13.616 -5.741 4.915 1.00 93.94 324 ARG A CA 1
ATOM 2581 C C . ARG A 1 324 ? -12.111 -5.590 5.130 1.00 93.94 324 ARG A C 1
ATOM 2583 O O . ARG A 1 324 ? -11.369 -5.394 4.181 1.00 93.94 324 ARG A O 1
ATOM 2590 N N . VAL A 1 325 ? -11.661 -5.676 6.380 1.00 95.25 325 VAL A N 1
ATOM 2591 C CA . VAL A 1 325 ? -10.253 -5.470 6.776 1.00 95.25 325 VAL A CA 1
ATOM 2592 C C . VAL A 1 325 ? -9.290 -6.514 6.205 1.00 95.25 325 VAL A C 1
ATOM 2594 O O . VAL A 1 325 ? -8.088 -6.256 6.122 1.00 95.25 325 VAL A O 1
ATOM 2597 N N . SER A 1 326 ? -9.805 -7.679 5.802 1.00 95.19 326 SER A N 1
ATOM 2598 C CA . SER A 1 326 ? -9.035 -8.747 5.162 1.00 95.19 326 SER A CA 1
ATOM 2599 C C . SER A 1 326 ? -8.610 -8.442 3.733 1.00 95.19 326 SER A C 1
ATOM 2601 O O . SER A 1 326 ? -7.742 -9.135 3.209 1.00 95.19 326 SER A O 1
ATOM 2603 N N . ASN A 1 327 ? -9.150 -7.401 3.102 1.00 93.38 327 ASN A N 1
ATOM 2604 C CA . ASN A 1 327 ? -8.813 -7.077 1.722 1.00 93.38 327 ASN A CA 1
ATOM 2605 C C . ASN A 1 327 ? -7.369 -6.566 1.547 1.00 93.38 327 ASN A C 1
ATOM 2607 O O . ASN A 1 327 ? -6.920 -6.466 0.416 1.00 93.38 327 ASN A O 1
ATOM 2611 N N . GLY A 1 328 ? -6.648 -6.237 2.627 1.00 92.88 328 GLY A N 1
ATOM 2612 C CA . GLY A 1 328 ? -5.284 -5.703 2.580 1.00 92.88 328 GLY A CA 1
ATOM 2613 C C . GLY A 1 328 ? -4.190 -6.711 2.954 1.00 92.88 328 GLY A C 1
ATOM 2614 O O . GLY A 1 328 ? -4.358 -7.545 3.845 1.00 92.88 328 GLY A O 1
ATOM 2615 N N . PHE A 1 329 ? -3.005 -6.570 2.345 1.00 93.94 329 PHE A N 1
ATOM 2616 C CA . PHE A 1 329 ? -1.827 -7.427 2.580 1.00 93.94 329 PHE A CA 1
ATOM 2617 C C . PHE A 1 329 ? -1.490 -7.641 4.063 1.00 93.94 329 PHE A C 1
ATOM 2619 O O . PHE A 1 329 ? -1.184 -8.758 4.496 1.00 93.94 329 PHE A O 1
ATOM 2626 N N . TYR A 1 330 ? -1.524 -6.557 4.839 1.00 94.56 330 TYR A N 1
ATOM 2627 C CA . TYR A 1 330 ? -1.079 -6.554 6.227 1.00 94.56 330 TYR A CA 1
ATOM 2628 C C . TYR A 1 330 ? -1.993 -7.338 7.168 1.00 94.56 330 TYR A C 1
ATOM 2630 O O . TYR A 1 330 ? -1.514 -7.824 8.185 1.00 94.56 330 TYR A O 1
ATOM 2638 N N . TRP A 1 331 ? -3.266 -7.546 6.818 1.00 95.12 331 TRP A N 1
ATOM 2639 C CA . TRP A 1 331 ? -4.140 -8.432 7.585 1.00 95.12 331 TRP A CA 1
ATOM 2640 C C . TRP A 1 331 ? -3.536 -9.840 7.666 1.00 95.12 331 TRP A C 1
ATOM 2642 O O . TRP A 1 331 ? -3.249 -10.352 8.748 1.00 95.12 331 TRP A O 1
ATOM 2652 N N . TRP A 1 332 ? -3.228 -10.422 6.509 1.00 93.81 332 TRP A N 1
ATOM 2653 C CA . TRP A 1 332 ? -2.731 -11.794 6.375 1.00 93.81 332 TRP A CA 1
ATOM 2654 C C . TRP A 1 332 ? -1.305 -11.984 6.910 1.00 93.81 332 TRP A C 1
ATOM 2656 O O . TRP A 1 332 ? -0.960 -13.051 7.431 1.00 93.81 332 TRP A O 1
ATOM 2666 N N . ASN A 1 333 ? -0.472 -10.946 6.791 1.00 92.31 333 ASN A N 1
ATOM 2667 C CA . ASN A 1 333 ? 0.973 -11.030 7.025 1.00 92.31 333 ASN A CA 1
ATOM 2668 C C . ASN A 1 333 ? 1.438 -10.419 8.358 1.00 92.31 333 ASN A C 1
ATOM 2670 O O . ASN A 1 333 ? 2.623 -10.507 8.673 1.00 92.31 333 ASN A O 1
ATOM 2674 N N . SER A 1 334 ? 0.529 -9.868 9.166 1.00 91.69 334 SER A N 1
ATOM 2675 C CA . SER A 1 334 ? 0.798 -9.541 10.571 1.00 91.69 334 SER A CA 1
ATOM 2676 C C . SER A 1 334 ? 0.608 -10.758 11.490 1.00 91.69 334 SER A C 1
ATOM 2678 O O . SER A 1 334 ? -0.066 -11.736 11.150 1.00 91.69 334 SER A O 1
ATOM 2680 N N . ILE A 1 335 ? 1.241 -10.729 12.660 1.00 88.62 335 ILE A N 1
ATOM 2681 C CA . ILE A 1 335 ? 1.186 -11.770 13.689 1.00 88.62 335 ILE A CA 1
ATOM 2682 C C . ILE A 1 335 ? -0.145 -11.671 14.434 1.00 88.62 335 ILE A C 1
ATOM 2684 O O . ILE A 1 335 ? -0.949 -12.590 14.346 1.00 88.62 335 ILE A O 1
ATOM 2688 N N . ASN A 1 336 ? -0.395 -10.538 15.093 1.00 84.81 336 ASN A N 1
ATOM 2689 C CA . ASN A 1 336 ? -1.633 -10.235 15.813 1.00 84.81 336 ASN A CA 1
ATOM 2690 C C . ASN A 1 336 ? -2.011 -8.777 15.545 1.00 84.81 336 ASN A C 1
ATOM 2692 O O . ASN A 1 336 ? -1.646 -7.897 16.324 1.00 84.81 336 ASN A O 1
ATOM 2696 N N . PRO A 1 337 ? -2.657 -8.485 14.406 1.00 91.69 337 PRO A N 1
ATOM 2697 C CA . PRO A 1 337 ? -3.084 -7.129 14.138 1.00 91.69 337 PRO A CA 1
ATOM 2698 C C . PRO A 1 337 ? -4.203 -6.702 15.098 1.00 91.69 337 PRO A C 1
ATOM 2700 O O . PRO A 1 337 ? -5.129 -7.471 15.379 1.00 91.69 337 PRO A O 1
ATOM 2703 N N . LYS A 1 338 ? -4.140 -5.448 15.533 1.00 92.12 338 LYS A N 1
ATOM 2704 C CA . LYS A 1 338 ? -5.189 -4.728 16.250 1.00 92.12 338 LYS A CA 1
ATOM 2705 C C . LYS A 1 338 ? -6.006 -3.909 15.261 1.00 92.12 338 LYS A C 1
ATOM 2707 O O . LYS A 1 338 ? -5.441 -3.237 14.397 1.00 92.12 338 LYS A O 1
ATOM 2712 N N . VAL A 1 339 ? -7.324 -3.940 15.412 1.00 94.69 339 VAL A N 1
ATOM 2713 C CA . VAL A 1 339 ? -8.271 -3.146 14.626 1.00 94.69 339 VAL A CA 1
ATOM 2714 C C . VAL A 1 339 ? -8.868 -2.074 15.526 1.00 94.69 339 VAL A C 1
ATOM 2716 O O . VAL A 1 339 ? -9.547 -2.393 16.501 1.00 94.69 339 VAL A O 1
ATOM 2719 N N . SER A 1 340 ? -8.610 -0.810 15.201 1.00 92.81 340 SER A N 1
ATOM 2720 C CA . SER A 1 340 ? -9.008 0.342 16.010 1.00 92.81 340 SER A CA 1
ATOM 2721 C C . SER A 1 340 ? -9.946 1.262 15.236 1.00 92.81 340 SER A C 1
ATOM 2723 O O . SER A 1 340 ? -9.555 1.842 14.228 1.00 92.81 340 SER A O 1
ATOM 2725 N N . PHE A 1 341 ? -11.165 1.433 15.730 1.00 94.25 341 PHE A N 1
ATOM 2726 C CA . PHE A 1 341 ? -12.059 2.519 15.350 1.00 94.25 341 PHE A CA 1
ATOM 2727 C C . PHE A 1 341 ? -11.553 3.851 15.913 1.00 94.25 341 PHE A C 1
ATOM 2729 O O . PHE A 1 341 ? -11.113 3.900 17.066 1.00 94.25 341 PHE A O 1
ATOM 2736 N N . LYS A 1 342 ? -11.620 4.912 15.103 1.00 91.88 342 LYS A N 1
ATOM 2737 C CA . LYS A 1 342 ? -11.286 6.293 15.478 1.00 91.88 342 LYS A CA 1
ATOM 2738 C C . LYS A 1 342 ? -12.254 7.270 14.813 1.00 91.88 342 LYS A C 1
ATOM 2740 O O . LYS A 1 342 ? -12.444 7.192 13.600 1.00 91.88 342 LYS A O 1
ATOM 2745 N N . SER A 1 343 ? -12.787 8.224 15.562 1.00 90.69 343 SER A N 1
ATOM 2746 C CA . SER A 1 343 ? -13.604 9.333 15.060 1.00 90.69 343 SER A CA 1
ATOM 2747 C C . SER A 1 343 ? -13.171 10.664 15.672 1.00 90.69 343 SER A C 1
ATOM 2749 O O . SER A 1 343 ? -12.606 10.708 16.762 1.00 90.69 343 SER A O 1
ATOM 2751 N N . GLU A 1 344 ? -13.447 11.766 14.972 1.00 82.75 344 GLU A N 1
ATOM 2752 C CA . GLU A 1 344 ? -13.115 13.119 15.454 1.00 82.75 344 GLU A CA 1
ATOM 2753 C C . GLU A 1 344 ? -13.988 13.574 16.630 1.00 82.75 344 GLU A C 1
ATOM 2755 O O . GLU A 1 344 ? -13.597 14.443 17.404 1.00 82.75 344 GLU A O 1
ATOM 2760 N N . LYS A 1 345 ? -15.185 12.995 16.758 1.00 86.00 345 LYS A N 1
ATOM 2761 C CA . LYS A 1 345 ? -16.142 13.260 17.834 1.00 86.00 345 LYS A CA 1
ATOM 2762 C C . LYS A 1 345 ? -16.597 11.949 18.448 1.00 86.00 345 LYS A C 1
ATOM 2764 O O . LYS A 1 345 ? -16.575 10.913 17.777 1.00 86.00 345 LYS A O 1
ATOM 2769 N N . ALA A 1 346 ? -17.009 12.001 19.710 1.00 87.00 346 ALA A N 1
ATOM 2770 C CA . ALA A 1 346 ? -17.567 10.838 20.378 1.00 87.00 346 ALA A CA 1
ATOM 2771 C C . ALA A 1 346 ? -18.845 10.384 19.658 1.00 87.00 346 ALA A C 1
ATOM 2773 O O . ALA A 1 346 ? -19.670 11.206 19.258 1.00 87.00 346 ALA A O 1
ATOM 2774 N N . VAL A 1 347 ? -18.985 9.073 19.482 1.00 91.50 347 VAL A N 1
ATOM 2775 C CA . VAL A 1 347 ? -20.177 8.443 18.908 1.00 91.50 347 VAL A CA 1
ATOM 2776 C C . VAL A 1 347 ? -20.669 7.335 19.818 1.00 91.50 347 VAL A C 1
ATOM 2778 O O . VAL A 1 347 ? -19.887 6.722 20.547 1.00 91.50 347 VAL A O 1
ATOM 2781 N N . LYS 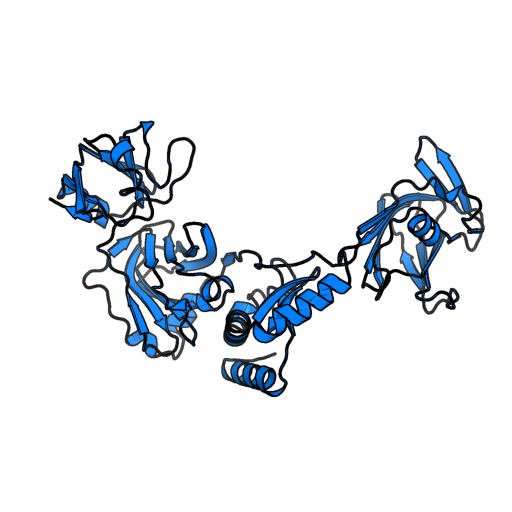A 1 348 ? -21.967 7.036 19.751 1.00 93.19 348 LYS A N 1
ATOM 2782 C CA . LYS A 1 348 ? -22.546 5.905 20.474 1.00 93.19 348 LYS A CA 1
ATOM 2783 C C . LYS A 1 348 ? -22.348 4.629 19.666 1.00 93.19 348 LYS A C 1
ATOM 2785 O O . LYS A 1 348 ? -22.973 4.430 18.629 1.00 93.19 348 LYS A O 1
ATOM 2790 N N . ILE A 1 349 ? -21.494 3.745 20.157 1.00 93.69 349 ILE A N 1
ATOM 2791 C CA . ILE A 1 349 ? -21.229 2.428 19.585 1.00 93.69 349 ILE A CA 1
ATOM 2792 C C . ILE A 1 349 ? -22.165 1.425 20.260 1.00 93.69 349 ILE A C 1
ATOM 2794 O O . ILE A 1 349 ? -22.061 1.160 21.457 1.00 93.69 349 ILE A O 1
ATOM 2798 N N . HIS A 1 350 ? -23.085 0.858 19.482 1.00 93.88 350 HIS A N 1
ATOM 2799 C CA . HIS A 1 350 ? -24.025 -0.180 19.918 1.00 93.88 350 HIS A CA 1
ATOM 2800 C C . HIS A 1 350 ? -23.487 -1.589 19.638 1.00 93.88 350 HIS A C 1
ATOM 2802 O O . HIS A 1 350 ? -23.741 -2.512 20.412 1.00 93.88 350 HIS A O 1
ATOM 2808 N N . LYS A 1 351 ? -22.721 -1.754 18.553 1.00 93.69 351 LYS A N 1
ATOM 2809 C CA . LYS A 1 351 ? -22.036 -2.999 18.161 1.00 93.69 351 LYS A CA 1
ATOM 2810 C C . LYS A 1 351 ? -20.636 -2.663 17.664 1.00 93.69 351 LYS A C 1
ATOM 2812 O O . LYS A 1 351 ? -20.484 -1.692 16.929 1.00 93.69 351 LYS A O 1
ATOM 2817 N N . PHE A 1 352 ? -19.643 -3.478 18.013 1.00 93.56 352 PHE A N 1
ATOM 2818 C CA . PHE A 1 352 ? -18.333 -3.463 17.362 1.00 93.56 352 PHE A CA 1
ATOM 2819 C C . PHE A 1 352 ? -17.686 -4.845 17.455 1.00 93.56 352 PHE A C 1
ATOM 2821 O O . PHE A 1 352 ? -17.409 -5.328 18.557 1.00 93.56 352 PHE A O 1
ATOM 2828 N N . SER A 1 353 ? -17.453 -5.475 16.305 1.00 93.44 353 SER A N 1
ATOM 2829 C CA . SER A 1 353 ? -16.929 -6.839 16.231 1.00 93.44 353 SER A CA 1
ATOM 2830 C C . SER A 1 353 ? -16.060 -7.049 14.996 1.00 93.44 353 SER A C 1
ATOM 2832 O O . SER A 1 353 ? -16.284 -6.440 13.951 1.00 93.44 353 SER A O 1
ATOM 2834 N N . LEU A 1 354 ? -15.100 -7.967 15.096 1.00 94.12 354 LEU A N 1
ATOM 2835 C CA . LEU A 1 354 ? -14.471 -8.589 13.932 1.00 94.12 354 LEU A CA 1
ATOM 2836 C C . LEU A 1 354 ? -15.229 -9.868 13.611 1.00 94.12 354 LEU A C 1
ATOM 2838 O O . LEU A 1 354 ? -15.299 -10.735 14.474 1.00 94.12 354 LEU A O 1
ATOM 2842 N N . VAL A 1 355 ? -15.795 -9.981 12.413 1.00 92.25 355 VAL A N 1
ATOM 2843 C CA . VAL A 1 355 ? -16.669 -11.092 12.010 1.00 92.25 355 VAL A CA 1
ATOM 2844 C C . VAL A 1 355 ? -16.176 -11.723 10.714 1.00 92.25 355 VAL A C 1
ATOM 2846 O O . VAL A 1 355 ? -15.793 -11.018 9.780 1.00 92.25 355 VAL A O 1
ATOM 2849 N N . THR A 1 356 ? -16.159 -13.051 10.645 1.00 90.62 356 THR A N 1
ATOM 2850 C CA . THR A 1 356 ? -15.865 -13.769 9.399 1.00 90.62 356 THR A CA 1
ATOM 2851 C C . THR A 1 356 ? -17.003 -13.613 8.396 1.00 90.62 356 THR A C 1
ATOM 2853 O O . THR A 1 356 ? -18.157 -13.440 8.771 1.00 90.62 356 THR A O 1
ATOM 2856 N N . GLU A 1 357 ? -16.705 -13.724 7.104 1.00 85.00 357 GLU A N 1
ATOM 2857 C CA . GLU A 1 357 ? -17.689 -13.544 6.024 1.00 85.00 357 GLU A CA 1
ATOM 2858 C C . GLU A 1 357 ? -18.876 -14.518 6.054 1.00 85.00 357 GLU A C 1
ATOM 2860 O O . GLU A 1 357 ? -19.843 -14.289 5.345 1.00 85.00 357 GLU A O 1
ATOM 2865 N N . ASN A 1 358 ? -18.778 -15.593 6.843 1.00 80.25 358 ASN A N 1
ATOM 2866 C CA . ASN A 1 358 ? -19.826 -16.590 7.062 1.00 80.25 358 ASN A CA 1
ATOM 2867 C C . ASN A 1 358 ? -20.565 -16.421 8.404 1.00 80.25 358 ASN A C 1
ATOM 2869 O O . ASN A 1 358 ? -21.231 -17.356 8.849 1.00 80.25 358 ASN A O 1
ATOM 2873 N N . GLY A 1 359 ? -20.311 -15.330 9.136 1.00 76.38 359 GLY A N 1
ATOM 2874 C CA . GLY A 1 359 ? -20.933 -15.016 10.427 1.00 76.38 359 GLY A CA 1
ATOM 2875 C C . GLY A 1 359 ? -20.543 -15.902 11.613 1.00 76.38 359 GLY A C 1
ATOM 2876 O O . GLY A 1 359 ? -20.884 -15.579 12.748 1.00 76.38 359 GLY A O 1
ATOM 2877 N N . LYS A 1 360 ? -19.833 -17.018 11.393 1.00 79.12 360 LYS A N 1
ATOM 2878 C CA . LYS A 1 360 ? -19.635 -18.065 12.414 1.00 79.12 360 LYS A CA 1
ATOM 2879 C C . LYS A 1 360 ? -18.673 -17.677 13.528 1.00 79.12 360 LYS A C 1
ATOM 2881 O O . LYS A 1 360 ? -18.844 -18.130 14.657 1.00 79.12 360 LYS A O 1
ATOM 2886 N N . THR A 1 361 ? -17.653 -16.885 13.215 1.00 81.88 361 THR A N 1
ATOM 2887 C CA . THR A 1 361 ? -16.626 -16.494 14.180 1.00 81.88 361 THR A CA 1
ATOM 2888 C C . THR A 1 361 ? -16.654 -14.988 14.341 1.00 81.88 361 THR A C 1
ATOM 2890 O O . THR A 1 361 ? -16.461 -14.254 13.371 1.00 81.88 361 THR A O 1
ATOM 2893 N N . ALA A 1 362 ? -16.855 -14.533 15.578 1.00 85.00 362 ALA A N 1
ATOM 2894 C CA . ALA A 1 362 ? -16.804 -13.124 15.919 1.00 85.00 362 ALA A CA 1
ATOM 2895 C C . ALA A 1 362 ? -15.949 -12.870 17.165 1.00 85.00 362 ALA A C 1
ATOM 2897 O O . ALA A 1 362 ? -16.061 -13.577 18.168 1.00 85.00 362 ALA A O 1
ATOM 2898 N N . ILE A 1 363 ? -15.127 -11.823 17.115 1.00 88.56 363 ILE A N 1
ATOM 2899 C CA . ILE A 1 363 ? -14.449 -11.254 18.282 1.00 88.56 363 ILE A CA 1
ATOM 2900 C C . ILE A 1 363 ? -15.125 -9.926 18.577 1.00 88.56 363 ILE A C 1
ATOM 2902 O O . ILE A 1 363 ? -15.029 -8.984 17.793 1.00 88.56 363 ILE A O 1
ATOM 2906 N N . ASN A 1 364 ? -15.829 -9.865 19.703 1.00 88.56 364 ASN A N 1
ATOM 2907 C CA . ASN A 1 364 ? -16.576 -8.680 20.104 1.00 88.56 364 ASN A CA 1
ATOM 2908 C C . ASN A 1 364 ? -15.687 -7.728 20.902 1.00 88.56 364 ASN A C 1
ATOM 2910 O O . ASN A 1 364 ? -14.891 -8.163 21.743 1.00 88.56 364 ASN A O 1
ATOM 2914 N N . TYR A 1 365 ? -15.880 -6.430 20.685 1.00 85.75 365 TYR A N 1
ATOM 2915 C CA . TYR A 1 365 ? -15.333 -5.392 21.542 1.00 85.75 365 TYR A CA 1
ATOM 2916 C C . TYR A 1 365 ? -15.767 -5.613 22.994 1.00 85.75 365 TYR A C 1
ATOM 2918 O O . TYR A 1 365 ? -16.939 -5.860 23.291 1.00 85.75 365 TYR A O 1
ATOM 2926 N N . LYS A 1 366 ? -14.803 -5.523 23.912 1.00 76.69 366 LYS A N 1
ATOM 2927 C CA . LYS A 1 366 ? -15.039 -5.572 25.354 1.00 76.69 366 LYS A CA 1
ATOM 2928 C C . LYS A 1 366 ? -14.766 -4.180 25.906 1.00 76.69 366 LYS A C 1
ATOM 2930 O O . LYS A 1 366 ? -13.611 -3.807 26.063 1.00 76.69 366 LYS A O 1
ATOM 2935 N N . SER A 1 367 ? -15.822 -3.455 26.257 1.00 64.19 367 SER A N 1
ATOM 2936 C CA . SER A 1 367 ? -15.789 -2.088 26.808 1.00 64.19 367 SER A CA 1
ATOM 2937 C C . SER A 1 367 ? -14.985 -1.907 28.102 1.00 64.19 367 SER A C 1
ATOM 2939 O O . SER A 1 367 ? -14.890 -0.799 28.613 1.00 64.19 367 SER A O 1
ATOM 2941 N N . ASN A 1 368 ? -14.453 -2.986 28.674 1.00 54.91 368 ASN A N 1
ATOM 2942 C CA . ASN A 1 368 ? -13.930 -2.999 30.037 1.00 54.91 368 ASN A CA 1
ATOM 2943 C C . ASN A 1 368 ? -12.400 -2.875 30.091 1.00 54.91 368 ASN A C 1
ATOM 2945 O O . ASN A 1 368 ? -11.859 -2.672 31.170 1.00 54.91 368 ASN A O 1
ATOM 2949 N N . GLY A 1 369 ? -11.708 -3.013 28.955 1.00 58.50 369 GLY A N 1
ATOM 2950 C CA . GLY A 1 369 ? -10.262 -2.816 28.871 1.00 58.50 369 GLY A CA 1
ATOM 2951 C C . GLY A 1 369 ? -9.958 -1.397 28.418 1.00 58.50 369 GLY A C 1
ATOM 2952 O O . GLY A 1 369 ? -10.149 -1.073 27.249 1.00 58.50 369 GLY A O 1
ATOM 2953 N N . LEU A 1 370 ? -9.491 -0.552 29.331 1.00 74.12 370 LEU A N 1
ATOM 2954 C CA . LEU A 1 370 ? -9.011 0.783 28.991 1.00 74.12 370 LEU A CA 1
ATOM 2955 C C . LEU A 1 370 ? -7.567 0.672 28.510 1.00 74.12 370 LEU A C 1
ATOM 2957 O O . LEU A 1 370 ? -6.798 -0.120 29.040 1.00 74.12 370 LEU A O 1
ATOM 2961 N N . THR A 1 371 ? -7.169 1.463 27.526 1.00 77.00 371 THR A N 1
ATOM 2962 C CA . THR A 1 371 ? -5.760 1.608 27.139 1.00 77.00 371 THR A CA 1
ATOM 2963 C C . THR A 1 371 ? -5.431 3.084 27.087 1.00 77.00 371 THR A C 1
ATOM 2965 O O . THR A 1 371 ? -6.263 3.862 26.618 1.00 77.00 371 THR A O 1
ATOM 2968 N N . LEU A 1 372 ? -4.228 3.459 27.524 1.00 87.19 372 LEU A N 1
ATOM 2969 C CA . LEU A 1 372 ? -3.720 4.818 27.330 1.00 87.19 372 LEU A CA 1
ATOM 2970 C C . LEU A 1 372 ? -3.707 5.197 25.843 1.00 87.19 372 LEU A C 1
ATOM 2972 O O . LEU A 1 372 ? -3.659 4.329 24.971 1.00 87.19 372 LEU A O 1
ATOM 2976 N N . SER A 1 373 ? -3.736 6.490 25.546 1.00 84.62 373 SER A N 1
ATOM 2977 C CA . SER A 1 373 ? -3.551 6.999 24.190 1.00 84.62 373 SER A CA 1
ATOM 2978 C C . SER A 1 373 ? -2.164 6.628 23.669 1.00 84.62 373 SER A C 1
ATOM 2980 O O . SER A 1 373 ? -1.181 6.658 24.408 1.00 84.62 373 SER 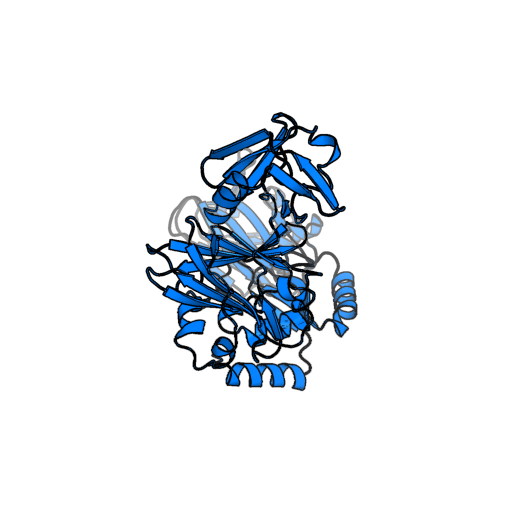A O 1
ATOM 2982 N N . ASN A 1 374 ? -2.039 6.348 22.371 1.00 82.31 374 ASN A N 1
ATOM 2983 C CA . ASN A 1 374 ? -0.733 6.159 21.725 1.00 82.31 374 ASN A CA 1
ATOM 2984 C C . ASN A 1 374 ? -0.023 7.501 21.456 1.00 82.31 374 ASN A C 1
ATOM 2986 O O . ASN A 1 374 ? 0.411 7.772 20.335 1.00 82.31 374 ASN A O 1
ATOM 2990 N N . LEU A 1 375 ? 0.028 8.371 22.463 1.00 84.19 375 LEU A N 1
ATOM 2991 C CA . LEU A 1 375 ? 0.603 9.705 22.360 1.00 84.19 375 LEU A CA 1
ATOM 2992 C C . LEU A 1 375 ? 2.126 9.609 22.518 1.00 84.19 375 LEU A C 1
ATOM 2994 O O . LEU A 1 375 ? 2.612 9.085 23.525 1.00 84.19 375 LEU A O 1
ATOM 2998 N N . ASN A 1 376 ? 2.855 10.065 21.496 1.00 84.75 376 ASN A N 1
ATOM 2999 C CA . ASN A 1 376 ? 4.315 10.088 21.456 1.00 84.75 376 ASN A CA 1
ATOM 3000 C C . ASN A 1 376 ? 4.789 11.439 20.912 1.00 84.75 376 ASN A C 1
ATOM 3002 O O . ASN A 1 376 ? 4.575 11.732 19.736 1.00 84.75 376 ASN A O 1
ATOM 3006 N N . ASP A 1 377 ? 5.429 12.231 21.761 1.00 88.31 377 ASP A N 1
ATOM 3007 C CA . ASP A 1 377 ? 6.066 13.503 21.425 1.00 88.31 377 ASP A CA 1
ATOM 3008 C C . ASP A 1 377 ? 7.225 13.776 22.407 1.00 88.31 377 ASP A C 1
ATOM 3010 O O . ASP A 1 377 ? 7.726 12.862 23.062 1.00 88.31 377 ASP A O 1
ATOM 3014 N N . GLU A 1 378 ? 7.694 15.018 22.493 1.00 90.69 378 GLU A N 1
ATOM 3015 C CA . GLU A 1 378 ? 8.765 15.415 23.415 1.00 90.69 378 GLU A CA 1
ATOM 3016 C C . GLU A 1 378 ? 8.418 15.228 24.909 1.00 90.69 378 GLU A C 1
ATOM 3018 O O . GLU A 1 378 ? 9.315 15.008 25.722 1.00 90.69 378 GLU A O 1
ATOM 3023 N N . ASN A 1 379 ? 7.133 15.268 25.273 1.00 91.25 379 ASN A N 1
ATOM 3024 C CA . ASN A 1 379 ? 6.625 15.189 26.645 1.00 91.25 379 ASN A CA 1
ATOM 3025 C C . ASN A 1 379 ? 5.916 13.864 26.956 1.00 91.25 379 ASN A C 1
ATOM 3027 O O . ASN A 1 379 ? 5.706 13.542 28.132 1.00 91.25 379 ASN A O 1
ATOM 3031 N N . TRP A 1 380 ? 5.538 13.108 25.925 1.00 93.44 380 TRP A N 1
ATOM 3032 C CA . TRP A 1 380 ? 4.741 11.893 26.021 1.00 93.44 380 TRP A CA 1
ATOM 3033 C C . TRP A 1 380 ? 5.428 10.707 25.353 1.00 93.44 380 TRP A C 1
ATOM 3035 O O . TRP A 1 380 ? 5.934 10.793 24.239 1.00 93.44 380 TRP A O 1
ATOM 3045 N N . LYS A 1 381 ? 5.371 9.548 26.005 1.00 92.12 381 LYS A N 1
ATOM 3046 C CA . LYS A 1 381 ? 5.780 8.265 25.431 1.00 92.12 381 LYS A CA 1
ATOM 3047 C C . LYS A 1 381 ? 4.735 7.215 25.764 1.00 92.12 381 LYS A C 1
ATOM 3049 O O . LYS A 1 381 ? 4.504 6.938 26.938 1.00 92.12 381 LYS A O 1
ATOM 3054 N N . ASN A 1 382 ? 4.116 6.613 24.750 1.00 88.62 382 ASN A N 1
ATOM 3055 C CA . ASN A 1 382 ? 3.038 5.628 24.909 1.00 88.62 382 ASN A CA 1
ATOM 3056 C C . ASN A 1 382 ? 1.902 6.105 25.841 1.00 88.62 382 ASN A C 1
ATOM 3058 O O . ASN A 1 382 ? 1.383 5.323 26.644 1.00 88.62 382 ASN A O 1
ATOM 3062 N N . GLY A 1 383 ? 1.561 7.396 25.778 1.00 91.50 383 GLY A N 1
ATOM 3063 C CA . GLY A 1 383 ? 0.537 7.993 26.641 1.00 91.50 383 GLY A CA 1
ATOM 3064 C C . GLY A 1 383 ? 0.979 8.243 28.084 1.00 91.50 383 GLY A C 1
ATOM 3065 O O . GLY A 1 383 ? 0.140 8.569 28.916 1.00 91.50 383 GLY A O 1
ATOM 3066 N N . CYS A 1 384 ? 2.270 8.118 28.398 1.00 95.62 384 CYS A N 1
ATOM 3067 C CA . CYS A 1 384 ? 2.856 8.454 29.694 1.00 95.62 384 CYS A CA 1
ATOM 3068 C C . CYS A 1 384 ? 3.708 9.724 29.589 1.00 95.62 384 CYS A C 1
ATOM 3070 O O . CYS A 1 384 ? 4.595 9.793 28.740 1.00 95.62 384 CYS A O 1
ATOM 3072 N N . SER A 1 385 ? 3.502 10.688 30.486 1.00 96.25 385 SER A N 1
ATOM 3073 C CA . SER A 1 385 ? 4.373 11.852 30.654 1.00 96.25 385 SER A CA 1
ATOM 3074 C C . SER A 1 385 ? 5.111 11.764 31.985 1.00 96.25 385 SER A C 1
ATOM 3076 O O . SER A 1 385 ? 4.527 11.980 33.049 1.00 96.25 385 SER A O 1
ATOM 3078 N N . LEU A 1 386 ? 6.406 11.440 31.928 1.00 93.44 386 LEU A N 1
ATOM 3079 C CA . LEU A 1 386 ? 7.258 11.365 33.120 1.00 93.44 386 LEU A CA 1
ATOM 3080 C C . LEU A 1 386 ? 7.445 12.740 33.768 1.00 93.44 386 LEU A C 1
ATOM 3082 O O . LEU A 1 386 ? 7.387 12.848 34.988 1.00 93.44 386 LEU A O 1
ATOM 3086 N N . ALA A 1 387 ? 7.604 13.787 32.953 1.00 93.06 387 ALA A N 1
ATOM 3087 C CA . ALA A 1 387 ? 7.797 15.156 33.428 1.00 93.06 387 ALA A CA 1
ATOM 3088 C C . ALA A 1 387 ? 6.587 15.679 34.218 1.00 93.06 387 ALA A C 1
ATOM 3090 O O . ALA A 1 387 ? 6.752 16.389 35.206 1.00 93.06 387 ALA A O 1
ATOM 3091 N N . LEU A 1 388 ? 5.374 15.305 33.799 1.00 93.56 388 LEU A N 1
ATOM 3092 C CA . LEU A 1 388 ? 4.132 15.756 34.431 1.00 93.56 388 LEU A CA 1
ATOM 3093 C C . LEU A 1 388 ? 3.578 14.755 35.459 1.00 93.56 388 LEU A C 1
ATOM 3095 O O . LEU A 1 388 ? 2.632 15.075 36.176 1.00 93.56 388 LEU A O 1
ATOM 3099 N N . ASN A 1 389 ? 4.153 13.551 35.545 1.00 96.62 389 ASN A N 1
ATOM 3100 C CA . ASN A 1 389 ? 3.606 12.412 36.287 1.00 96.62 389 ASN A CA 1
ATOM 3101 C C . ASN A 1 389 ? 2.149 12.095 35.893 1.00 96.62 389 ASN A C 1
ATOM 3103 O O . ASN A 1 389 ? 1.266 11.924 36.743 1.00 96.62 389 ASN A O 1
ATOM 3107 N N . MET A 1 390 ? 1.892 12.073 34.581 1.00 97.06 390 MET A N 1
ATOM 3108 C CA . MET A 1 390 ? 0.551 11.937 34.014 1.00 97.06 390 MET A CA 1
ATOM 3109 C C . MET A 1 390 ? 0.438 10.790 33.021 1.00 97.06 390 MET A C 1
ATOM 3111 O O . MET A 1 390 ? 1.390 10.447 32.322 1.00 97.06 390 MET A O 1
ATOM 3115 N N . VAL A 1 391 ? -0.770 10.251 32.904 1.00 96.38 391 VAL A N 1
ATOM 3116 C CA . VAL A 1 391 ? -1.160 9.360 31.813 1.00 96.38 391 VAL A CA 1
ATOM 3117 C C . VAL A 1 391 ? -2.314 9.959 31.018 1.00 96.38 391 VAL A C 1
ATOM 3119 O O . VAL A 1 391 ? -3.182 10.617 31.587 1.00 96.38 391 VAL A O 1
ATOM 3122 N N . ALA A 1 392 ? -2.324 9.741 29.707 1.00 94.31 392 ALA A N 1
ATOM 3123 C CA . ALA A 1 392 ? -3.363 10.219 28.803 1.00 94.31 392 ALA A CA 1
ATOM 3124 C C . ALA A 1 392 ? -4.224 9.051 28.315 1.00 94.31 392 ALA A C 1
ATOM 3126 O O . ALA A 1 392 ? -3.703 8.015 27.905 1.00 94.31 392 ALA A O 1
ATOM 3127 N N . LEU A 1 393 ? -5.541 9.230 28.343 1.00 90.19 393 LEU A N 1
ATOM 3128 C CA . LEU A 1 393 ? -6.528 8.360 27.702 1.00 90.19 393 LEU A CA 1
ATOM 3129 C C . LEU A 1 393 ? -7.256 9.142 26.616 1.00 90.19 393 LEU A C 1
ATOM 3131 O O . LEU A 1 393 ? -7.492 10.338 26.781 1.00 90.19 393 LEU A O 1
ATOM 3135 N N . ASP A 1 394 ? -7.713 8.459 25.570 1.00 84.25 394 ASP A N 1
ATOM 3136 C CA . ASP A 1 394 ? -8.597 9.087 24.591 1.00 84.25 394 ASP A CA 1
ATOM 3137 C C . ASP A 1 394 ? -9.918 9.451 25.272 1.00 84.25 394 ASP A C 1
ATOM 3139 O O . ASP A 1 394 ? -10.499 8.642 26.017 1.00 84.25 394 ASP A O 1
ATOM 3143 N N . TYR A 1 395 ? -10.386 10.671 25.010 1.00 83.88 395 TYR A N 1
ATOM 3144 C CA . TYR A 1 395 ? -11.591 11.202 25.618 1.00 83.88 395 TYR A CA 1
ATOM 3145 C C . TYR A 1 395 ? -12.805 10.339 25.294 1.00 83.88 395 TYR A C 1
ATOM 3147 O O . TYR A 1 395 ? -13.092 10.008 24.140 1.00 83.88 395 TYR A O 1
ATOM 3155 N N . SER A 1 396 ? -13.540 10.017 26.353 1.00 79.50 396 SER A N 1
ATOM 3156 C CA . SER A 1 396 ? -14.889 9.488 26.261 1.00 79.50 396 SER A CA 1
ATOM 3157 C C . SER A 1 396 ? -15.678 9.922 27.500 1.00 79.50 396 SER A C 1
ATOM 3159 O O . SER A 1 396 ? -15.139 9.846 28.616 1.00 79.50 396 SER A O 1
ATOM 3161 N N . PRO A 1 397 ? -16.954 10.314 27.350 1.00 80.25 397 PRO A N 1
ATOM 3162 C CA . PRO A 1 397 ? -17.816 10.617 28.492 1.00 80.25 397 PRO A CA 1
ATOM 3163 C C . PRO A 1 397 ? -17.924 9.441 29.473 1.00 80.25 397 PRO A C 1
ATOM 3165 O O . PRO A 1 397 ? -18.012 9.625 30.687 1.00 80.25 397 PRO A O 1
ATOM 3168 N N . THR A 1 398 ? -17.854 8.207 28.960 1.00 80.94 398 THR A N 1
ATOM 3169 C CA . THR A 1 398 ? -17.896 6.985 29.773 1.00 80.94 398 THR A CA 1
ATOM 3170 C C . THR A 1 398 ? -16.677 6.874 30.694 1.00 80.94 398 THR A C 1
ATOM 3172 O O . THR A 1 398 ? -16.836 6.665 31.898 1.00 80.94 398 THR A O 1
ATOM 3175 N N . LYS A 1 399 ? -15.458 7.055 30.164 1.00 85.88 399 LYS A N 1
ATOM 3176 C CA . LYS A 1 399 ? -14.213 7.033 30.957 1.00 85.88 399 LYS A CA 1
ATOM 3177 C C . LYS A 1 399 ? -14.175 8.169 31.967 1.00 85.88 399 LYS A C 1
ATOM 3179 O O . LYS A 1 399 ? -13.810 7.941 33.117 1.00 85.88 399 LYS A O 1
ATOM 3184 N N . GLU A 1 400 ? -14.589 9.366 31.557 1.00 88.44 400 GLU A N 1
ATOM 3185 C CA . GLU A 1 400 ? -14.667 10.522 32.448 1.00 88.44 400 GLU A CA 1
ATOM 3186 C C . GLU A 1 400 ? -15.605 10.245 33.632 1.00 88.44 400 GLU A C 1
ATOM 3188 O O . GLU A 1 400 ? -15.226 10.434 34.788 1.00 88.44 400 GLU A O 1
ATOM 3193 N N . LYS A 1 401 ? -16.796 9.694 33.372 1.00 87.06 401 LYS A N 1
ATOM 3194 C CA . LYS A 1 401 ? -17.739 9.304 34.427 1.00 87.06 401 LYS A CA 1
ATOM 3195 C C . LYS A 1 401 ? -17.164 8.231 35.355 1.00 87.06 401 LYS A C 1
ATOM 3197 O O . LYS A 1 401 ? -17.368 8.294 36.566 1.00 87.06 401 LYS A O 1
ATOM 3202 N N . LEU A 1 402 ? -16.421 7.257 34.823 1.00 87.25 402 LEU A N 1
ATOM 3203 C CA . LEU A 1 402 ? -15.761 6.243 35.650 1.00 87.25 402 LEU A CA 1
ATOM 3204 C C . LEU A 1 402 ? -14.705 6.857 36.582 1.00 87.25 402 LEU A C 1
ATOM 3206 O O . LEU A 1 402 ? -14.624 6.436 37.737 1.00 87.25 402 LEU A O 1
ATOM 3210 N N . LEU A 1 403 ? -13.952 7.864 36.131 1.00 89.75 403 LEU A N 1
ATOM 3211 C CA . LEU A 1 403 ? -12.944 8.576 36.935 1.00 89.75 403 LEU A CA 1
ATOM 3212 C C . LEU A 1 403 ? -13.536 9.399 38.086 1.00 89.75 403 LEU A C 1
ATOM 3214 O O . LEU A 1 403 ? -12.866 9.648 39.091 1.00 89.75 403 LEU A O 1
ATOM 3218 N N . GLN A 1 404 ? -14.806 9.794 37.983 1.00 89.12 404 GLN A N 1
ATOM 3219 C CA . GLN A 1 404 ? -15.501 10.458 39.088 1.00 89.12 404 GLN A CA 1
ATOM 3220 C C . GLN A 1 404 ? -15.672 9.510 40.285 1.00 89.12 404 GLN A C 1
ATOM 3222 O O . GLN A 1 404 ? -15.549 9.938 41.434 1.00 89.12 404 GLN A O 1
ATOM 3227 N N . THR A 1 405 ? -15.903 8.219 40.023 1.00 89.31 405 THR A N 1
ATOM 3228 C CA . THR A 1 405 ? -16.221 7.214 41.055 1.00 89.31 405 THR A CA 1
ATOM 3229 C C . THR A 1 405 ? -15.068 6.291 41.444 1.00 89.31 405 THR A C 1
ATOM 3231 O O . THR A 1 405 ? -15.106 5.710 42.524 1.00 89.31 405 THR A O 1
ATOM 3234 N N . ASN A 1 406 ? -14.065 6.131 40.583 1.00 91.31 406 ASN A N 1
ATOM 3235 C CA . ASN A 1 406 ? -12.932 5.231 40.796 1.00 91.31 406 ASN A CA 1
ATOM 3236 C C . ASN A 1 406 ? -11.673 6.051 41.077 1.00 91.31 406 ASN A C 1
ATOM 3238 O O . ASN A 1 406 ? -11.392 7.003 40.350 1.00 91.31 406 ASN A O 1
ATOM 3242 N N . LYS A 1 407 ? -10.921 5.699 42.125 1.00 94.62 407 LYS A N 1
ATOM 3243 C CA . LYS A 1 407 ? -9.715 6.438 42.536 1.00 94.62 407 LYS A CA 1
ATOM 3244 C C . LYS A 1 407 ? -8.421 5.692 42.255 1.00 94.62 407 LYS A C 1
ATOM 3246 O O . LYS A 1 407 ? -7.356 6.183 42.614 1.00 94.62 407 LYS A O 1
ATOM 3251 N N . LYS A 1 408 ? -8.488 4.535 41.597 1.00 94.88 408 LYS A N 1
ATOM 3252 C CA . LYS A 1 408 ? -7.316 3.730 41.257 1.00 94.88 408 LYS A CA 1
ATOM 3253 C C . LYS A 1 408 ? -7.362 3.221 39.822 1.00 94.88 408 LYS A C 1
ATOM 3255 O O . LYS A 1 408 ? -8.434 2.997 39.260 1.00 94.88 408 LYS A O 1
ATOM 3260 N N . ILE A 1 409 ? -6.182 3.003 39.255 1.00 93.38 409 ILE A N 1
ATOM 3261 C CA . ILE A 1 409 ? -5.970 2.313 37.984 1.00 93.38 409 ILE A CA 1
ATOM 3262 C C . ILE A 1 409 ? -5.269 0.995 38.290 1.00 93.38 409 ILE A C 1
ATOM 3264 O O . ILE A 1 409 ? -4.121 0.986 38.731 1.00 93.38 409 ILE A O 1
ATOM 3268 N N . LYS A 1 410 ? -5.949 -0.121 38.046 1.00 92.38 410 LYS A N 1
ATOM 3269 C CA . LYS A 1 410 ? -5.364 -1.457 38.086 1.00 92.38 410 LYS A CA 1
ATOM 3270 C C . LYS A 1 410 ? -4.604 -1.726 36.787 1.00 92.38 410 LYS A C 1
ATOM 3272 O O . LYS A 1 410 ? -5.125 -1.514 35.693 1.00 92.38 410 LYS A O 1
ATOM 3277 N N . LEU A 1 411 ? -3.371 -2.192 36.930 1.00 91.31 411 LEU A N 1
ATOM 3278 C CA . LEU A 1 411 ? -2.408 -2.434 35.861 1.00 91.31 411 LEU A CA 1
ATOM 3279 C C . LEU A 1 411 ? -2.444 -3.894 35.398 1.00 91.31 411 LEU A C 1
ATOM 3281 O O . LEU A 1 411 ? -2.973 -4.775 36.081 1.00 91.31 411 LEU A O 1
ATOM 3285 N N . LYS A 1 412 ? -1.806 -4.168 34.255 1.00 82.88 412 LYS A N 1
ATOM 3286 C CA . LYS A 1 412 ? -1.712 -5.511 33.658 1.00 82.88 412 LYS A CA 1
ATOM 3287 C C . LYS A 1 412 ? -1.098 -6.566 34.588 1.00 82.88 412 LYS A C 1
ATOM 3289 O O . LYS A 1 412 ? -1.441 -7.740 34.491 1.00 82.88 412 LYS A O 1
ATOM 3294 N N . ASP A 1 413 ? -0.193 -6.163 35.473 1.00 88.50 413 ASP A N 1
ATOM 3295 C CA . ASP A 1 413 ? 0.460 -7.037 36.456 1.00 88.50 413 ASP A CA 1
ATOM 3296 C C . ASP A 1 413 ? -0.302 -7.128 37.795 1.00 88.50 413 ASP A C 1
ATOM 3298 O O . ASP A 1 413 ? 0.226 -7.648 38.775 1.00 88.50 413 ASP A O 1
ATOM 3302 N N . ASN A 1 414 ? -1.553 -6.655 37.831 1.00 87.44 414 ASN A N 1
ATOM 3303 C CA . ASN A 1 414 ? -2.432 -6.557 39.000 1.00 87.44 414 ASN A CA 1
ATOM 3304 C C . ASN A 1 414 ? -2.005 -5.558 40.085 1.00 87.44 414 ASN A C 1
ATOM 3306 O O . ASN A 1 414 ? -2.709 -5.455 41.093 1.00 87.44 414 ASN A O 1
ATOM 3310 N N . ARG A 1 415 ? -0.926 -4.783 39.900 1.00 94.00 415 ARG A N 1
ATOM 3311 C CA . ARG A 1 415 ? -0.676 -3.614 40.758 1.00 94.00 415 ARG A CA 1
ATOM 3312 C C . ARG A 1 415 ? -1.755 -2.553 40.532 1.00 94.00 415 ARG A C 1
ATOM 3314 O O . ARG A 1 415 ? -2.461 -2.582 39.526 1.00 94.00 415 ARG A O 1
ATOM 3321 N N . ALA A 1 416 ? -1.885 -1.615 41.463 1.00 93.81 416 ALA A N 1
ATOM 3322 C CA . ALA A 1 416 ? -2.785 -0.476 41.330 1.00 93.81 416 ALA A CA 1
ATOM 3323 C C . ALA A 1 416 ? -2.036 0.824 41.627 1.00 93.81 416 ALA A C 1
ATOM 3325 O O . ALA A 1 416 ? -1.213 0.850 42.538 1.00 93.81 416 ALA A O 1
ATOM 3326 N N . VAL A 1 417 ? -2.345 1.873 40.868 1.00 95.75 417 VAL A N 1
ATOM 3327 C CA . VAL A 1 417 ? -1.863 3.243 41.097 1.00 95.75 417 VAL A CA 1
ATOM 3328 C C . VAL A 1 417 ? -3.034 4.157 41.428 1.00 95.75 417 VAL A C 1
ATOM 3330 O O . VAL A 1 417 ? -4.145 3.958 40.933 1.00 95.75 417 VAL A O 1
ATOM 3333 N N . THR A 1 418 ? -2.800 5.139 42.281 1.00 97.12 418 THR A N 1
ATOM 3334 C CA . THR A 1 418 ? -3.799 6.046 42.832 1.00 97.12 418 THR A CA 1
ATOM 3335 C C . THR A 1 418 ? -3.922 7.293 41.966 1.00 97.12 418 THR A C 1
ATOM 3337 O O . THR A 1 418 ? -2.944 7.905 41.537 1.00 97.12 418 THR A O 1
ATOM 3340 N N . ILE A 1 419 ? -5.166 7.672 41.691 1.00 96.88 419 ILE A N 1
ATOM 3341 C CA . ILE A 1 419 ? -5.515 8.824 40.868 1.00 96.88 419 ILE A CA 1
ATOM 3342 C C . ILE A 1 419 ? -5.576 10.053 41.768 1.00 96.88 419 ILE A C 1
ATOM 3344 O O . ILE A 1 419 ? -6.510 10.207 42.558 1.00 96.88 419 ILE A O 1
ATOM 3348 N N . LYS A 1 420 ? -4.610 10.960 41.603 1.00 96.44 420 LYS A N 1
ATOM 3349 C CA . LYS A 1 420 ? -4.577 12.247 42.309 1.00 96.44 420 LYS A CA 1
ATOM 3350 C C . LYS A 1 420 ? -5.620 13.220 41.758 1.00 96.44 420 LYS A C 1
ATOM 3352 O O . LYS A 1 420 ? -6.218 13.992 42.501 1.00 96.44 420 LYS A O 1
ATOM 3357 N N . GLY A 1 421 ? -5.837 13.188 40.447 1.00 95.94 421 GLY A N 1
ATOM 3358 C CA . GLY A 1 421 ? -6.796 14.042 39.758 1.00 95.94 421 GLY A CA 1
ATOM 3359 C C . GLY A 1 421 ? -6.795 13.787 38.259 1.00 95.94 421 GLY A C 1
ATOM 3360 O O . GLY A 1 421 ? -5.965 13.035 37.749 1.00 95.94 421 GLY A O 1
ATOM 3361 N N . TYR A 1 422 ? -7.726 14.413 37.550 1.00 96.62 422 TYR A N 1
ATOM 3362 C CA . TYR A 1 422 ? -7.759 14.386 36.094 1.00 96.62 422 TYR A CA 1
ATOM 3363 C C . TYR A 1 422 ? -8.314 15.701 35.545 1.00 96.62 422 TYR A C 1
ATOM 3365 O O . TYR A 1 422 ? -9.029 16.420 36.244 1.00 96.62 422 TYR A O 1
ATOM 3373 N N . TYR A 1 423 ? -8.006 15.996 34.287 1.00 95.25 423 TYR A N 1
ATOM 3374 C CA . TYR A 1 423 ? -8.684 17.031 33.511 1.00 95.25 423 TYR A CA 1
ATOM 3375 C C . TYR A 1 423 ? -8.823 16.600 32.051 1.00 95.25 423 TYR A C 1
ATOM 3377 O O . TYR A 1 423 ? -8.045 15.789 31.543 1.00 95.25 423 TYR A O 1
ATOM 3385 N N . VAL A 1 424 ? -9.819 17.156 31.368 1.00 92.44 424 VAL A N 1
ATOM 3386 C CA . VAL A 1 424 ? -10.045 16.940 29.936 1.00 92.44 424 VAL A CA 1
ATOM 3387 C C . VAL A 1 424 ? -9.405 18.084 29.159 1.00 92.44 424 VAL A C 1
ATOM 3389 O O . VAL A 1 424 ? -9.588 19.248 29.508 1.00 92.44 424 VAL A O 1
ATOM 3392 N N . SER A 1 425 ? -8.641 17.763 28.118 1.00 87.69 425 SER A N 1
ATOM 3393 C CA . SER A 1 425 ? -8.076 18.747 27.192 1.00 87.69 425 SER A CA 1
ATOM 3394 C C . SER A 1 425 ? -8.083 18.188 25.774 1.00 87.69 425 SER A C 1
ATOM 3396 O O . SER A 1 425 ? -7.459 17.161 25.497 1.00 87.69 425 SER A O 1
ATOM 3398 N N . GLY A 1 426 ? -8.814 18.853 24.876 1.00 84.06 426 GLY A N 1
ATOM 3399 C CA . GLY A 1 426 ? -9.026 18.378 23.509 1.00 84.06 426 GLY A CA 1
ATOM 3400 C C . GLY A 1 426 ? -9.619 16.967 23.486 1.00 84.06 426 GLY A C 1
ATOM 3401 O O . GLY A 1 426 ? -10.636 16.706 24.122 1.00 84.06 426 GLY A O 1
ATOM 3402 N N . ASN A 1 427 ? -8.948 16.053 22.785 1.00 81.94 427 ASN A N 1
ATOM 3403 C CA . ASN A 1 427 ? -9.369 14.656 22.642 1.00 81.94 427 ASN A CA 1
ATOM 3404 C C . ASN A 1 427 ? -8.801 13.730 23.729 1.00 81.94 427 ASN A C 1
ATOM 3406 O O . ASN A 1 427 ? -8.838 12.513 23.559 1.00 81.94 427 ASN A O 1
ATOM 3410 N N . TYR A 1 428 ? -8.279 14.278 24.831 1.00 89.62 428 TYR A N 1
ATOM 3411 C CA . TYR A 1 428 ? -7.608 13.500 25.870 1.00 89.62 428 TYR A CA 1
ATOM 3412 C C . TYR A 1 428 ? -8.160 13.768 27.271 1.00 89.62 428 TYR A C 1
ATOM 3414 O O . TYR A 1 428 ? -8.463 14.901 27.648 1.00 89.62 428 TYR A O 1
ATOM 3422 N N . ILE A 1 429 ? -8.221 12.707 28.073 1.00 93.06 429 ILE A N 1
ATOM 3423 C CA . ILE A 1 429 ? -8.333 12.770 29.529 1.00 93.06 429 ILE A CA 1
ATOM 3424 C C . ILE A 1 429 ? -6.926 12.589 30.090 1.00 93.06 429 ILE A C 1
ATOM 3426 O O . ILE A 1 429 ? -6.336 11.516 29.959 1.00 93.06 429 ILE A O 1
ATOM 3430 N N . ASN A 1 430 ? -6.395 13.627 30.725 1.00 96.00 430 ASN A N 1
ATOM 3431 C CA . ASN A 1 430 ? -5.081 13.597 31.347 1.00 96.00 430 ASN A CA 1
ATOM 3432 C C . ASN A 1 430 ? -5.249 13.319 32.843 1.00 96.00 430 ASN A C 1
ATOM 3434 O O . ASN A 1 430 ? -5.913 14.078 33.547 1.00 96.00 430 ASN A O 1
ATOM 3438 N N . ILE A 1 431 ? -4.656 12.231 33.325 1.00 96.94 431 ILE A N 1
ATOM 3439 C CA . ILE A 1 431 ? -4.777 11.746 34.700 1.00 96.94 431 ILE A CA 1
ATOM 3440 C C . ILE A 1 431 ? -3.435 11.917 35.402 1.00 96.94 431 ILE A C 1
ATOM 3442 O O . ILE A 1 431 ? -2.428 11.384 34.946 1.00 96.94 431 ILE A O 1
ATOM 3446 N N . THR A 1 432 ? -3.424 12.617 36.531 1.00 97.06 432 THR A N 1
ATOM 3447 C CA . THR A 1 432 ? -2.255 12.722 37.408 1.00 97.06 432 THR A CA 1
ATOM 3448 C C . THR A 1 432 ? -2.255 11.573 38.410 1.00 97.06 432 THR A C 1
ATOM 3450 O O . THR A 1 432 ? -3.271 11.316 39.063 1.00 97.06 432 THR A O 1
ATOM 3453 N N . LEU A 1 433 ? -1.109 10.910 38.559 1.00 97.19 433 LEU A N 1
ATOM 3454 C CA . LEU A 1 433 ? -0.926 9.820 39.518 1.00 97.19 433 LEU A CA 1
ATOM 3455 C C . LEU A 1 433 ? -0.300 10.325 40.824 1.00 97.19 433 LEU A C 1
ATOM 3457 O O . LEU A 1 433 ? 0.403 11.340 40.835 1.00 97.19 433 LEU A O 1
ATOM 3461 N N . GLU A 1 434 ? -0.575 9.633 41.927 1.00 96.69 434 GLU A N 1
ATOM 3462 C CA . GLU A 1 434 ? 0.069 9.899 43.219 1.00 96.69 434 GLU A CA 1
ATOM 3463 C C . GLU A 1 434 ? 1.455 9.244 43.303 1.00 96.69 434 GLU A C 1
ATOM 3465 O O . GLU A 1 434 ? 2.411 9.859 43.775 1.00 96.69 434 GLU A O 1
ATOM 3470 N N . GLU A 1 435 ? 1.587 8.025 42.781 1.00 96.06 435 GLU A N 1
ATOM 3471 C CA . GLU A 1 435 ? 2.852 7.308 42.672 1.00 96.06 435 GLU A CA 1
ATOM 3472 C C . GLU A 1 435 ? 3.709 7.842 41.511 1.00 96.06 435 GLU A C 1
ATOM 3474 O O . GLU A 1 435 ? 3.205 8.430 40.550 1.00 96.06 435 GLU A O 1
ATOM 3479 N N . LYS A 1 436 ? 5.027 7.610 41.573 1.00 95.12 436 LYS A N 1
ATOM 3480 C CA . LYS A 1 436 ? 5.954 7.975 40.493 1.00 95.12 436 LYS A CA 1
ATOM 3481 C C . LYS A 1 436 ? 5.728 7.080 39.276 1.00 95.12 436 LYS A C 1
ATOM 3483 O O . LYS A 1 436 ? 5.940 5.874 39.337 1.00 95.12 436 LYS A O 1
ATOM 3488 N N . LEU A 1 437 ? 5.349 7.679 38.151 1.00 94.12 437 LEU A N 1
ATOM 3489 C CA . LEU A 1 437 ? 5.014 6.975 36.913 1.00 94.12 437 LEU A CA 1
ATOM 3490 C C . LEU A 1 437 ? 6.186 6.171 36.330 1.00 94.12 437 LEU A C 1
ATOM 3492 O O . LEU A 1 437 ? 5.955 5.157 35.670 1.00 94.12 437 LEU A O 1
ATOM 3496 N N . GLU A 1 438 ? 7.427 6.591 36.589 1.00 93.44 438 GLU A N 1
ATOM 3497 C CA . GLU A 1 438 ? 8.650 5.927 36.114 1.00 93.44 438 GLU A CA 1
ATOM 3498 C C . GLU A 1 438 ? 8.668 4.423 36.449 1.00 93.44 438 GLU A C 1
ATOM 3500 O O . GLU A 1 438 ? 8.969 3.607 35.574 1.00 93.44 438 GLU A O 1
ATOM 3505 N N . ASP A 1 439 ? 8.182 4.052 37.640 1.00 92.81 439 ASP A N 1
ATOM 3506 C CA . ASP A 1 439 ? 8.133 2.673 38.157 1.00 92.81 439 ASP A CA 1
ATOM 3507 C C . ASP A 1 439 ? 7.092 1.773 37.456 1.00 92.81 439 ASP A C 1
ATOM 3509 O O . ASP A 1 439 ? 7.058 0.547 37.646 1.00 92.81 439 ASP A O 1
ATOM 3513 N N . TYR A 1 440 ? 6.209 2.373 36.652 1.00 93.69 440 TYR A N 1
ATOM 3514 C CA . TYR A 1 440 ? 5.048 1.706 36.059 1.00 93.69 440 TYR A CA 1
ATOM 3515 C C . TYR A 1 440 ? 4.981 1.819 34.538 1.00 93.69 440 TYR A C 1
ATOM 3517 O O . TYR A 1 440 ? 4.165 1.128 33.932 1.00 93.69 440 TYR A O 1
ATOM 3525 N N . THR A 1 441 ? 5.831 2.630 33.900 1.00 91.69 441 THR A N 1
ATOM 3526 C CA . THR A 1 441 ? 5.798 2.899 32.446 1.00 91.69 441 THR A CA 1
ATOM 3527 C C . THR A 1 441 ? 5.631 1.645 31.581 1.00 91.69 441 THR A C 1
ATOM 3529 O O . THR A 1 441 ? 4.806 1.631 30.670 1.00 91.69 441 THR A O 1
ATOM 3532 N N . ASN A 1 442 ? 6.337 0.560 31.904 1.00 88.69 442 ASN A N 1
ATOM 3533 C CA . ASN A 1 442 ? 6.294 -0.697 31.148 1.00 88.69 442 ASN A CA 1
ATOM 3534 C C . ASN A 1 442 ? 4.971 -1.476 31.271 1.00 88.69 442 ASN A C 1
ATOM 3536 O O . ASN A 1 442 ? 4.687 -2.329 30.427 1.00 88.69 442 ASN A O 1
ATOM 3540 N N . VAL A 1 443 ? 4.171 -1.216 32.310 1.00 90.50 443 VAL A N 1
ATOM 3541 C CA . VAL A 1 443 ? 2.934 -1.959 32.621 1.00 90.50 443 VAL A CA 1
ATOM 3542 C C . VAL A 1 443 ? 1.663 -1.113 32.530 1.00 90.50 443 VAL A C 1
ATOM 3544 O O . VAL A 1 443 ? 0.586 -1.682 32.365 1.00 90.50 443 VAL A O 1
ATOM 3547 N N . ILE A 1 444 ? 1.779 0.217 32.609 1.00 92.06 444 ILE A N 1
ATOM 3548 C CA . ILE A 1 444 ? 0.670 1.164 32.421 1.00 92.06 444 ILE A CA 1
ATOM 3549 C C . ILE A 1 444 ? 0.661 1.772 31.016 1.00 92.06 444 ILE A C 1
ATOM 3551 O O . ILE A 1 444 ? -0.407 2.053 30.483 1.00 92.06 444 ILE A O 1
ATOM 3555 N N . GLY A 1 445 ? 1.838 1.941 30.402 1.00 87.38 445 GLY A N 1
ATOM 3556 C CA . GLY A 1 445 ? 1.992 2.528 29.075 1.00 87.38 445 GLY A CA 1
ATOM 3557 C C . GLY A 1 445 ? 1.209 1.769 28.010 1.00 87.38 445 GLY A C 1
ATOM 3558 O O . GLY A 1 445 ? 1.085 0.539 28.069 1.00 87.38 445 GLY A O 1
ATOM 3559 N N . PHE A 1 446 ? 0.716 2.487 27.002 1.00 80.38 446 PHE A N 1
ATOM 3560 C CA . PHE A 1 446 ? 0.125 1.870 25.818 1.00 80.38 446 PHE A CA 1
ATOM 3561 C C . PHE A 1 446 ? 1.092 0.826 25.209 1.00 80.38 446 PHE A C 1
ATOM 3563 O O . PHE A 1 446 ? 2.289 1.101 25.092 1.00 80.38 446 PHE A O 1
ATOM 3570 N N . PRO A 1 447 ? 0.625 -0.377 24.811 1.00 69.19 447 PRO A N 1
ATOM 3571 C CA . PRO A 1 447 ? -0.768 -0.791 24.632 1.00 69.19 447 PRO A CA 1
ATOM 3572 C C . PRO A 1 447 ? -1.337 -1.630 25.787 1.00 69.19 447 PRO A C 1
ATOM 3574 O O . PRO A 1 447 ? -2.281 -2.389 25.574 1.00 69.19 447 PRO A O 1
ATOM 3577 N N . ASN A 1 448 ? -0.758 -1.562 26.988 1.00 78.44 448 ASN A N 1
ATOM 3578 C CA . ASN A 1 448 ? -1.244 -2.370 28.102 1.00 78.44 448 ASN A CA 1
ATOM 3579 C C . ASN A 1 448 ? -2.680 -1.979 28.483 1.00 78.44 448 ASN A C 1
ATOM 3581 O O . ASN A 1 448 ? -3.014 -0.797 28.569 1.00 78.44 448 ASN A O 1
ATOM 3585 N N . SER A 1 449 ? -3.525 -2.987 28.714 1.00 79.19 449 SER A N 1
ATOM 3586 C CA . SER A 1 449 ? -4.865 -2.771 29.254 1.00 79.19 449 SER A CA 1
ATOM 3587 C C . SER A 1 449 ? -4.796 -2.418 30.737 1.00 79.19 449 SER A C 1
ATOM 3589 O O . SER A 1 449 ? -4.021 -3.011 31.490 1.00 79.19 449 SER A O 1
ATOM 3591 N N . VAL A 1 450 ? -5.648 -1.486 31.140 1.00 86.50 450 VAL A N 1
ATOM 3592 C CA . VAL A 1 450 ? -5.842 -1.037 32.512 1.00 86.50 450 VAL A CA 1
ATOM 3593 C C . VAL A 1 450 ? -7.330 -1.037 32.854 1.00 86.50 450 VAL A C 1
ATOM 3595 O O . VAL A 1 450 ? -8.191 -1.024 31.971 1.00 86.50 450 VAL A O 1
ATOM 3598 N N . GLU A 1 451 ? -7.638 -1.050 34.143 1.00 88.06 451 GLU A N 1
ATOM 3599 C CA . GLU A 1 451 ? -9.010 -1.019 34.650 1.00 88.06 451 GLU A CA 1
ATOM 3600 C C . GLU A 1 451 ? -9.133 0.067 35.716 1.00 88.06 451 GLU A C 1
ATOM 3602 O O . GLU A 1 451 ? -8.275 0.188 36.588 1.00 88.06 451 GLU A O 1
ATOM 3607 N N . PHE A 1 452 ? -10.210 0.850 35.684 1.00 88.81 452 PHE A N 1
ATOM 3608 C CA . PHE A 1 452 ? -10.523 1.731 36.804 1.00 88.81 452 PHE A CA 1
ATOM 3609 C C . PHE A 1 452 ? -11.140 0.928 37.945 1.00 88.81 452 PHE A C 1
ATOM 3611 O O . PHE A 1 452 ? -12.101 0.184 37.748 1.00 88.81 452 PHE A O 1
ATOM 3618 N N . THR A 1 453 ? -10.596 1.100 39.145 1.00 87.56 453 THR A N 1
ATOM 3619 C CA . THR A 1 453 ? -11.060 0.438 40.365 1.00 87.56 453 THR A CA 1
ATOM 3620 C C . THR A 1 453 ? -11.317 1.462 41.463 1.00 87.56 453 THR A C 1
ATOM 3622 O O . THR A 1 453 ? -10.696 2.529 41.479 1.00 87.56 453 THR A O 1
ATOM 3625 N N . LYS A 1 454 ? -12.234 1.131 42.376 1.00 84.69 454 LYS A N 1
ATOM 3626 C CA . LYS A 1 454 ? -12.595 1.995 43.505 1.00 84.69 454 LYS A CA 1
ATOM 3627 C C . LYS A 1 454 ? -11.393 2.386 44.356 1.00 84.69 454 LYS A C 1
ATOM 3629 O O . LYS A 1 454 ? -10.556 1.501 44.658 1.00 84.69 454 LYS A O 1
#

Mean predicted aligned error: 11.9 Å

Foldseek 3Di:
DQDDDVSLVVVLVVCVVVVPFKDWAFAPPAPQCDDPNHGPLVRSVSNLLSQLQFWFFWFDFLTTGMIGGPVCNVVVNVVVVVLPDLKQKFKDQQPPCCPPPVKDWDQWDWDADPSWTKTFRRDPFTKIKCPLVVCVVVVRGDRQQAKKKKKWKKFAQAWDKKKKAFAADPPDDTDPVRMDIDTDPGGTIDIDIDIDSGRTPIMMITDGGRMMTTRMIIITGSTPTTDRDGDAEEAEPACVFQCCWPVDPQCLLVPFAWDPFWFWAQKFKDWCPCVLVDPAWKKWKWWWADQAKWKKWKFKDAPNHTRYIYIYIDHHGITMGIDGPSSDSCSNVGDIIMIMIGTQGIITIGWTWIAGSNNPDIDTTDPFWFAFDCDDDPQDHLQAGQPQQKGKGFDGPVVVVLVVPFQWKQWPVRDIWGFPDWDDDRRIIITHTPDRCVVCCVTRGPPTTIGGHD

Solvent-accessible surface area (backbone atoms only — not comparable to full-atom values): 24110 Å² total; per-residue (Å²): 133,80,64,66,68,67,40,37,52,52,50,52,49,51,41,59,77,66,61,62,51,68,47,80,40,55,33,88,95,34,80,69,30,36,62,94,89,36,44,43,40,70,76,43,26,70,48,34,32,52,43,42,70,51,33,37,57,49,31,29,45,77,57,26,37,35,26,26,30,54,93,49,38,69,61,53,53,50,52,50,59,74,67,49,73,70,50,35,76,29,7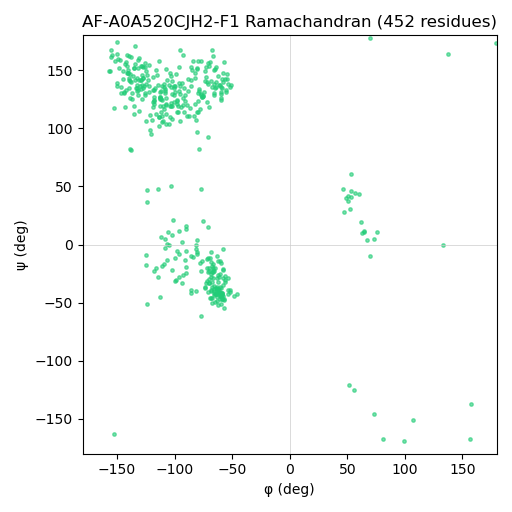5,43,64,75,61,72,64,71,75,39,89,81,36,50,66,37,41,52,46,80,44,78,54,96,94,41,49,34,44,31,40,69,60,79,80,12,28,40,35,37,64,42,58,50,37,52,77,69,67,47,66,55,68,54,80,44,44,23,32,40,43,40,33,31,34,30,73,42,55,41,34,41,35,44,29,45,19,73,45,92,88,54,69,81,45,77,94,37,48,50,78,45,79,34,88,59,54,40,84,46,76,48,76,50,81,37,79,28,45,57,53,38,46,36,48,31,45,54,32,60,32,37,32,72,52,36,45,29,41,37,31,49,39,72,40,76,30,85,68,80,82,73,52,75,44,76,52,46,58,51,28,37,46,54,43,69,71,41,92,60,66,46,66,75,73,59,69,64,48,98,62,65,44,46,33,22,61,50,66,40,75,43,82,50,55,54,72,52,94,72,51,34,26,47,36,34,30,41,32,30,95,50,71,45,61,32,32,42,36,36,22,46,95,88,41,80,48,34,36,42,33,32,54,44,61,54,42,79,47,43,30,32,43,62,58,38,33,43,58,56,42,49,72,42,82,59,40,32,43,30,42,38,36,88,55,68,27,37,38,36,28,49,32,42,31,34,77,79,44,81,52,69,52,66,55,62,94,70,62,44,49,34,26,84,40,71,60,100,65,28,50,33,16,33,19,70,90,74,30,29,39,30,26,64,38,28,70,57,60,55,56,47,55,76,71,24,45,25,40,34,31,67,84,71,49,70,46,42,52,71,46,70,52,79,55,93,68,27,35,40,32,32,45,69,57,71,45,78,88,37,47,92,42,53,21,37,85,31,48,32,36,80,35,108

Sequence (454 aa):
MLNGDKAQDFEIENIKEKNISIVLMPIKNNIWHGIMGSYVDLKYYKIAEYVYANFSPLYRSGTFDVYVLKSKKAHFDTILKSLGDTSSDTSVTDFNFLNESFVNKNNLIVENSNNEISLKSNGSSSFFIGIMDHLRRSNKIKNEDLPSRLNFKFNASNTGSIKIYYNLNPTDTFSEDRAQEFPITISGDNGINMDFPKIPFEIMVSVNVEKITPKVFQFTNDSQGSVNKPEKIDYFIGYVPKLWAENSNNVDFSMINSLKNPVEETTASIESQNLNKTKGGVFAYMEIESETDIVASIDLSESNISKANYGFNIMKGKHNYAIRVSNGFYWWNSINPKVSFKSEKAVKIHKFSLVTENGKTAINYKSNGLTLSNLNDENWKNGCSLALNMVALDYSPTKEKLLQTNKKIKLKDNRAVTIKGYYVSGNYINITLEEKLEDYTNVIGFPNSVEFTK

Secondary structure (DSSP, 8-state):
---HHHHHHHHHHHHHHTT--EEEEEPTTSTTTEETTEEHHHHTHHHHHHHHHHEEEEEEESSEEEEEEGGGHHHHHHHHHHT------EEE---GGGGSTTSEEESEEEEEETTEEEEEE-SSS-EEE-HHHHHHHTT----TTS-EEEEEEEEESSSEEEEEEEESSTT----GGGEEEEEE-SSEEEEEEEEESS--SEEEEEEESSEEEEEEEEEEESEEEE-SSPPPEEEE-TTHHHHHHHSS--GGGGGPPPPSS-EEEEEEEEE-TTGGGSSS-EEEEEEEEESS-EEEEEEEEETTEEEEEEEEEEPSEEEEEEE-GGGSHHHHH-SS-EEEEEEEEEEEEEEEEEEETTSS-EEE--TT-EE-----SSS-BTTEETTTTEEEEE--HHHHHHHHH--EEE-TTS-EEEEEEEEEETTEEEEEESS-GGGTHHHHSTTSEEEEE-